Protein AF-A0A946WKE8-F1 (afdb_monomer_lite)

Sequence (466 aa):
MEIKLNSILTTLVLAVLIFFFIADKNGTYLIGSEVQVYLLLAVTLVALVINSRFNNEFLEILNVVFVIFYICRIPFIFSADLSSMVIMRDVDISHIQWYLVVLAFQYLSLIICILTVNPRIPRWHLENPISEYIFRRILVFSFIVILFNVILTAFWLDLNKQVLSNIPSILKTIFTIKSAIVVILLSSFMVEKKIFLKYKYFVVFCLLLGIGSITYEGGKSAVLLVILLTYLVMVVLRGPMVFRLRGLIILAVSTLGAFISYYIGSIFRSHQLRGGISDGSIFFQLYQNIVHKADIFDWLHAISFRMGYLDFYIEVVSNPAYKAYVSFTYYFKAILDKLTPGFDIFNVPFMSRMLYPSYFESSSTVMNSRLVTVFGESYLLFGFFSFCLFLPLLFLFKYALSSVRTSSRLSDALFYMYLVYLFYWWLTGMGLDMWVTFVVYEGIFTFSIIGLIWFWSRRESLNTSV

Secondary structure (DSSP, 8-state):
-EEEHHHHHHHHHHHHHHHHHHS--TTSTTTT-HHHHHHHHHHHHHHHHHHHHH--HHHHHHHHHHIIIIITTGGGGG-TTS--HHHHTT--GGGHHHHHHHHHHHHHHHHHHHHHH------TT--SPBPHHHHHHHHHHHHHHHHHHHHIIIII--TTS----HHHHHHHHHS-HHHHHHHHHHHHHHB-HHHHHHHHHHHHHHHHHHHHHHHHTT-TTHHHHHHHHHHHHHHHHH-S-EEEHHHHHHHHHHHHHHHHHHHHHHHHHHHHHTTT-SSS-HHHHHHHHHHHS--HHHHHHHHHHHTTHHHHHHHHHH-GGGGGTSSHHHHHHHHHHHHSTTT-SS----HHHHTTHHHH-S--SS-----B-HHHHHHHHHGGGTHHHHHHHHHHHHHHHHH---SSHHHHHHHHHHHHHHHHHHHT-B-HHHHHHHHHHHHHHHHHHHHHHHHHHHHHHHHH--

Structure (mmCIF, N/CA/C/O backbone):
data_AF-A0A946WKE8-F1
#
_entry.id   AF-A0A946WKE8-F1
#
loop_
_atom_site.group_PDB
_atom_site.id
_atom_site.type_symbol
_atom_site.label_atom_id
_atom_site.label_alt_id
_atom_site.label_comp_id
_atom_site.label_asym_id
_atom_site.label_entity_id
_atom_site.label_seq_id
_atom_site.pdbx_PDB_ins_code
_atom_site.Cartn_x
_atom_site.Cartn_y
_atom_site.Cartn_z
_atom_site.occupancy
_atom_site.B_iso_or_equiv
_atom_site.auth_seq_id
_atom_site.auth_comp_id
_atom_site.auth_asym_id
_atom_site.auth_atom_id
_atom_site.pdbx_PDB_model_num
ATOM 1 N N . MET A 1 1 ? -26.502 -8.727 -7.178 1.00 81.38 1 MET A N 1
ATOM 2 C CA . MET A 1 1 ? -25.278 -9.260 -7.806 1.00 81.38 1 MET A CA 1
ATOM 3 C C . MET A 1 1 ? -24.089 -8.930 -6.922 1.00 81.38 1 MET A C 1
ATOM 5 O O . MET A 1 1 ? -23.889 -7.759 -6.604 1.00 81.38 1 MET A O 1
ATOM 9 N N . GLU A 1 2 ? -23.375 -9.957 -6.474 1.00 89.00 2 GLU A N 1
ATOM 10 C CA . GLU A 1 2 ? -22.146 -9.834 -5.688 1.00 89.00 2 GLU A CA 1
ATOM 11 C C . GLU A 1 2 ? -20.958 -10.141 -6.599 1.00 89.00 2 GLU A C 1
ATOM 13 O O . GLU A 1 2 ? -20.968 -11.138 -7.316 1.00 89.00 2 GLU A O 1
ATOM 18 N N . ILE A 1 3 ? -19.968 -9.253 -6.618 1.00 91.38 3 ILE A N 1
ATOM 19 C CA . ILE A 1 3 ? -18.798 -9.331 -7.492 1.00 91.38 3 ILE A CA 1
ATOM 20 C C . ILE A 1 3 ? -17.568 -9.417 -6.592 1.00 91.38 3 ILE A C 1
ATOM 22 O O . ILE A 1 3 ? -17.300 -8.504 -5.811 1.00 91.38 3 ILE A O 1
ATOM 26 N N . LYS A 1 4 ? -16.817 -10.515 -6.680 1.00 93.50 4 LYS A N 1
ATOM 27 C CA . LYS A 1 4 ? -15.578 -10.691 -5.910 1.00 93.50 4 LYS A CA 1
ATOM 28 C C . LYS A 1 4 ? -14.474 -9.794 -6.470 1.00 93.50 4 LYS A C 1
ATOM 30 O O . LYS A 1 4 ? -14.361 -9.658 -7.688 1.00 93.50 4 LYS A O 1
ATOM 35 N N . LEU A 1 5 ? -13.618 -9.246 -5.605 1.00 93.38 5 LEU A N 1
ATOM 36 C CA . LEU A 1 5 ? -12.471 -8.437 -6.033 1.00 93.38 5 LEU A CA 1
ATOM 37 C C . LEU A 1 5 ? -11.559 -9.202 -7.001 1.00 93.38 5 LEU A C 1
ATOM 39 O O . LEU A 1 5 ? -11.205 -8.673 -8.049 1.00 93.38 5 LEU A O 1
ATOM 43 N N . ASN A 1 6 ? -11.276 -10.479 -6.721 1.00 93.38 6 ASN A N 1
ATOM 44 C CA . ASN A 1 6 ? -10.501 -11.338 -7.624 1.00 93.38 6 ASN A CA 1
ATOM 45 C C . ASN A 1 6 ? -11.098 -11.414 -9.040 1.00 93.38 6 ASN A C 1
ATOM 47 O O . ASN A 1 6 ? -10.344 -11.462 -10.008 1.00 93.38 6 ASN A O 1
ATOM 51 N N . SER A 1 7 ? -12.428 -11.386 -9.189 1.00 94.56 7 SER A N 1
ATOM 52 C CA . SER A 1 7 ? -13.069 -11.361 -10.510 1.00 94.56 7 SER A CA 1
ATOM 53 C C . SER A 1 7 ? -12.798 -10.044 -11.238 1.00 94.56 7 SER A C 1
ATOM 55 O O . SER A 1 7 ? -12.474 -10.072 -12.417 1.00 94.56 7 SER A O 1
ATOM 57 N N . ILE A 1 8 ? -12.852 -8.907 -10.534 1.00 95.31 8 ILE A N 1
ATOM 58 C CA . ILE A 1 8 ? -12.516 -7.586 -11.096 1.00 95.31 8 ILE A CA 1
ATOM 59 C C . ILE A 1 8 ? -11.054 -7.561 -11.550 1.00 95.31 8 ILE A C 1
ATOM 61 O O . ILE A 1 8 ? -10.767 -7.164 -12.676 1.00 95.31 8 ILE A O 1
ATOM 65 N N . LEU A 1 9 ? -10.136 -8.033 -10.700 1.00 96.88 9 LEU A N 1
ATOM 66 C CA . LEU A 1 9 ? -8.712 -8.113 -11.027 1.00 96.88 9 LEU A CA 1
ATOM 67 C C . LEU A 1 9 ? -8.455 -9.039 -12.224 1.00 96.88 9 LEU A C 1
ATOM 69 O O . LEU A 1 9 ? -7.669 -8.695 -13.098 1.00 96.88 9 LEU A O 1
ATOM 73 N N . THR A 1 10 ? -9.154 -10.175 -12.307 1.00 97.12 10 THR A N 1
ATOM 74 C CA . THR A 1 10 ? -9.041 -11.103 -13.445 1.00 97.12 10 THR A CA 1
ATOM 75 C C . THR A 1 10 ? -9.486 -10.431 -14.739 1.00 97.12 10 THR A C 1
ATOM 77 O O . THR A 1 10 ? -8.771 -10.496 -15.736 1.00 97.12 10 THR A O 1
ATOM 80 N N . THR A 1 11 ? -10.620 -9.724 -14.722 1.00 96.81 11 THR A N 1
ATOM 81 C CA . THR A 1 11 ? -11.094 -8.961 -15.883 1.00 96.81 11 THR A CA 1
ATOM 82 C C . THR A 1 11 ? -10.093 -7.887 -16.304 1.00 96.81 11 THR A C 1
ATOM 84 O O . THR A 1 11 ? -9.860 -7.725 -17.497 1.00 96.81 11 THR A O 1
ATOM 87 N N . LEU A 1 12 ? -9.462 -7.187 -15.354 1.00 96.75 12 LEU A N 1
ATOM 88 C CA . LEU A 1 12 ? -8.424 -6.196 -15.658 1.00 96.75 12 LEU A CA 1
ATOM 89 C C . LEU A 1 12 ? -7.204 -6.834 -16.332 1.00 96.75 12 LEU A C 1
ATOM 91 O O . LEU A 1 12 ? -6.753 -6.335 -17.358 1.00 96.75 12 LEU A O 1
ATOM 95 N N . VAL A 1 13 ? -6.698 -7.955 -15.810 1.00 97.88 13 VAL A N 1
ATOM 96 C CA . VAL A 1 13 ? -5.550 -8.660 -16.410 1.00 97.88 13 VAL A CA 1
ATOM 97 C C . VAL A 1 13 ? -5.888 -9.171 -17.814 1.00 97.88 13 VAL A C 1
ATOM 99 O O . VAL A 1 13 ? -5.075 -9.032 -18.723 1.00 97.88 13 VAL A O 1
ATOM 102 N N . LEU A 1 14 ? -7.099 -9.700 -18.024 1.00 97.81 14 LEU A N 1
ATOM 103 C CA . LEU A 1 14 ? -7.563 -10.119 -19.351 1.00 97.81 14 LEU A CA 1
ATOM 104 C C . LEU A 1 14 ? -7.709 -8.937 -20.318 1.00 97.81 14 LEU A C 1
ATOM 106 O O . LEU A 1 14 ? -7.337 -9.058 -21.482 1.00 97.81 14 LEU A O 1
ATOM 110 N N . ALA A 1 15 ? -8.199 -7.787 -19.850 1.00 97.44 15 ALA A N 1
ATOM 111 C CA . ALA A 1 15 ? -8.274 -6.577 -20.664 1.00 97.44 15 ALA A CA 1
ATOM 112 C C . ALA A 1 15 ? -6.876 -6.102 -21.094 1.00 97.44 15 ALA A C 1
ATOM 114 O O . ALA A 1 15 ? -6.677 -5.778 -22.262 1.00 97.44 15 ALA A O 1
ATOM 115 N N . VAL A 1 16 ? -5.895 -6.131 -20.182 1.00 97.00 16 VAL A N 1
ATOM 116 C CA . VAL A 1 16 ? -4.492 -5.814 -20.500 1.00 97.00 16 VAL A CA 1
ATOM 117 C C . VAL A 1 16 ? -3.898 -6.829 -21.477 1.00 97.00 16 VAL A C 1
ATOM 119 O O . VAL A 1 16 ? -3.205 -6.426 -22.404 1.00 97.00 16 VAL A O 1
ATOM 122 N N . LEU A 1 17 ? -4.196 -8.123 -21.323 1.00 97.38 17 LEU A N 1
ATOM 123 C CA . LEU A 1 17 ? -3.751 -9.168 -22.250 1.00 97.38 17 LEU A CA 1
ATOM 124 C C . LEU A 1 17 ? -4.274 -8.928 -23.672 1.00 97.38 17 LEU A C 1
ATOM 126 O O . LEU A 1 17 ? -3.494 -8.959 -24.621 1.00 97.38 17 LEU A O 1
ATOM 130 N N . ILE A 1 18 ? -5.576 -8.659 -23.815 1.00 97.06 18 ILE A N 1
ATOM 131 C CA . ILE A 1 18 ? -6.202 -8.371 -25.114 1.00 97.06 18 ILE A CA 1
ATOM 132 C C . ILE A 1 18 ? -5.603 -7.099 -25.720 1.00 97.06 18 ILE A C 1
ATOM 134 O O . ILE A 1 18 ? -5.237 -7.094 -26.894 1.00 97.06 18 ILE A O 1
ATOM 138 N N . PHE A 1 19 ? -5.458 -6.039 -24.920 1.00 96.44 19 PHE A N 1
ATOM 139 C CA . PHE A 1 19 ? -4.831 -4.796 -25.364 1.00 96.44 19 PHE A CA 1
ATOM 140 C C . PHE A 1 19 ? -3.402 -5.038 -25.868 1.00 96.44 19 PHE A C 1
ATOM 142 O O . PHE A 1 19 ? -3.074 -4.659 -26.989 1.00 96.44 19 PHE A O 1
ATOM 149 N N . PHE A 1 20 ? -2.567 -5.711 -25.072 1.00 95.81 20 PHE A N 1
ATOM 150 C CA . PHE A 1 20 ? -1.169 -5.974 -25.407 1.00 95.81 20 PHE A CA 1
ATOM 151 C C . PHE A 1 20 ? -1.031 -6.851 -26.656 1.00 95.81 20 PHE A C 1
ATOM 153 O O . PHE A 1 20 ? -0.123 -6.645 -27.459 1.00 95.81 20 PHE A O 1
ATOM 160 N N . PHE A 1 21 ? -1.949 -7.798 -26.869 1.00 95.50 21 PHE A N 1
ATOM 161 C CA . PHE A 1 21 ? -1.969 -8.622 -28.075 1.00 95.50 21 PHE A CA 1
ATOM 162 C C . PHE A 1 21 ? -2.153 -7.772 -29.343 1.00 95.50 21 PHE A C 1
ATOM 164 O O . PHE A 1 21 ? -1.417 -7.957 -30.311 1.00 95.50 21 PHE A O 1
ATOM 171 N N . ILE A 1 22 ? -3.067 -6.796 -29.308 1.00 95.31 22 ILE A N 1
ATOM 172 C CA . ILE A 1 22 ? -3.453 -5.975 -30.469 1.00 95.31 22 ILE A CA 1
ATOM 173 C C . ILE A 1 22 ? -2.513 -4.776 -30.688 1.00 95.31 22 ILE A C 1
ATOM 175 O O . ILE A 1 22 ? -2.298 -4.379 -31.829 1.00 95.31 22 ILE A O 1
ATOM 179 N N . ALA A 1 23 ? -1.961 -4.191 -29.622 1.00 93.12 23 ALA A N 1
ATOM 180 C CA . ALA A 1 23 ? -1.176 -2.956 -29.697 1.00 93.12 23 ALA A CA 1
ATOM 181 C C . ALA A 1 23 ? 0.086 -3.093 -30.573 1.00 93.12 23 ALA A C 1
ATOM 183 O O . ALA A 1 23 ? 0.712 -4.153 -30.587 1.00 93.12 23 ALA A O 1
ATOM 184 N N . ASP A 1 24 ? 0.495 -2.025 -31.264 1.00 90.88 24 ASP A N 1
ATOM 185 C CA . ASP A 1 24 ? 1.794 -1.973 -31.950 1.00 90.88 24 ASP A CA 1
ATOM 186 C C . ASP A 1 24 ? 2.915 -1.721 -30.929 1.00 90.88 24 ASP A C 1
ATOM 188 O O . ASP A 1 24 ? 2.836 -0.791 -30.134 1.00 90.88 24 ASP A O 1
ATOM 192 N N . LYS A 1 25 ? 3.947 -2.569 -30.926 1.00 90.50 25 LYS A N 1
ATOM 193 C CA . LYS A 1 25 ? 5.057 -2.535 -29.958 1.00 90.50 25 LYS A CA 1
ATOM 194 C C . LYS A 1 25 ? 6.201 -1.636 -30.424 1.00 90.50 25 LYS A C 1
ATOM 196 O O . LYS A 1 25 ? 7.099 -1.346 -29.627 1.00 90.50 25 LYS A O 1
ATOM 201 N N . ASN A 1 26 ? 6.184 -1.206 -31.684 1.00 87.19 26 ASN A N 1
ATOM 202 C CA . ASN A 1 26 ? 7.222 -0.361 -32.254 1.00 87.19 26 ASN A CA 1
ATOM 203 C C . ASN A 1 26 ? 7.372 0.941 -31.453 1.00 87.19 26 ASN A C 1
ATOM 205 O O . ASN A 1 26 ? 6.392 1.593 -31.106 1.00 87.19 26 ASN A O 1
ATOM 209 N N . GLY A 1 27 ? 8.615 1.308 -31.133 1.00 81.69 27 GLY A N 1
ATOM 210 C CA . GLY A 1 27 ? 8.918 2.512 -30.349 1.00 81.69 27 GLY A CA 1
ATOM 211 C C . GLY A 1 27 ? 8.720 2.376 -28.833 1.00 81.69 27 GLY A C 1
ATOM 212 O O . GLY A 1 27 ? 9.010 3.321 -28.104 1.00 81.69 27 GLY A O 1
ATOM 213 N N . THR A 1 28 ? 8.283 1.215 -28.334 1.00 88.31 28 THR A N 1
ATOM 214 C CA . THR A 1 28 ? 8.214 0.938 -26.890 1.00 88.31 28 THR A CA 1
ATOM 215 C C . THR A 1 28 ? 9.446 0.174 -26.405 1.00 88.31 28 THR A C 1
ATOM 217 O O . THR A 1 28 ? 10.066 -0.577 -27.157 1.00 88.31 28 THR A O 1
ATOM 220 N N . TYR A 1 29 ? 9.762 0.278 -25.110 1.00 88.69 29 TYR A N 1
ATOM 221 C CA . TYR A 1 29 ? 10.831 -0.525 -24.497 1.00 88.69 29 TYR A CA 1
ATOM 222 C C . TYR A 1 29 ? 10.475 -2.021 -24.373 1.00 88.69 29 TYR A C 1
ATOM 224 O O . TYR A 1 29 ? 11.314 -2.828 -23.985 1.00 88.69 29 TYR A O 1
ATOM 232 N N . LEU A 1 30 ? 9.229 -2.403 -24.677 1.00 91.69 30 LEU A N 1
ATOM 233 C CA . LEU A 1 30 ? 8.752 -3.788 -24.634 1.00 91.69 30 LEU A CA 1
ATOM 234 C C . LEU A 1 30 ? 8.932 -4.528 -25.966 1.00 91.69 30 LEU A C 1
ATOM 236 O O . LEU A 1 30 ? 8.520 -5.684 -26.074 1.00 91.69 30 LEU A O 1
ATOM 240 N N . ILE A 1 31 ? 9.538 -3.888 -26.969 1.00 90.75 31 ILE A N 1
ATOM 241 C CA . ILE A 1 31 ? 9.825 -4.513 -28.260 1.00 90.75 31 ILE A CA 1
ATOM 242 C C . ILE A 1 31 ? 10.657 -5.795 -28.077 1.00 90.75 31 ILE A C 1
ATOM 244 O O . ILE A 1 31 ? 11.660 -5.811 -27.361 1.00 90.75 31 ILE A O 1
ATOM 248 N N . GLY A 1 32 ? 10.200 -6.905 -28.665 1.00 90.44 32 GLY A N 1
ATOM 249 C CA . GLY A 1 32 ? 10.848 -8.214 -28.532 1.00 90.44 32 GLY A CA 1
ATOM 250 C C . GLY A 1 32 ? 10.685 -8.883 -27.160 1.00 90.44 32 GLY A C 1
ATOM 251 O O . GLY A 1 32 ? 11.297 -9.920 -26.920 1.00 90.44 32 GLY A O 1
ATOM 252 N N . SER A 1 33 ? 9.904 -8.304 -26.239 1.00 93.56 33 SER A N 1
ATOM 253 C CA . SER A 1 33 ? 9.639 -8.863 -24.902 1.00 93.56 33 SER A CA 1
ATOM 254 C C . SER A 1 33 ? 8.255 -9.514 -24.782 1.00 93.56 33 SER A C 1
ATOM 256 O O . SER A 1 33 ? 7.730 -9.680 -23.677 1.00 93.56 33 SER A O 1
ATOM 258 N N . GLU A 1 34 ? 7.619 -9.864 -25.904 1.00 94.38 34 GLU A N 1
ATOM 259 C CA . GLU A 1 34 ? 6.218 -10.292 -25.934 1.00 94.38 34 GLU A CA 1
ATOM 260 C C . GLU A 1 34 ? 6.002 -11.569 -25.119 1.00 94.38 34 GLU A C 1
ATOM 262 O O . GLU A 1 34 ? 5.090 -11.637 -24.295 1.00 94.38 34 GLU A O 1
ATOM 267 N N . VAL A 1 35 ? 6.876 -12.564 -25.297 1.00 96.38 35 VAL A N 1
ATOM 268 C CA . VAL A 1 35 ? 6.794 -13.856 -24.596 1.00 96.38 35 VAL A CA 1
ATOM 269 C C . VAL A 1 35 ? 6.886 -13.666 -23.081 1.00 96.38 35 VAL A C 1
ATOM 271 O O . VAL A 1 35 ? 6.154 -14.306 -22.326 1.00 96.38 35 VAL A O 1
ATOM 274 N N . GLN A 1 36 ? 7.749 -12.762 -22.623 1.00 97.38 36 GLN A N 1
ATOM 275 C CA . GLN A 1 36 ? 7.979 -12.491 -21.208 1.00 97.38 36 GLN A CA 1
ATOM 276 C C . GLN A 1 36 ? 6.816 -11.710 -20.587 1.00 97.38 36 GLN A C 1
ATOM 278 O O . GLN A 1 36 ? 6.420 -12.004 -19.458 1.00 97.38 36 GLN A O 1
ATOM 283 N N . VAL A 1 37 ? 6.206 -10.780 -21.330 1.00 97.00 37 VAL A N 1
ATOM 284 C CA . VAL A 1 37 ? 4.964 -10.119 -20.900 1.00 97.00 37 VAL A CA 1
ATOM 285 C C . VAL A 1 37 ? 3.812 -11.126 -20.819 1.00 97.00 37 VAL A C 1
ATOM 287 O O . VAL A 1 37 ? 3.082 -11.132 -19.826 1.00 97.00 37 VAL A O 1
ATOM 290 N N . TYR A 1 38 ? 3.667 -12.032 -21.793 1.00 97.75 38 TYR A N 1
ATOM 291 C CA . TYR A 1 38 ? 2.654 -13.092 -21.729 1.00 97.75 38 TYR A CA 1
ATOM 292 C C . TYR A 1 38 ? 2.871 -14.037 -20.547 1.00 97.75 38 TYR A C 1
ATOM 294 O O . TYR A 1 38 ? 1.907 -14.376 -19.861 1.00 97.75 38 TYR A O 1
ATOM 302 N N . LEU A 1 39 ? 4.120 -14.418 -20.261 1.00 97.94 39 LEU A N 1
ATOM 303 C CA . LEU A 1 39 ? 4.467 -15.199 -19.073 1.00 97.94 39 LEU A CA 1
ATOM 304 C C . LEU A 1 39 ? 4.043 -14.473 -17.791 1.00 97.94 39 LEU A C 1
ATOM 306 O O . LEU A 1 39 ? 3.405 -15.078 -16.929 1.00 97.94 39 LEU A O 1
ATOM 310 N N . LEU A 1 40 ? 4.358 -13.180 -17.675 1.00 98.00 40 LEU A N 1
ATOM 311 C CA . LEU A 1 40 ? 3.999 -12.370 -16.515 1.00 98.00 40 LEU A CA 1
ATOM 312 C C . LEU A 1 40 ? 2.478 -12.330 -16.304 1.00 98.00 40 LEU A C 1
ATOM 314 O O . LEU A 1 40 ? 1.999 -12.608 -15.202 1.00 98.00 40 LEU A O 1
ATOM 318 N N . LEU A 1 41 ? 1.718 -12.052 -17.368 1.00 98.12 41 LEU A N 1
ATOM 319 C CA . LEU A 1 41 ? 0.253 -12.028 -17.340 1.00 98.12 41 LEU A CA 1
ATOM 320 C C . LEU A 1 41 ? -0.331 -13.403 -16.986 1.00 98.12 41 LEU A C 1
ATOM 322 O O . LEU A 1 41 ? -1.250 -13.486 -16.169 1.00 98.12 41 LEU A O 1
ATOM 326 N N . ALA A 1 42 ? 0.221 -14.484 -17.542 1.00 98.06 42 ALA A N 1
ATOM 327 C CA . ALA A 1 42 ? -0.197 -15.848 -17.235 1.00 98.06 42 ALA A CA 1
ATOM 328 C C . ALA A 1 42 ? 0.039 -16.194 -15.756 1.00 98.06 42 ALA A C 1
ATOM 330 O O . ALA A 1 42 ? -0.868 -16.700 -15.094 1.00 98.06 42 ALA A O 1
ATOM 331 N N . VAL A 1 43 ? 1.212 -15.857 -15.206 1.00 98.06 43 VAL A N 1
ATOM 332 C CA . VAL A 1 43 ? 1.518 -16.041 -13.777 1.00 98.06 43 VAL A CA 1
ATOM 333 C C . VAL A 1 43 ? 0.540 -15.244 -12.909 1.00 98.06 43 VAL A C 1
ATOM 335 O O . VAL A 1 43 ? 0.031 -15.775 -11.922 1.00 98.06 43 VAL A O 1
ATOM 338 N N . THR A 1 44 ? 0.206 -14.003 -13.284 1.00 98.19 44 THR A N 1
ATOM 339 C CA . THR A 1 44 ? -0.802 -13.205 -12.565 1.00 98.19 44 THR A CA 1
ATOM 340 C C . THR A 1 44 ? -2.196 -13.826 -12.615 1.00 98.19 44 THR A C 1
ATOM 342 O O . THR A 1 44 ? -2.873 -13.883 -11.588 1.00 98.19 44 THR A O 1
ATOM 345 N N . LEU A 1 45 ? -2.633 -14.355 -13.761 1.00 98.19 45 LEU A N 1
ATOM 346 C CA . LEU A 1 45 ? -3.915 -15.061 -13.855 1.00 98.19 45 LEU A CA 1
ATOM 347 C C . LEU A 1 45 ? -3.938 -16.308 -12.964 1.00 98.19 45 LEU A C 1
ATOM 349 O O . LEU A 1 45 ? -4.901 -16.512 -12.224 1.00 98.19 45 LEU A O 1
ATOM 353 N N . VAL A 1 46 ? -2.866 -17.104 -12.970 1.00 97.75 46 VAL A N 1
ATOM 354 C CA . VAL A 1 46 ? -2.732 -18.269 -12.082 1.00 97.75 46 VAL A CA 1
ATOM 355 C C . VAL A 1 46 ? -2.803 -17.840 -10.613 1.00 97.75 46 VAL A C 1
ATOM 357 O O . VAL A 1 46 ? -3.550 -18.441 -9.842 1.00 97.75 46 VAL A O 1
ATOM 360 N N . ALA A 1 47 ? -2.113 -16.765 -10.225 1.00 97.69 47 ALA A N 1
ATOM 361 C CA . ALA A 1 47 ? -2.148 -16.222 -8.866 1.00 97.69 47 ALA A CA 1
ATOM 362 C C . ALA A 1 47 ? -3.558 -15.798 -8.423 1.00 97.69 47 ALA A C 1
ATOM 364 O O . ALA A 1 47 ? -3.969 -16.057 -7.288 1.00 97.69 47 ALA A O 1
ATOM 365 N N . LEU A 1 48 ? -4.324 -15.172 -9.321 1.00 97.62 48 LEU A N 1
ATOM 366 C CA . LEU A 1 48 ? -5.711 -14.776 -9.074 1.00 97.62 48 LEU A CA 1
ATOM 367 C C . LEU A 1 48 ? -6.639 -15.991 -8.947 1.00 97.62 48 LEU A C 1
ATOM 369 O O . LEU A 1 48 ? -7.490 -16.022 -8.053 1.00 97.62 48 LEU A O 1
ATOM 373 N N . VAL A 1 49 ? -6.449 -17.017 -9.783 1.00 96.88 49 VAL A N 1
ATOM 374 C CA . VAL A 1 49 ? -7.190 -18.285 -9.691 1.00 96.88 49 VAL A CA 1
ATOM 375 C C . VAL A 1 49 ? -6.888 -18.988 -8.370 1.00 96.88 49 VAL A C 1
ATOM 377 O O . VAL A 1 49 ? -7.823 -19.374 -7.666 1.00 96.88 49 VAL A O 1
ATOM 380 N N . ILE A 1 50 ? -5.615 -19.091 -7.985 1.00 96.75 50 ILE A N 1
ATOM 381 C CA . ILE A 1 50 ? -5.198 -19.614 -6.679 1.00 96.75 50 ILE A CA 1
ATOM 382 C C . ILE A 1 50 ? -5.898 -18.827 -5.568 1.00 96.75 50 ILE A C 1
ATOM 384 O O . ILE A 1 50 ? -6.574 -19.420 -4.727 1.00 96.75 50 ILE A O 1
ATOM 388 N N . ASN A 1 51 ? -5.834 -17.493 -5.588 1.00 96.19 51 ASN A N 1
ATOM 389 C CA . ASN A 1 51 ? -6.458 -16.689 -4.542 1.00 96.19 51 ASN A CA 1
ATOM 390 C C . ASN A 1 51 ? -7.981 -16.867 -4.477 1.00 96.19 51 ASN A C 1
ATOM 392 O O . ASN A 1 51 ? -8.554 -16.886 -3.393 1.00 96.19 51 ASN A O 1
ATOM 396 N N . SER A 1 52 ? -8.647 -17.067 -5.617 1.00 94.12 52 SER A N 1
ATOM 397 C CA . SER A 1 52 ? -10.091 -17.334 -5.657 1.00 94.12 52 SER A CA 1
ATOM 398 C C . SER A 1 52 ? -10.495 -18.641 -4.958 1.00 94.12 52 SER A C 1
ATOM 400 O O . SER A 1 52 ? -11.632 -18.766 -4.497 1.00 94.12 52 SER A O 1
ATOM 402 N N . ARG A 1 53 ? -9.570 -19.608 -4.875 1.00 94.06 53 ARG A N 1
ATOM 403 C CA . ARG A 1 53 ? -9.761 -20.900 -4.204 1.00 94.06 53 ARG A CA 1
ATOM 404 C C . ARG A 1 53 ? -9.348 -20.843 -2.737 1.00 94.06 53 ARG A C 1
ATOM 406 O O . ARG A 1 53 ? -10.090 -21.319 -1.884 1.00 94.06 53 ARG A O 1
ATOM 413 N N . PHE A 1 54 ? -8.190 -20.252 -2.449 1.00 93.50 54 PHE A N 1
ATOM 414 C CA . PHE A 1 54 ? -7.617 -20.218 -1.101 1.00 93.50 54 PHE A CA 1
ATOM 415 C C . PHE A 1 54 ? -8.178 -19.101 -0.218 1.00 93.50 54 PHE A C 1
ATOM 417 O O . PHE A 1 54 ? -8.144 -19.250 1.005 1.00 93.50 54 PHE A O 1
ATOM 424 N N . ASN A 1 55 ? -8.710 -18.024 -0.812 1.00 93.19 55 ASN A N 1
ATOM 425 C CA . ASN A 1 55 ? -9.295 -16.879 -0.110 1.00 93.19 55 ASN A CA 1
ATOM 426 C C . ASN A 1 55 ? -8.347 -16.306 0.965 1.00 93.19 55 ASN A C 1
ATOM 428 O O . ASN A 1 55 ? -8.774 -16.019 2.082 1.00 93.19 55 ASN A O 1
ATOM 432 N N . ASN A 1 56 ? -7.051 -16.194 0.646 1.00 95.31 56 ASN A N 1
ATOM 433 C CA . ASN A 1 56 ? -6.035 -15.704 1.577 1.00 95.31 56 ASN A CA 1
ATOM 434 C C . ASN A 1 56 ? -5.903 -14.175 1.463 1.00 95.31 56 ASN A C 1
ATOM 436 O O . ASN A 1 56 ? -5.757 -13.627 0.374 1.00 95.31 56 ASN A O 1
ATOM 440 N N . GLU A 1 57 ? -5.931 -13.476 2.595 1.00 95.19 57 GLU A N 1
ATOM 441 C CA . GLU A 1 57 ? -5.953 -12.012 2.638 1.00 95.19 57 GLU A CA 1
ATOM 442 C C . GLU A 1 57 ? -4.641 -11.371 2.193 1.00 95.19 57 GLU A C 1
ATOM 444 O O . GLU A 1 57 ? -4.642 -10.359 1.495 1.00 95.19 57 GLU A O 1
ATOM 449 N N . PHE A 1 58 ? -3.514 -11.968 2.578 1.00 97.12 58 PHE A N 1
ATOM 450 C CA . PHE A 1 58 ? -2.191 -11.489 2.187 1.00 97.12 58 PHE A CA 1
ATOM 451 C C . PHE A 1 58 ? -1.985 -11.677 0.684 1.00 97.12 58 PHE A C 1
ATOM 453 O O . PHE A 1 58 ? -1.451 -10.791 0.018 1.00 97.12 58 PHE A O 1
ATOM 460 N N . LEU A 1 59 ? -2.476 -12.791 0.135 1.00 97.25 59 LEU A N 1
ATOM 461 C CA . LEU A 1 59 ? -2.471 -13.031 -1.304 1.00 97.25 59 LEU A CA 1
ATOM 462 C C . LEU A 1 59 ? -3.407 -12.065 -2.052 1.00 97.25 59 LEU A C 1
ATOM 464 O O . LEU A 1 59 ? -3.047 -11.590 -3.126 1.00 97.25 59 LEU A O 1
ATOM 468 N N . GLU A 1 60 ? -4.568 -11.713 -1.488 1.00 97.31 60 GLU A N 1
ATOM 469 C CA . GLU A 1 60 ? -5.453 -10.686 -2.059 1.00 97.31 60 GLU A CA 1
ATOM 470 C C . GLU A 1 60 ? -4.771 -9.315 -2.115 1.00 97.31 60 GLU A C 1
ATOM 472 O O . GLU A 1 60 ? -4.754 -8.687 -3.173 1.00 97.31 60 GLU A O 1
ATOM 477 N N . ILE A 1 61 ? -4.143 -8.873 -1.020 1.00 97.56 61 ILE A N 1
ATOM 478 C CA . ILE A 1 61 ? -3.402 -7.602 -0.978 1.00 97.56 61 ILE A CA 1
ATOM 479 C C . ILE A 1 61 ? -2.247 -7.611 -1.982 1.00 97.56 61 ILE A C 1
ATOM 481 O O . ILE A 1 61 ? -2.090 -6.646 -2.731 1.00 97.56 61 ILE A O 1
ATOM 485 N N . LEU A 1 62 ? -1.478 -8.703 -2.040 1.00 97.69 62 LEU A N 1
ATOM 486 C CA . LEU A 1 62 ? -0.405 -8.866 -3.015 1.00 97.69 62 LEU A CA 1
ATOM 487 C C . LEU A 1 62 ? -0.932 -8.745 -4.451 1.00 97.69 62 LEU A C 1
ATOM 489 O O . LEU A 1 62 ? -0.370 -7.994 -5.243 1.00 97.69 62 LEU A O 1
ATOM 493 N N . ASN A 1 63 ? -2.028 -9.429 -4.779 1.00 97.81 63 ASN A N 1
ATOM 494 C CA . ASN A 1 63 ? -2.618 -9.393 -6.116 1.00 97.81 63 ASN A CA 1
ATOM 495 C C . ASN A 1 63 ? -3.169 -8.009 -6.475 1.00 97.81 63 ASN A C 1
ATOM 497 O O . ASN A 1 63 ? -2.997 -7.569 -7.608 1.00 97.81 63 ASN A O 1
ATOM 501 N N . VAL A 1 64 ? -3.783 -7.295 -5.527 1.00 96.75 64 VAL A N 1
ATOM 502 C CA . VAL A 1 64 ? -4.226 -5.907 -5.735 1.00 96.75 64 VAL A CA 1
ATOM 503 C C . VAL A 1 64 ? -3.038 -5.011 -6.070 1.00 96.75 64 VAL A C 1
ATOM 505 O O . VAL A 1 64 ? -3.089 -4.286 -7.063 1.00 96.75 64 VAL A O 1
ATOM 508 N N . VAL A 1 65 ? -1.959 -5.080 -5.284 1.00 95.69 65 VAL A N 1
ATOM 509 C CA . VAL A 1 65 ? -0.749 -4.284 -5.533 1.00 95.69 65 VAL A CA 1
ATOM 510 C C . VAL A 1 65 ? -0.137 -4.654 -6.885 1.00 95.69 65 VAL A C 1
ATOM 512 O O . VAL A 1 65 ? 0.160 -3.774 -7.690 1.00 95.69 65 VAL A O 1
ATOM 515 N N . PHE A 1 66 ? 0.009 -5.947 -7.172 1.00 97.44 66 PHE A N 1
ATOM 516 C CA . PHE A 1 66 ? 0.644 -6.405 -8.402 1.00 97.44 66 PHE A CA 1
ATOM 517 C C . PHE A 1 66 ? -0.144 -5.996 -9.650 1.00 97.44 66 PHE A C 1
ATOM 519 O O . PHE A 1 66 ? 0.405 -5.405 -10.578 1.00 97.44 66 PHE A O 1
ATOM 526 N N . VAL A 1 67 ? -1.455 -6.238 -9.660 1.00 97.50 67 VAL A N 1
ATOM 527 C CA . VAL A 1 67 ? -2.305 -5.913 -10.810 1.00 97.50 67 VAL A CA 1
ATOM 528 C C . VAL A 1 67 ? -2.363 -4.403 -11.036 1.00 97.50 67 VAL A C 1
ATOM 530 O O . VAL A 1 67 ? -2.150 -3.961 -12.160 1.00 97.50 67 VAL A O 1
ATOM 533 N N . ILE A 1 68 ? -2.594 -3.600 -9.991 1.00 94.25 68 ILE A N 1
ATOM 534 C CA . ILE A 1 68 ? -2.759 -2.145 -10.145 1.00 94.25 68 ILE A CA 1
ATOM 535 C C . ILE A 1 68 ? -1.442 -1.456 -10.514 1.00 94.25 68 ILE A C 1
ATOM 537 O O . ILE A 1 68 ? -1.444 -0.579 -11.373 1.00 94.25 68 ILE A O 1
ATOM 541 N N . PHE A 1 69 ? -0.326 -1.821 -9.878 1.00 93.44 69 PHE A N 1
ATOM 542 C CA . PHE A 1 69 ? 0.929 -1.082 -10.036 1.00 93.44 69 PHE A CA 1
ATOM 543 C C . PHE A 1 69 ? 1.899 -1.697 -11.060 1.00 93.44 69 PHE A C 1
ATOM 545 O O . PHE A 1 69 ? 2.787 -0.997 -11.532 1.00 93.44 69 PHE A O 1
ATOM 552 N N . TYR A 1 70 ? 1.758 -2.972 -11.435 1.00 95.12 70 TYR A N 1
ATOM 553 C CA . TYR A 1 70 ? 2.632 -3.598 -12.441 1.00 95.12 70 TYR A CA 1
ATOM 554 C C . TYR A 1 70 ? 1.877 -3.894 -13.733 1.00 95.12 70 TYR A C 1
ATOM 556 O O . TYR A 1 70 ? 2.314 -3.483 -14.803 1.00 95.12 70 TYR A O 1
ATOM 564 N N . ILE A 1 71 ? 0.722 -4.559 -13.652 1.00 96.81 71 ILE A N 1
ATOM 565 C CA . ILE A 1 71 ? 0.004 -5.004 -14.856 1.00 96.81 71 ILE A CA 1
ATOM 566 C C . ILE A 1 71 ? -0.737 -3.854 -15.538 1.00 96.81 71 ILE A C 1
ATOM 568 O O . ILE A 1 71 ? -0.585 -3.652 -16.741 1.00 96.81 71 ILE A O 1
ATOM 572 N N . CYS A 1 72 ? -1.483 -3.043 -14.785 1.00 94.62 72 CYS A N 1
ATOM 573 C CA . CYS A 1 72 ? -2.198 -1.892 -15.342 1.00 94.62 72 CYS A CA 1
ATOM 574 C C . CYS A 1 72 ? -1.263 -0.799 -15.881 1.00 94.62 72 CYS A C 1
ATOM 576 O O . CYS A 1 72 ? -1.740 0.082 -16.587 1.00 94.62 72 CYS A O 1
ATOM 578 N N . ARG A 1 73 ? 0.048 -0.850 -15.596 1.00 92.25 73 ARG A N 1
ATOM 579 C CA . ARG A 1 73 ? 1.052 0.029 -16.217 1.00 92.25 73 ARG A CA 1
ATOM 580 C C . ARG A 1 73 ? 1.275 -0.302 -17.691 1.00 92.25 73 ARG A C 1
ATOM 582 O O . ARG A 1 73 ? 1.548 0.614 -18.459 1.00 92.25 73 ARG A O 1
ATOM 589 N N . ILE A 1 74 ? 1.132 -1.570 -18.088 1.00 93.38 74 ILE A N 1
ATOM 590 C CA . ILE A 1 74 ? 1.500 -2.049 -19.428 1.00 93.38 74 ILE A CA 1
ATOM 591 C C . ILE A 1 74 ? 0.830 -1.232 -20.542 1.00 93.38 74 ILE A C 1
ATOM 593 O O . ILE A 1 74 ? 1.559 -0.745 -21.403 1.00 93.38 74 ILE A O 1
ATOM 597 N N . PRO A 1 75 ? -0.497 -0.987 -20.529 1.00 91.88 75 PRO A N 1
ATOM 598 C CA . PRO A 1 75 ? -1.138 -0.219 -21.593 1.00 91.88 75 PRO A CA 1
ATOM 599 C C . PRO A 1 75 ? -0.604 1.205 -21.745 1.00 91.88 75 PRO A C 1
ATOM 601 O O . PRO A 1 75 ? -0.549 1.731 -22.851 1.00 91.88 75 PRO A O 1
ATOM 604 N N . PHE A 1 76 ? -0.167 1.827 -20.650 1.00 89.12 76 PHE A N 1
ATOM 605 C CA . PHE A 1 76 ? 0.331 3.196 -20.686 1.00 89.12 76 PHE A CA 1
ATOM 606 C C . PHE A 1 76 ? 1.723 3.332 -21.308 1.00 89.12 76 PHE A C 1
ATOM 608 O O . PHE A 1 76 ? 2.094 4.434 -21.694 1.00 89.12 76 PHE A O 1
ATOM 615 N N . ILE A 1 77 ? 2.484 2.240 -21.427 1.00 88.69 77 ILE A N 1
ATOM 616 C CA . ILE A 1 77 ? 3.805 2.245 -22.077 1.00 88.69 77 ILE A CA 1
ATOM 617 C C . ILE A 1 77 ? 3.677 2.512 -23.586 1.00 88.69 77 ILE A C 1
ATOM 619 O O . ILE A 1 77 ? 4.612 3.004 -24.207 1.00 88.69 77 ILE A O 1
ATOM 623 N N . PHE A 1 78 ? 2.513 2.219 -24.169 1.00 86.06 78 PHE A N 1
ATOM 624 C CA . PHE A 1 78 ? 2.232 2.367 -25.599 1.00 86.06 78 PHE A CA 1
ATOM 625 C C . PHE A 1 78 ? 1.798 3.781 -26.000 1.00 86.06 78 PHE A C 1
ATOM 627 O O . PHE A 1 78 ? 1.616 4.062 -27.181 1.00 86.06 78 PHE A O 1
ATOM 634 N N . SER A 1 79 ? 1.596 4.675 -25.033 1.00 81.12 79 SER A N 1
ATOM 635 C CA . SER A 1 79 ? 1.198 6.052 -25.310 1.00 81.12 79 SER A CA 1
ATOM 636 C C . SER A 1 79 ? 2.441 6.899 -25.570 1.00 81.12 79 SER A C 1
ATOM 638 O O . SER A 1 79 ? 3.240 7.092 -24.658 1.00 81.12 79 SER A O 1
ATOM 640 N N . ALA A 1 80 ? 2.576 7.441 -26.782 1.00 61.66 80 ALA A N 1
ATOM 641 C CA . ALA A 1 80 ? 3.736 8.240 -27.195 1.00 61.66 80 ALA A CA 1
ATOM 642 C C . ALA A 1 80 ? 3.998 9.459 -26.286 1.00 61.66 80 ALA A C 1
ATOM 644 O O . ALA A 1 80 ? 5.149 9.806 -26.032 1.00 61.66 80 ALA A O 1
ATOM 645 N N . ASP A 1 81 ? 2.940 10.054 -25.729 1.00 65.50 81 ASP A N 1
ATOM 646 C CA . ASP A 1 81 ? 3.034 11.227 -24.847 1.00 65.50 81 ASP A CA 1
ATOM 647 C C . ASP A 1 81 ? 3.367 10.877 -23.383 1.00 65.50 81 ASP A C 1
ATOM 649 O O . ASP A 1 81 ? 3.597 11.757 -22.549 1.00 65.50 81 ASP A O 1
ATOM 653 N N . LEU A 1 82 ? 3.387 9.587 -23.027 1.00 66.94 82 LEU A N 1
ATOM 654 C CA . LEU A 1 82 ? 3.662 9.138 -21.665 1.00 66.94 82 LEU A CA 1
ATOM 655 C C . LEU A 1 82 ? 5.121 8.732 -21.525 1.00 66.94 82 LEU A C 1
ATOM 657 O O . LEU A 1 82 ? 5.535 7.628 -21.868 1.00 66.94 82 LEU A O 1
ATOM 661 N N . SER A 1 83 ? 5.902 9.624 -20.925 1.00 64.44 83 SER A N 1
ATOM 662 C CA . SER A 1 83 ? 7.298 9.351 -20.614 1.00 64.44 83 SER A CA 1
ATOM 663 C C . SER A 1 83 ? 7.469 8.104 -19.734 1.00 64.44 83 SER A C 1
ATOM 665 O O . SER A 1 83 ? 6.981 8.055 -18.598 1.00 64.44 83 SER A O 1
ATOM 667 N N . SER A 1 84 ? 8.204 7.113 -20.237 1.00 72.06 84 SER A N 1
ATOM 668 C CA . SER A 1 84 ? 8.676 5.968 -19.456 1.00 72.06 84 SER A CA 1
ATOM 669 C C . SER A 1 84 ? 9.973 6.319 -18.735 1.00 72.06 84 SER A C 1
ATOM 671 O O . SER A 1 84 ? 10.901 6.846 -19.349 1.00 72.06 84 SER A O 1
ATOM 673 N N . MET A 1 85 ? 10.068 5.973 -17.448 1.00 71.75 85 MET A N 1
ATOM 674 C CA . MET A 1 85 ? 11.317 6.145 -16.694 1.00 71.75 85 MET A CA 1
ATOM 675 C C . MET A 1 85 ? 12.442 5.257 -17.232 1.00 71.75 85 MET A C 1
ATOM 677 O O . MET A 1 85 ? 13.601 5.617 -17.086 1.00 71.75 85 MET A O 1
ATOM 681 N N . VAL A 1 86 ? 12.105 4.144 -17.888 1.00 79.19 86 VAL A N 1
ATOM 682 C CA . VAL A 1 86 ? 13.069 3.240 -18.532 1.00 79.19 86 VAL A CA 1
ATOM 683 C C . VAL A 1 86 ? 13.742 3.937 -19.718 1.00 79.19 86 VAL A C 1
ATOM 685 O O . VAL A 1 86 ? 14.962 3.919 -19.830 1.00 79.19 86 VAL A O 1
ATOM 688 N N . ILE A 1 87 ? 12.949 4.616 -20.556 1.00 78.38 87 ILE A N 1
ATOM 689 C CA . ILE A 1 87 ? 13.439 5.329 -21.747 1.00 78.38 87 ILE A CA 1
ATOM 690 C C . ILE A 1 87 ? 14.156 6.620 -21.343 1.00 78.38 87 ILE A C 1
ATOM 692 O O . ILE A 1 87 ? 15.248 6.890 -21.816 1.00 78.38 87 ILE A O 1
ATOM 696 N N . MET A 1 88 ? 13.583 7.397 -20.416 1.00 75.12 88 MET A N 1
ATOM 697 C CA . MET A 1 88 ? 14.199 8.639 -19.921 1.00 75.12 88 MET A CA 1
ATOM 698 C C . MET A 1 88 ? 15.549 8.434 -19.224 1.00 75.12 88 MET A C 1
ATOM 700 O O . MET A 1 88 ? 16.252 9.409 -18.967 1.00 75.12 88 MET A O 1
ATOM 704 N N . ARG A 1 89 ? 15.863 7.201 -18.818 1.00 73.62 89 ARG A N 1
ATOM 705 C CA . ARG A 1 89 ? 17.065 6.864 -18.048 1.00 73.62 89 ARG A CA 1
ATOM 706 C C . ARG A 1 89 ? 18.011 5.944 -18.812 1.00 73.62 89 ARG A C 1
ATOM 708 O O . ARG A 1 89 ? 18.853 5.318 -18.179 1.00 73.62 89 ARG A O 1
ATOM 715 N N . ASP A 1 90 ? 17.847 5.856 -20.132 1.00 76.25 90 ASP A N 1
ATOM 716 C CA . ASP A 1 90 ? 18.715 5.091 -21.033 1.00 76.25 90 ASP A CA 1
ATOM 717 C C . ASP A 1 90 ? 18.990 3.663 -20.536 1.00 76.25 90 ASP A C 1
ATOM 719 O O . ASP A 1 90 ? 20.101 3.138 -20.638 1.00 76.25 90 ASP A O 1
ATOM 723 N N . VAL A 1 91 ? 17.969 3.023 -19.952 1.00 83.25 91 VAL A N 1
ATOM 724 C CA . VAL A 1 91 ? 18.078 1.628 -19.531 1.00 83.25 91 VAL A CA 1
ATOM 725 C C . VAL A 1 91 ? 18.259 0.770 -20.776 1.00 83.25 91 VAL A C 1
ATOM 727 O O . VAL A 1 91 ? 17.458 0.850 -21.708 1.00 83.25 91 VAL A O 1
ATOM 730 N N . ASP A 1 92 ? 19.285 -0.081 -20.770 1.00 84.25 92 ASP A N 1
ATOM 731 C CA . ASP A 1 92 ? 19.546 -0.992 -21.879 1.00 84.25 92 ASP A CA 1
ATOM 732 C C . ASP A 1 92 ? 18.354 -1.937 -22.102 1.00 84.25 92 ASP A C 1
ATOM 734 O O . ASP A 1 92 ? 18.038 -2.812 -21.286 1.00 84.25 92 ASP A O 1
ATOM 738 N N . ILE A 1 93 ? 17.695 -1.739 -23.245 1.00 85.75 93 ILE A N 1
ATOM 739 C CA . ILE A 1 93 ? 16.489 -2.455 -23.656 1.00 85.75 93 ILE A CA 1
ATOM 740 C C . ILE A 1 93 ? 16.777 -3.952 -23.830 1.00 85.75 93 ILE A C 1
ATOM 742 O O . ILE A 1 93 ? 15.894 -4.778 -23.590 1.00 85.75 93 ILE A O 1
ATOM 746 N N . SER A 1 94 ? 18.018 -4.326 -24.164 1.00 87.12 94 SER A N 1
ATOM 747 C CA . SER A 1 94 ? 18.406 -5.722 -24.396 1.00 87.12 94 SER A CA 1
ATOM 748 C C . SER A 1 94 ? 18.194 -6.617 -23.166 1.00 87.12 94 SER A C 1
ATOM 750 O O . SER A 1 94 ? 17.908 -7.810 -23.295 1.00 87.12 94 SER A O 1
ATOM 752 N N . HIS A 1 95 ? 18.256 -6.043 -21.961 1.00 89.56 95 HIS A N 1
ATOM 753 C CA . HIS A 1 95 ? 18.106 -6.771 -20.703 1.00 89.56 95 HIS A CA 1
ATOM 754 C C . HIS A 1 95 ? 16.668 -6.810 -20.164 1.00 89.56 95 HIS A C 1
ATOM 756 O O . HIS A 1 95 ? 16.383 -7.565 -19.231 1.00 89.56 95 HIS A O 1
ATOM 762 N N . ILE A 1 96 ? 15.734 -6.059 -20.757 1.00 91.69 96 ILE A N 1
ATOM 763 C CA . ILE A 1 96 ? 14.354 -5.947 -20.258 1.00 91.69 96 ILE A CA 1
ATOM 764 C C . ILE A 1 96 ? 13.633 -7.295 -20.287 1.00 91.69 96 ILE A C 1
ATOM 766 O O . ILE A 1 96 ? 12.954 -7.647 -19.320 1.00 91.69 96 ILE A O 1
ATOM 770 N N . GLN A 1 97 ? 13.846 -8.086 -21.341 1.00 94.19 97 GLN A N 1
ATOM 771 C CA . GLN A 1 97 ? 13.315 -9.447 -21.447 1.00 94.19 97 GLN A CA 1
ATOM 772 C C . GLN A 1 97 ? 13.665 -10.272 -20.203 1.00 94.19 97 GLN A C 1
ATOM 774 O O . GLN A 1 97 ? 12.801 -10.877 -19.569 1.00 94.19 97 GLN A O 1
ATOM 779 N N . TRP A 1 98 ? 14.938 -10.251 -19.810 1.00 94.62 98 TRP A N 1
ATOM 780 C CA . TRP A 1 98 ? 15.413 -10.978 -18.643 1.00 94.62 98 TRP A CA 1
ATOM 781 C C . TRP A 1 98 ? 14.784 -10.460 -17.347 1.00 94.62 98 TRP A C 1
ATOM 783 O O . TRP A 1 98 ? 14.304 -11.254 -16.537 1.00 94.62 98 TRP A O 1
ATOM 793 N N . TYR A 1 99 ? 14.714 -9.141 -17.161 1.00 94.94 99 TYR A N 1
ATOM 794 C CA . TYR A 1 99 ? 14.125 -8.555 -15.956 1.00 94.94 99 TYR A CA 1
ATOM 795 C C . TYR A 1 99 ? 12.636 -8.882 -15.802 1.00 94.94 99 TYR A C 1
ATOM 797 O O . TYR A 1 99 ? 12.181 -9.122 -14.686 1.00 94.94 99 TYR A O 1
ATOM 805 N N . LEU A 1 100 ? 11.877 -8.983 -16.895 1.00 96.88 100 LEU A N 1
ATOM 806 C CA . LEU A 1 100 ? 10.477 -9.417 -16.839 1.00 96.88 100 LEU A CA 1
ATOM 807 C C . LEU A 1 100 ? 10.333 -10.881 -16.393 1.00 96.88 100 LEU A C 1
ATOM 809 O O . LEU A 1 100 ? 9.437 -11.194 -15.607 1.00 96.88 100 LEU A O 1
ATOM 813 N N . VAL A 1 101 ? 11.235 -11.769 -16.830 1.00 96.88 101 VAL A N 1
ATOM 814 C CA . VAL A 1 101 ? 11.278 -13.163 -16.349 1.00 96.88 101 VAL A CA 1
ATOM 815 C C . VAL A 1 101 ? 11.600 -13.204 -14.859 1.00 96.88 101 VAL A C 1
ATOM 817 O O . VAL A 1 101 ? 10.928 -13.908 -14.102 1.00 96.88 101 VAL A O 1
ATOM 820 N N . VAL A 1 102 ? 12.588 -12.418 -14.420 1.00 96.56 102 VAL A N 1
ATOM 821 C CA . VAL A 1 102 ? 12.932 -12.301 -12.999 1.00 96.56 102 VAL A CA 1
ATOM 822 C C . VAL A 1 102 ? 11.729 -11.794 -12.207 1.00 96.56 102 VAL A C 1
ATOM 824 O O . VAL A 1 102 ? 11.390 -12.405 -11.201 1.00 96.56 102 VAL A O 1
ATOM 827 N N . LEU A 1 103 ? 11.026 -10.754 -12.658 1.00 97.56 103 LEU A N 1
ATOM 828 C CA . LEU A 1 103 ? 9.830 -10.244 -11.982 1.00 97.56 103 LEU A CA 1
ATOM 829 C C . LEU A 1 103 ? 8.744 -11.316 -11.837 1.00 97.56 103 LEU A C 1
ATOM 831 O O . LEU A 1 103 ? 8.194 -11.487 -10.747 1.00 97.56 103 LEU A O 1
ATOM 835 N N . ALA A 1 104 ? 8.456 -12.057 -12.910 1.00 97.75 104 ALA A N 1
ATOM 836 C CA . ALA A 1 104 ? 7.481 -13.144 -12.884 1.00 97.75 104 ALA A CA 1
ATOM 837 C C . ALA A 1 104 ? 7.887 -14.235 -11.878 1.00 97.75 104 ALA A C 1
ATOM 839 O O . ALA A 1 104 ? 7.058 -14.688 -11.086 1.00 97.75 104 ALA A O 1
ATOM 840 N N . PHE A 1 105 ? 9.170 -14.606 -11.854 1.00 97.25 105 PHE A N 1
ATOM 841 C CA . PHE A 1 105 ? 9.717 -15.554 -10.886 1.00 97.25 105 PHE A CA 1
ATOM 842 C C . PHE A 1 105 ? 9.624 -15.036 -9.443 1.00 97.25 105 PHE A C 1
ATOM 844 O O . PHE A 1 105 ? 9.181 -15.760 -8.555 1.00 97.25 105 PHE A O 1
ATOM 851 N N . GLN A 1 106 ? 10.004 -13.781 -9.198 1.00 97.00 106 GLN A N 1
ATOM 852 C CA . GLN A 1 106 ? 9.966 -13.136 -7.882 1.00 97.00 106 GLN A CA 1
ATOM 853 C C . GLN A 1 106 ? 8.542 -13.089 -7.319 1.00 97.00 106 GLN A C 1
ATOM 855 O O . GLN A 1 106 ? 8.303 -13.429 -6.158 1.00 97.00 106 GLN A O 1
ATOM 860 N N . TYR A 1 107 ? 7.583 -12.727 -8.166 1.00 97.75 107 TYR A N 1
ATOM 861 C CA . TYR A 1 107 ? 6.171 -12.712 -7.819 1.00 97.75 107 TYR A CA 1
ATOM 862 C C . TYR A 1 107 ? 5.640 -14.122 -7.517 1.00 97.75 107 TYR A C 1
ATOM 864 O O . TYR A 1 107 ? 5.008 -14.327 -6.479 1.00 97.75 107 TYR A O 1
ATOM 872 N N . LEU A 1 108 ? 5.966 -15.116 -8.353 1.00 97.44 108 LEU A N 1
ATOM 873 C CA . LEU A 1 108 ? 5.607 -16.519 -8.120 1.00 97.44 108 LEU A CA 1
ATOM 874 C C . LEU A 1 108 ? 6.214 -17.066 -6.820 1.00 97.44 108 LEU A C 1
ATOM 876 O O . LEU A 1 108 ? 5.523 -17.726 -6.046 1.00 97.44 108 LEU A O 1
ATOM 880 N N . SER A 1 109 ? 7.481 -16.753 -6.554 1.00 97.38 109 SER A N 1
ATOM 881 C CA . SER A 1 109 ? 8.181 -17.113 -5.319 1.00 97.38 109 SER A CA 1
ATOM 882 C C . SER A 1 109 ? 7.447 -16.569 -4.093 1.00 97.38 109 SER A C 1
ATOM 884 O O . SER A 1 109 ? 7.149 -17.322 -3.163 1.00 97.38 109 SER A O 1
ATOM 886 N N . LEU A 1 110 ? 7.051 -15.291 -4.112 1.00 97.88 110 LEU A N 1
ATOM 887 C CA . LEU A 1 110 ? 6.290 -14.691 -3.017 1.00 97.88 110 LEU A CA 1
ATOM 888 C C . LEU A 1 110 ? 4.908 -15.343 -2.840 1.00 97.88 110 LEU A C 1
ATOM 890 O O . LEU A 1 110 ? 4.499 -15.592 -1.706 1.00 97.88 110 LEU A O 1
ATOM 894 N N . ILE A 1 111 ? 4.214 -15.687 -3.931 1.00 98.06 111 ILE A N 1
ATOM 895 C CA . ILE A 1 111 ? 2.943 -16.430 -3.875 1.00 98.06 111 ILE A CA 1
ATOM 896 C C . ILE A 1 111 ? 3.140 -17.785 -3.190 1.00 98.06 111 ILE A C 1
ATOM 898 O O . ILE A 1 111 ? 2.409 -18.106 -2.253 1.00 98.06 111 ILE A O 1
ATOM 902 N N . ILE A 1 112 ? 4.140 -18.564 -3.611 1.00 97.81 112 ILE A N 1
ATOM 903 C CA . ILE A 1 112 ? 4.450 -19.873 -3.018 1.00 97.81 112 ILE A CA 1
ATOM 904 C C . ILE A 1 112 ? 4.769 -19.720 -1.527 1.00 97.81 112 ILE A C 1
ATOM 906 O O . ILE A 1 112 ? 4.261 -20.491 -0.710 1.00 97.81 112 ILE A O 1
ATOM 910 N N . CYS A 1 113 ? 5.542 -18.700 -1.149 1.00 98.25 113 CYS A N 1
ATOM 911 C CA . CYS A 1 113 ? 5.857 -18.419 0.250 1.00 98.25 113 CYS A CA 1
ATOM 912 C C . CYS A 1 113 ? 4.590 -18.104 1.065 1.00 98.25 113 CYS A C 1
ATOM 914 O O . CYS A 1 113 ? 4.412 -18.652 2.155 1.00 98.25 113 CYS A O 1
ATOM 916 N N . ILE A 1 114 ? 3.673 -17.282 0.533 1.00 98.06 114 ILE A N 1
ATOM 917 C CA . ILE A 1 114 ? 2.392 -16.964 1.190 1.00 98.06 114 ILE A CA 1
ATOM 918 C C . ILE A 1 114 ? 1.532 -18.216 1.345 1.00 98.06 114 ILE A C 1
ATOM 920 O O . ILE A 1 114 ? 0.957 -18.413 2.412 1.00 98.06 114 ILE A O 1
ATOM 924 N N . LEU A 1 115 ? 1.456 -19.081 0.332 1.00 97.50 115 LEU A N 1
ATOM 925 C CA . LEU A 1 115 ? 0.699 -20.334 0.417 1.00 97.50 115 LEU A CA 1
ATOM 926 C C . LEU A 1 115 ? 1.302 -21.306 1.436 1.00 97.50 115 LEU A C 1
ATOM 928 O O . LEU A 1 115 ? 0.564 -21.936 2.190 1.00 97.50 115 LEU A O 1
ATOM 932 N N . THR A 1 116 ? 2.632 -21.396 1.482 1.00 97.44 116 THR A N 1
ATOM 933 C CA . THR A 1 116 ? 3.364 -22.291 2.391 1.00 97.44 116 THR A CA 1
ATOM 934 C C . THR A 1 116 ? 3.199 -21.860 3.844 1.00 97.44 116 THR A C 1
ATOM 936 O O . THR A 1 116 ? 2.875 -22.669 4.713 1.00 97.44 116 THR A O 1
ATOM 939 N N . VAL A 1 117 ? 3.388 -20.569 4.126 1.00 97.88 117 VAL A N 1
ATOM 940 C CA . VAL A 1 117 ? 3.245 -20.038 5.485 1.00 97.88 117 VAL A CA 1
ATOM 941 C C . VAL A 1 117 ? 1.765 -19.935 5.868 1.00 97.88 117 VAL A C 1
ATOM 943 O O . VAL A 1 117 ? 1.399 -20.268 6.998 1.00 97.88 117 VAL A O 1
ATOM 946 N N . ASN A 1 118 ? 0.912 -19.524 4.927 1.00 96.62 118 ASN A N 1
ATOM 947 C CA . ASN A 1 118 ? -0.521 -19.271 5.083 1.00 96.62 118 ASN A CA 1
ATOM 948 C C . ASN A 1 118 ? -0.829 -18.366 6.294 1.00 96.62 118 ASN A C 1
ATOM 950 O O . ASN A 1 118 ? -1.498 -18.805 7.238 1.00 96.62 118 ASN A O 1
ATOM 954 N N . PRO A 1 119 ? -0.326 -17.113 6.316 1.00 95.62 119 PRO A N 1
ATOM 955 C CA . PRO A 1 119 ? -0.719 -16.152 7.339 1.00 95.62 119 PRO A CA 1
ATOM 956 C C . PRO A 1 119 ? -2.221 -15.864 7.206 1.00 95.62 119 PRO A C 1
ATOM 958 O O . PRO A 1 119 ? -2.714 -15.613 6.104 1.00 95.62 119 PRO A O 1
ATOM 961 N N . ARG A 1 120 ? -2.954 -15.934 8.324 1.00 94.31 120 ARG A N 1
ATOM 962 C CA . ARG A 1 120 ? -4.405 -15.699 8.383 1.00 94.31 120 ARG A CA 1
ATOM 963 C C . ARG A 1 120 ? -4.768 -14.852 9.587 1.00 94.31 120 ARG A C 1
ATOM 965 O O . ARG A 1 120 ? -4.232 -15.054 10.675 1.00 94.31 120 ARG A O 1
ATOM 972 N N . ILE A 1 121 ? -5.715 -13.943 9.387 1.00 94.44 121 ILE A N 1
ATOM 973 C CA . ILE A 1 121 ? -6.227 -13.069 10.442 1.00 94.44 121 ILE A CA 1
ATOM 974 C C . ILE A 1 121 ? -7.277 -13.844 11.257 1.00 94.44 121 ILE A C 1
ATOM 976 O O . ILE A 1 121 ? -8.276 -14.290 10.684 1.00 94.44 121 ILE A O 1
ATOM 980 N N . PRO A 1 122 ? -7.100 -14.025 12.576 1.00 92.50 122 PRO A N 1
ATOM 981 C CA . PRO A 1 122 ? -8.096 -14.694 13.409 1.00 92.50 122 PRO A CA 1
ATOM 982 C C . PRO A 1 122 ? -9.281 -13.752 13.695 1.00 92.50 122 PRO A C 1
ATOM 984 O O . PRO A 1 122 ? -9.167 -12.794 14.450 1.00 92.50 122 PRO A O 1
ATOM 987 N N . ARG A 1 123 ? -10.445 -14.018 13.085 1.00 89.56 123 ARG A N 1
ATOM 988 C CA . ARG A 1 123 ? -11.630 -13.130 13.171 1.00 89.56 123 ARG A CA 1
ATOM 989 C C . ARG A 1 123 ? -12.706 -13.543 14.166 1.00 89.56 123 ARG A C 1
ATOM 991 O O . ARG A 1 123 ? -13.624 -12.770 14.409 1.00 89.56 123 ARG A O 1
ATOM 998 N N . TRP A 1 124 ? -12.612 -14.742 14.730 1.00 82.19 124 TRP A N 1
ATOM 999 C CA . TRP A 1 124 ? -13.688 -15.385 15.496 1.00 82.19 124 TRP A CA 1
ATOM 1000 C C . TRP A 1 124 ? -14.222 -14.554 16.680 1.00 82.19 124 TRP A C 1
ATOM 1002 O O . TRP A 1 124 ? -15.353 -14.761 17.099 1.00 82.19 124 TRP A O 1
ATOM 1012 N N . HIS A 1 125 ? -13.453 -13.595 17.206 1.00 81.69 125 HIS A N 1
ATOM 1013 C CA . HIS A 1 125 ? -13.884 -12.703 18.291 1.00 81.69 125 HIS A CA 1
ATOM 1014 C C . HIS A 1 125 ? -14.167 -11.251 17.860 1.00 81.69 125 HIS A C 1
ATOM 1016 O O . HIS A 1 125 ? -14.512 -10.434 18.717 1.00 81.69 125 HIS A O 1
ATOM 1022 N N . LEU A 1 126 ? -14.008 -10.895 16.579 1.00 87.56 126 LEU A N 1
ATOM 1023 C CA . LEU A 1 126 ? -14.112 -9.510 16.088 1.00 87.56 126 LEU A CA 1
ATOM 1024 C C . LEU A 1 126 ? -15.550 -9.059 15.780 1.00 87.56 126 LEU A C 1
ATOM 1026 O O . LEU A 1 126 ? -15.774 -7.870 15.577 1.00 87.56 126 LEU A O 1
ATOM 1030 N N . GLU A 1 127 ? -16.519 -9.975 15.746 1.00 78.00 127 GLU A N 1
ATOM 1031 C CA . GLU A 1 127 ? -17.890 -9.691 15.285 1.00 78.00 127 GLU A CA 1
ATOM 1032 C C . GLU A 1 127 ? -18.728 -8.857 16.262 1.00 78.00 127 GLU A C 1
ATOM 1034 O O . GLU A 1 127 ? -19.724 -8.246 15.876 1.00 78.00 127 GLU A O 1
ATOM 1039 N N . ASN A 1 128 ? -18.335 -8.812 17.533 1.00 81.75 128 ASN A N 1
ATOM 1040 C CA . ASN A 1 128 ? -19.112 -8.118 18.547 1.00 81.75 128 ASN A CA 1
ATOM 1041 C C . ASN A 1 128 ? -18.858 -6.604 18.524 1.00 81.75 128 ASN A C 1
ATOM 1043 O O . ASN A 1 128 ? -17.694 -6.186 18.490 1.00 81.75 128 ASN A O 1
ATOM 1047 N N . PRO A 1 129 ? -19.914 -5.782 18.647 1.00 89.00 129 PRO A N 1
ATOM 1048 C CA . PRO A 1 129 ? -19.776 -4.341 18.570 1.00 89.00 129 PRO A CA 1
ATOM 1049 C C . PRO A 1 129 ? -19.012 -3.751 19.762 1.00 89.00 129 PRO A C 1
ATOM 1051 O O . PRO A 1 129 ? -19.040 -4.282 20.876 1.00 89.00 129 PRO A O 1
ATOM 1054 N N . ILE A 1 130 ? -18.337 -2.625 19.525 1.00 92.94 130 ILE A N 1
ATOM 1055 C CA . ILE A 1 130 ? -17.681 -1.831 20.577 1.00 92.94 130 ILE A CA 1
ATOM 1056 C C . ILE A 1 130 ? -18.696 -0.969 21.345 1.00 92.94 130 ILE A C 1
ATOM 1058 O O . ILE A 1 130 ? -19.699 -0.528 20.779 1.00 92.94 130 ILE A O 1
ATOM 1062 N N . SER A 1 131 ? -18.412 -0.684 22.622 1.00 93.25 131 SER A N 1
ATOM 1063 C CA . SER A 1 131 ? -19.260 0.181 23.451 1.00 93.25 131 SER A CA 1
ATOM 1064 C C . SER A 1 131 ? -19.253 1.634 22.958 1.00 93.25 131 SER A C 1
ATOM 1066 O O . SER A 1 131 ? -18.258 2.137 22.422 1.00 93.25 131 SER A O 1
ATOM 1068 N N . GLU A 1 132 ? -20.363 2.347 23.180 1.00 95.00 132 GLU A N 1
ATOM 1069 C CA . GLU A 1 132 ? -20.466 3.778 22.859 1.00 95.00 132 GLU A CA 1
ATOM 1070 C C . GLU A 1 132 ? -19.410 4.604 23.613 1.00 95.00 132 GLU A C 1
ATOM 1072 O O . GLU A 1 132 ? -18.839 5.548 23.059 1.00 95.00 132 GLU A O 1
ATOM 1077 N N . TYR A 1 133 ? -19.116 4.232 24.865 1.00 94.44 133 TYR A N 1
ATOM 1078 C CA . TYR A 1 133 ? -18.130 4.910 25.702 1.00 94.44 133 TYR A CA 1
ATOM 1079 C C . TYR A 1 133 ? -16.734 4.893 25.068 1.00 94.44 133 TYR A C 1
ATOM 1081 O O . TYR A 1 133 ? -16.106 5.950 24.924 1.00 94.44 133 TYR A O 1
ATOM 1089 N N . ILE A 1 134 ? -16.272 3.707 24.654 1.00 94.19 134 ILE A N 1
ATOM 1090 C CA . ILE A 1 134 ? -14.969 3.517 24.009 1.00 94.19 134 ILE A CA 1
ATOM 1091 C C . ILE A 1 134 ? -14.944 4.242 22.660 1.00 94.19 134 ILE A C 1
ATOM 1093 O O . ILE A 1 134 ? -14.019 5.015 22.400 1.00 94.19 134 ILE A O 1
ATOM 1097 N N . PHE A 1 135 ? -15.985 4.076 21.838 1.00 95.94 135 PHE A N 1
ATOM 1098 C CA . PHE A 1 135 ? -16.077 4.719 20.525 1.00 95.94 135 PHE A CA 1
ATOM 1099 C C . PHE A 1 135 ? -15.955 6.247 20.613 1.00 95.94 135 PHE A C 1
ATOM 1101 O O . PHE A 1 135 ? -15.140 6.853 19.916 1.00 95.94 135 PHE A O 1
ATOM 1108 N N . ARG A 1 136 ? -16.690 6.882 21.534 1.00 96.81 136 ARG A N 1
ATOM 1109 C CA . ARG A 1 136 ? -16.623 8.335 21.746 1.00 96.81 136 ARG A CA 1
ATOM 1110 C C . ARG A 1 136 ? -15.220 8.798 22.145 1.00 96.81 136 ARG A C 1
ATOM 1112 O O . ARG A 1 136 ? -14.748 9.813 21.639 1.00 96.81 136 ARG A O 1
ATOM 1119 N N . ARG A 1 137 ? -14.551 8.082 23.055 1.00 96.19 137 ARG A N 1
ATOM 1120 C CA . ARG A 1 137 ? -13.190 8.425 23.514 1.00 96.19 137 ARG A CA 1
ATOM 1121 C C . ARG A 1 137 ? -12.174 8.343 22.380 1.00 96.19 137 ARG A C 1
ATOM 1123 O O . ARG A 1 137 ? -11.349 9.243 22.250 1.00 96.19 137 ARG A O 1
ATOM 1130 N N . ILE A 1 138 ? -12.285 7.320 21.540 1.00 95.81 138 ILE A N 1
ATOM 1131 C CA . ILE A 1 138 ? -11.431 7.140 20.364 1.00 95.81 138 ILE A CA 1
ATOM 1132 C C . ILE A 1 138 ? -11.624 8.267 19.358 1.00 95.81 138 ILE A C 1
ATOM 1134 O O . ILE A 1 138 ? -10.640 8.802 18.851 1.00 95.81 138 ILE A O 1
ATOM 1138 N N . LEU A 1 139 ? -12.873 8.645 19.081 1.00 96.31 139 LEU A N 1
ATOM 1139 C CA . LEU A 1 139 ? -13.167 9.744 18.167 1.00 96.31 139 LEU A CA 1
ATOM 1140 C C . LEU A 1 139 ? -12.583 11.065 18.675 1.00 96.31 139 LEU A C 1
ATOM 1142 O O . LEU A 1 139 ? -11.936 11.776 17.911 1.00 96.31 139 LEU A O 1
ATOM 1146 N N . VAL A 1 140 ? -12.741 11.367 19.968 1.00 96.88 140 VAL A N 1
ATOM 1147 C CA . VAL A 1 140 ? -12.153 12.568 20.584 1.00 96.88 140 VAL A CA 1
ATOM 1148 C C . VAL A 1 140 ? -10.626 12.526 20.529 1.00 96.88 140 VAL A C 1
ATOM 1150 O O . VAL A 1 140 ? -10.006 13.509 20.138 1.00 96.88 140 VAL A O 1
ATOM 1153 N N . PHE A 1 141 ? -10.010 11.393 20.870 1.00 96.38 141 PHE A N 1
ATOM 1154 C CA . PHE A 1 141 ? -8.559 11.235 20.795 1.00 96.38 141 PHE A CA 1
ATOM 1155 C C . PHE A 1 141 ? -8.039 11.426 19.362 1.00 96.38 141 PHE A C 1
ATOM 1157 O O . PHE A 1 141 ? -7.104 12.188 19.134 1.00 96.38 141 PHE A O 1
ATOM 1164 N N . SER A 1 142 ? -8.683 10.790 18.382 1.00 96.62 142 SER A N 1
ATOM 1165 C CA . SER A 1 142 ? -8.299 10.895 16.971 1.00 96.62 142 SER A CA 1
ATOM 1166 C C . SER A 1 142 ? -8.474 12.322 16.451 1.00 96.62 142 SER A C 1
ATOM 1168 O O . SER A 1 142 ? -7.631 12.814 15.706 1.00 96.62 142 SER A O 1
ATOM 1170 N N . PHE A 1 143 ? -9.525 13.022 16.889 1.00 96.88 143 PHE A N 1
ATOM 1171 C CA . PHE A 1 143 ? -9.715 14.439 16.598 1.00 96.88 143 PHE A CA 1
ATOM 1172 C C . PHE A 1 143 ? -8.584 15.301 17.175 1.00 96.88 143 PHE A C 1
ATOM 1174 O O . PHE A 1 143 ? -8.056 16.145 16.457 1.00 96.88 143 PHE A O 1
ATOM 1181 N N . ILE A 1 144 ? -8.166 15.059 18.424 1.00 96.00 144 ILE A N 1
ATOM 1182 C CA . ILE A 1 144 ? -7.031 15.763 19.043 1.00 96.00 144 ILE A CA 1
ATOM 1183 C C . ILE A 1 144 ? -5.748 15.531 18.239 1.00 96.00 144 ILE A C 1
ATOM 1185 O O . ILE A 1 144 ? -5.034 16.491 17.968 1.00 96.00 144 ILE A O 1
ATOM 1189 N N . VAL A 1 145 ? -5.476 14.295 17.805 1.00 94.75 145 VAL A N 1
ATOM 1190 C CA . VAL A 1 145 ? -4.308 13.985 16.961 1.00 94.75 145 VAL A CA 1
ATOM 1191 C C . VAL A 1 145 ? -4.357 14.759 15.642 1.00 94.75 145 VAL A C 1
ATOM 1193 O O . VAL A 1 145 ? -3.369 15.393 15.268 1.00 94.75 145 VAL A O 1
ATOM 1196 N N . ILE A 1 146 ? -5.498 14.756 14.947 1.00 94.81 146 ILE A N 1
ATOM 1197 C CA . ILE A 1 146 ? -5.657 15.491 13.683 1.00 94.81 146 ILE A CA 1
ATOM 1198 C C . ILE A 1 146 ? -5.470 16.995 13.915 1.00 94.81 146 ILE A C 1
ATOM 1200 O O . ILE A 1 146 ? -4.706 17.627 13.190 1.00 94.81 146 ILE A O 1
ATOM 1204 N N . LEU A 1 147 ? -6.111 17.559 14.941 1.00 93.50 147 LEU A N 1
ATOM 1205 C CA . LEU A 1 147 ? -6.020 18.980 15.268 1.00 93.50 147 LEU A CA 1
ATOM 1206 C C . LEU A 1 147 ? -4.586 19.388 15.628 1.00 93.50 147 LEU A C 1
ATOM 1208 O O . LEU A 1 147 ? -4.098 20.398 15.131 1.00 93.50 147 LEU A O 1
ATOM 1212 N N . PHE A 1 148 ? -3.893 18.582 16.434 1.00 91.44 148 PHE A N 1
ATOM 1213 C CA . PHE A 1 148 ? -2.492 18.800 16.784 1.00 91.44 148 PHE A CA 1
ATOM 1214 C C . PHE A 1 148 ? -1.603 18.849 15.535 1.00 91.44 148 PHE A C 1
ATOM 1216 O O . PHE A 1 148 ? -0.815 19.779 15.378 1.00 91.44 148 PHE A O 1
ATOM 1223 N N . ASN A 1 149 ? -1.779 17.908 14.601 1.00 89.94 149 ASN A N 1
ATOM 1224 C CA . ASN A 1 149 ? -1.036 17.900 13.338 1.00 89.94 149 ASN A CA 1
ATOM 1225 C C . ASN A 1 149 ? -1.366 19.108 12.454 1.00 89.94 149 ASN A C 1
ATOM 1227 O O . ASN A 1 149 ? -0.462 19.666 11.834 1.00 89.94 149 ASN A O 1
ATOM 1231 N N . VAL A 1 150 ? -2.634 19.525 12.397 1.00 89.12 150 VAL A N 1
ATOM 1232 C CA . VAL A 1 150 ? -3.054 20.731 11.665 1.00 89.12 150 VAL A CA 1
ATOM 1233 C C . VAL A 1 150 ? -2.374 21.969 12.249 1.00 89.12 150 VAL A C 1
ATOM 1235 O O . VAL A 1 150 ? -1.785 22.739 11.499 1.00 89.12 150 VAL A O 1
ATOM 1238 N N . ILE A 1 151 ? -2.392 22.134 13.576 1.00 86.88 151 ILE A N 1
ATOM 1239 C CA . ILE A 1 151 ? -1.762 23.274 14.258 1.00 86.88 151 ILE A CA 1
ATOM 1240 C C . ILE A 1 151 ? -0.252 23.279 14.013 1.00 86.88 151 ILE A C 1
ATOM 1242 O O . ILE A 1 151 ? 0.296 24.308 13.622 1.00 86.88 151 ILE A O 1
ATOM 1246 N N . LEU A 1 152 ? 0.418 22.135 14.191 1.00 82.50 152 LEU A N 1
ATOM 1247 C CA . LEU A 1 152 ? 1.859 22.043 13.958 1.00 82.50 152 LEU A CA 1
ATOM 1248 C C . LEU A 1 152 ? 2.224 22.438 12.530 1.00 82.50 152 LEU A C 1
ATOM 1250 O O . LEU A 1 152 ? 3.174 23.181 12.323 1.00 82.50 152 LEU A O 1
ATOM 1254 N N . THR A 1 153 ? 1.460 21.966 11.553 1.00 77.25 153 THR A N 1
ATOM 1255 C CA . THR A 1 153 ? 1.720 22.223 10.133 1.00 77.25 153 THR A CA 1
ATOM 1256 C C . THR A 1 153 ? 1.396 23.657 9.730 1.00 77.25 153 THR A C 1
ATOM 1258 O O . THR A 1 153 ? 2.106 24.237 8.919 1.00 77.25 153 THR A O 1
ATOM 1261 N N . ALA A 1 154 ? 0.332 24.240 10.280 1.00 76.94 154 ALA A N 1
ATOM 1262 C CA . ALA A 1 154 ? -0.080 25.595 9.940 1.00 76.94 154 ALA A CA 1
ATOM 1263 C C . ALA A 1 154 ? 0.793 26.668 10.608 1.00 76.94 154 ALA A C 1
ATOM 1265 O O . ALA A 1 154 ? 1.003 27.720 10.013 1.00 76.94 154 ALA A O 1
ATOM 1266 N N . PHE A 1 155 ? 1.284 26.419 11.828 1.00 71.06 155 PHE A N 1
ATOM 1267 C CA . PHE A 1 155 ? 1.898 27.468 12.647 1.00 71.06 155 PHE A CA 1
ATOM 1268 C C . PHE A 1 155 ? 3.361 27.222 13.033 1.00 71.06 155 PHE A C 1
ATOM 1270 O O . PHE A 1 155 ? 4.067 28.195 13.281 1.00 71.06 155 PHE A O 1
ATOM 1277 N N . TRP A 1 156 ? 3.816 25.972 13.178 1.00 63.66 156 TRP A N 1
ATOM 1278 C CA . TRP A 1 156 ? 5.093 25.674 13.859 1.00 63.66 156 TRP A CA 1
ATOM 1279 C C . TRP A 1 156 ? 6.151 25.027 12.963 1.00 63.66 156 TRP A C 1
ATOM 1281 O O . TRP A 1 156 ? 7.343 25.251 13.158 1.00 63.66 156 TRP A O 1
ATOM 1291 N N . LEU A 1 157 ? 5.735 24.225 11.987 1.00 61.22 157 LEU A N 1
ATOM 1292 C CA . LEU A 1 157 ? 6.618 23.521 11.067 1.00 61.22 157 LEU A CA 1
ATOM 1293 C C . LEU A 1 157 ? 6.558 24.199 9.704 1.00 61.22 157 LEU A C 1
ATOM 1295 O O . LEU A 1 157 ? 5.750 23.845 8.849 1.00 61.22 157 LEU A O 1
ATOM 1299 N N . ASP A 1 158 ? 7.433 25.180 9.516 1.00 55.56 158 ASP A N 1
ATOM 1300 C CA . ASP A 1 158 ? 7.707 25.728 8.194 1.00 55.56 158 ASP A CA 1
ATOM 1301 C C . ASP A 1 158 ? 8.501 24.681 7.396 1.00 55.56 158 ASP A C 1
ATOM 1303 O O . ASP A 1 158 ? 9.609 24.310 7.786 1.00 55.56 158 ASP A O 1
ATOM 1307 N N . LEU A 1 159 ? 7.939 24.194 6.283 1.00 51.41 159 LEU A N 1
ATOM 1308 C CA . LEU A 1 159 ? 8.605 23.243 5.378 1.00 51.41 159 LEU A CA 1
ATOM 1309 C C . LEU A 1 159 ? 9.967 23.764 4.885 1.00 51.41 159 LEU A C 1
ATOM 1311 O O . LEU A 1 159 ? 10.816 22.968 4.488 1.00 51.41 159 LEU A O 1
ATOM 1315 N N . ASN A 1 160 ? 10.173 25.085 4.926 1.00 43.81 160 ASN A N 1
ATOM 1316 C CA . ASN A 1 160 ? 11.378 25.757 4.451 1.00 43.81 160 ASN A CA 1
ATOM 1317 C C . ASN A 1 160 ? 12.427 26.005 5.547 1.00 43.81 160 ASN A C 1
ATOM 1319 O O . ASN A 1 160 ? 13.518 26.489 5.241 1.00 43.81 160 ASN A O 1
ATOM 1323 N N . LYS A 1 161 ? 12.137 25.686 6.816 1.00 51.09 161 LYS A N 1
ATOM 1324 C CA . LYS A 1 161 ? 13.086 25.849 7.926 1.00 51.09 161 LYS A CA 1
ATOM 1325 C C . LYS A 1 161 ? 13.366 24.503 8.579 1.00 51.09 161 LYS A C 1
ATOM 1327 O O . LYS A 1 161 ? 12.453 23.776 8.956 1.00 51.09 161 LYS A O 1
ATOM 1332 N N . GLN A 1 162 ? 14.647 24.192 8.776 1.00 46.28 162 GLN A N 1
ATOM 1333 C CA . GLN A 1 162 ? 15.077 23.097 9.646 1.00 46.28 162 GLN A CA 1
ATOM 1334 C C . GLN A 1 162 ? 14.738 23.463 11.098 1.00 46.28 162 GLN A C 1
ATOM 1336 O O . GLN A 1 162 ? 15.576 23.963 11.845 1.00 46.28 162 GLN A O 1
ATOM 1341 N N . VAL A 1 163 ? 13.476 23.297 11.497 1.00 47.62 163 VAL A N 1
ATOM 1342 C CA . VAL A 1 163 ? 13.066 23.569 12.874 1.00 47.62 163 VAL A CA 1
ATOM 1343 C C . VAL A 1 163 ? 13.482 22.384 13.740 1.00 47.62 163 VAL A C 1
ATOM 1345 O O . VAL A 1 163 ? 12.839 21.337 13.775 1.00 47.62 163 VAL A O 1
ATOM 1348 N N . LEU A 1 164 ? 14.582 22.603 14.456 1.00 45.62 164 LEU A N 1
ATOM 1349 C CA . LEU A 1 164 ? 15.235 21.733 15.434 1.00 45.62 164 LEU A CA 1
ATOM 1350 C C . LEU A 1 164 ? 14.409 21.494 16.720 1.00 45.62 164 LEU A C 1
ATOM 1352 O O . LEU A 1 164 ? 14.977 21.213 17.774 1.00 45.62 164 LEU A O 1
ATOM 1356 N N . SER A 1 165 ? 13.075 21.632 16.709 1.00 53.16 165 SER A N 1
ATOM 1357 C CA . SER A 1 165 ? 12.292 21.241 17.888 1.00 53.16 165 SER A CA 1
ATOM 1358 C C . SER A 1 165 ? 12.088 19.726 17.851 1.00 53.16 165 SER A C 1
ATOM 1360 O O . SER A 1 165 ? 11.165 19.222 17.208 1.00 53.16 165 SER A O 1
ATOM 1362 N N . ASN A 1 166 ? 12.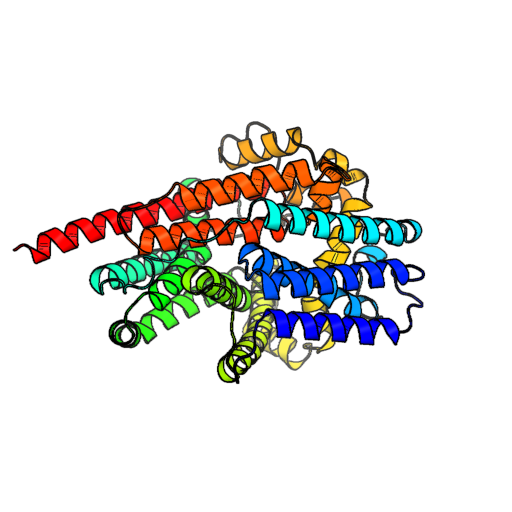975 18.991 18.522 1.00 68.50 166 ASN A N 1
ATOM 1363 C CA . ASN A 1 166 ? 12.989 17.528 18.462 1.00 68.50 166 ASN A CA 1
ATOM 1364 C C . ASN A 1 166 ? 11.660 16.915 18.943 1.00 68.50 166 ASN A C 1
ATOM 1366 O O . ASN A 1 166 ? 11.150 15.997 18.311 1.00 68.50 166 ASN A O 1
ATOM 1370 N N . ILE A 1 167 ? 11.030 17.454 19.995 1.00 76.31 167 ILE A N 1
ATOM 1371 C CA . ILE A 1 167 ? 9.836 16.828 20.594 1.00 76.31 167 ILE A CA 1
ATOM 1372 C C . ILE A 1 167 ? 8.579 16.945 19.704 1.00 76.31 167 ILE A C 1
ATOM 1374 O O . ILE A 1 167 ? 7.997 15.903 19.395 1.00 76.31 167 ILE A O 1
ATOM 1378 N N . PRO A 1 168 ? 8.144 18.136 19.236 1.00 77.75 168 PRO A N 1
ATOM 1379 C CA . PRO A 1 168 ? 6.978 18.245 18.353 1.00 77.75 168 PRO A CA 1
ATOM 1380 C C . PRO A 1 168 ? 7.116 17.449 17.051 1.00 77.75 168 PRO A C 1
ATOM 1382 O O . PRO A 1 168 ? 6.147 16.838 16.604 1.00 77.75 168 PRO A O 1
ATOM 1385 N N . SER A 1 169 ? 8.318 17.399 16.470 1.00 76.00 169 SER A N 1
ATOM 1386 C CA . SER A 1 169 ? 8.594 16.643 15.243 1.00 76.00 169 SER A CA 1
ATOM 1387 C C . SER A 1 169 ? 8.536 15.128 15.469 1.00 76.00 169 SER A C 1
ATOM 1389 O O . SER A 1 169 ? 7.953 14.407 14.655 1.00 76.00 169 SER A O 1
ATOM 1391 N N . ILE A 1 170 ? 9.062 14.637 16.598 1.00 80.94 170 ILE A N 1
ATOM 1392 C CA . ILE A 1 170 ? 8.930 13.226 16.996 1.00 80.94 170 ILE A CA 1
ATOM 1393 C C . ILE A 1 170 ? 7.455 12.882 17.233 1.00 80.94 170 ILE A C 1
ATOM 1395 O O . ILE A 1 170 ? 6.964 11.885 16.708 1.00 80.94 170 ILE A O 1
ATOM 1399 N N . LEU A 1 171 ? 6.713 13.733 17.951 1.00 84.69 171 LEU A N 1
ATOM 1400 C CA . LEU A 1 171 ? 5.283 13.527 18.193 1.00 84.69 171 LEU A CA 1
ATOM 1401 C C . LEU A 1 171 ? 4.470 13.535 16.894 1.00 84.69 171 LEU A C 1
ATOM 1403 O O . LEU A 1 171 ? 3.611 12.674 16.733 1.00 84.69 171 LEU A O 1
ATOM 1407 N N . LYS A 1 172 ? 4.759 14.440 15.950 1.00 84.19 172 LYS A N 1
ATOM 1408 C CA . LYS A 1 172 ? 4.137 14.450 14.613 1.00 84.19 172 LYS A CA 1
ATOM 1409 C C . LYS A 1 172 ? 4.427 13.162 13.834 1.00 84.19 172 LYS A C 1
ATOM 1411 O O . LYS A 1 172 ? 3.563 12.675 13.111 1.00 84.19 172 LYS A O 1
ATOM 1416 N N . THR A 1 173 ? 5.627 12.606 13.996 1.00 84.06 173 THR A N 1
ATOM 1417 C CA . THR A 1 173 ? 6.046 11.360 13.333 1.00 84.06 173 THR A CA 1
ATOM 1418 C C . THR A 1 173 ? 5.342 10.132 13.914 1.00 84.06 173 THR A C 1
ATOM 1420 O O . THR A 1 173 ? 4.979 9.234 13.163 1.00 84.06 173 THR A O 1
ATOM 1423 N N . ILE A 1 174 ? 5.111 10.098 15.231 1.00 89.81 174 ILE A N 1
ATOM 1424 C CA . ILE A 1 174 ? 4.402 8.997 15.905 1.00 89.81 174 ILE A CA 1
ATOM 1425 C C . ILE A 1 174 ? 2.885 9.119 15.705 1.00 89.81 174 ILE A C 1
ATOM 1427 O O . ILE A 1 174 ? 2.220 8.175 15.295 1.00 89.81 174 ILE A O 1
ATOM 1431 N N . PHE A 1 175 ? 2.310 10.285 15.997 1.00 92.31 175 PHE A N 1
ATOM 1432 C CA . PHE A 1 175 ? 0.868 10.519 15.966 1.00 92.31 175 PHE A CA 1
ATOM 1433 C C . PHE A 1 175 ? 0.455 11.117 14.628 1.00 92.31 175 PHE A C 1
ATOM 1435 O O . PHE A 1 175 ? 0.072 12.282 14.556 1.00 92.31 175 PHE A O 1
ATOM 1442 N N . THR A 1 176 ? 0.533 10.332 13.556 1.00 91.69 176 THR A N 1
ATOM 1443 C CA . THR A 1 176 ? 0.219 10.842 12.217 1.00 91.69 176 THR A CA 1
ATOM 1444 C C . THR A 1 176 ? -1.290 10.968 11.978 1.00 91.69 176 THR A C 1
ATOM 1446 O O . THR A 1 176 ? -2.111 10.224 12.527 1.00 91.69 176 THR A O 1
ATOM 1449 N N . ILE A 1 177 ? -1.673 11.872 11.068 1.00 92.56 177 ILE A N 1
ATOM 1450 C CA . ILE A 1 177 ? -3.059 11.988 10.579 1.00 92.56 177 ILE A CA 1
ATOM 1451 C C . ILE A 1 177 ? -3.536 10.657 9.981 1.00 92.56 177 ILE A C 1
ATOM 1453 O O . ILE A 1 177 ? -4.696 10.280 10.146 1.00 92.56 177 ILE A O 1
ATOM 1457 N N . LYS A 1 178 ? -2.644 9.922 9.305 1.00 92.88 178 LYS A N 1
ATOM 1458 C CA . LYS A 1 178 ? -2.980 8.644 8.665 1.00 92.88 178 LYS A CA 1
ATOM 1459 C C . LYS A 1 178 ? -3.379 7.606 9.710 1.00 92.88 178 LYS A C 1
ATOM 1461 O O . LYS A 1 178 ? -4.431 6.989 9.567 1.00 92.88 178 LYS A O 1
ATOM 1466 N N . SER A 1 179 ? -2.595 7.471 10.776 1.00 93.44 179 SER A N 1
ATOM 1467 C CA . SER A 1 179 ? -2.858 6.519 11.857 1.00 93.44 179 SER A CA 1
ATOM 1468 C C . SER A 1 179 ? -4.161 6.872 12.595 1.00 93.44 179 SER A C 1
ATOM 1470 O O . SER A 1 179 ? -4.967 5.989 12.886 1.00 93.44 179 SER A O 1
ATOM 1472 N N . ALA A 1 180 ? -4.462 8.165 12.785 1.00 95.38 180 ALA A N 1
ATOM 1473 C CA . ALA A 1 180 ? -5.756 8.610 13.315 1.00 95.38 180 ALA A CA 1
ATOM 1474 C C . ALA A 1 180 ? -6.940 8.250 12.393 1.00 95.38 180 ALA A C 1
ATOM 1476 O O . ALA A 1 180 ? -7.964 7.759 12.869 1.00 95.38 180 ALA A O 1
ATOM 1477 N N . ILE A 1 181 ? -6.805 8.434 11.073 1.00 96.19 181 ILE A N 1
ATOM 1478 C CA . ILE A 1 181 ? -7.830 8.030 10.094 1.00 96.19 181 ILE A CA 1
ATOM 1479 C C . ILE A 1 181 ? -8.068 6.515 10.148 1.00 96.19 181 ILE A C 1
ATOM 1481 O O . ILE A 1 181 ? -9.224 6.093 10.136 1.00 96.19 181 ILE A O 1
ATOM 1485 N N . VAL A 1 182 ? -7.013 5.698 10.253 1.00 96.25 182 VAL A N 1
ATOM 1486 C CA . VAL A 1 182 ? -7.142 4.236 10.407 1.00 96.25 182 VAL A CA 1
ATOM 1487 C C . VAL A 1 182 ? -7.994 3.889 11.623 1.00 96.25 182 VAL A C 1
ATOM 1489 O O . VAL A 1 182 ? -8.945 3.117 11.506 1.00 96.25 182 VAL A O 1
ATOM 1492 N N . VAL A 1 183 ? -7.696 4.493 12.775 1.00 96.50 183 VAL A N 1
ATOM 1493 C CA . VAL A 1 183 ? -8.428 4.257 14.025 1.00 96.50 183 VAL A CA 1
ATOM 1494 C C . VAL A 1 183 ? -9.899 4.682 13.899 1.00 96.50 183 VAL A C 1
ATOM 1496 O O . VAL A 1 183 ? -10.793 3.946 14.331 1.00 96.50 183 VAL A O 1
ATOM 1499 N N . ILE A 1 184 ? -10.178 5.830 13.270 1.00 96.88 184 ILE A N 1
ATOM 1500 C CA . ILE A 1 184 ? -11.548 6.307 13.012 1.00 96.88 184 ILE A CA 1
ATOM 1501 C C . ILE A 1 184 ? -12.306 5.327 12.114 1.00 96.88 184 ILE A C 1
ATOM 1503 O O . ILE A 1 184 ? -13.432 4.951 12.440 1.00 96.88 184 ILE A O 1
ATOM 1507 N N . LEU A 1 185 ? -11.710 4.905 10.995 1.00 96.88 185 LEU A N 1
ATOM 1508 C CA . LEU A 1 185 ? -12.346 3.981 10.056 1.00 96.88 185 LEU A CA 1
ATOM 1509 C C . LEU A 1 185 ? -12.621 2.636 10.728 1.00 96.88 185 LEU A C 1
ATOM 1511 O O . LEU A 1 185 ? -13.763 2.183 10.733 1.00 96.88 185 LEU A O 1
ATOM 1515 N N . LEU A 1 186 ? -11.609 2.034 11.355 1.00 96.62 186 LEU A N 1
ATOM 1516 C CA . LEU A 1 186 ? -11.730 0.738 12.018 1.00 96.62 186 LEU A CA 1
ATOM 1517 C C . LEU A 1 186 ? -12.827 0.753 13.089 1.00 96.62 186 LEU A C 1
ATOM 1519 O O . LEU A 1 186 ? -13.740 -0.071 13.052 1.00 96.62 186 LEU A O 1
ATOM 1523 N N . SER A 1 187 ? -12.787 1.730 13.998 1.00 95.69 187 SER A N 1
ATOM 1524 C CA . SER A 1 187 ? -13.789 1.852 15.061 1.00 95.69 187 SER A CA 1
ATOM 1525 C C . SER A 1 187 ? -15.197 2.120 14.514 1.00 95.69 187 SER A C 1
ATOM 1527 O O . SER A 1 187 ? -16.166 1.572 15.035 1.00 95.69 187 SER A O 1
ATOM 1529 N N . SER A 1 188 ? -15.321 2.873 13.416 1.00 96.12 188 SER A N 1
ATOM 1530 C CA . SER A 1 188 ? -16.606 3.129 12.749 1.00 96.12 188 SER A CA 1
ATOM 1531 C C . SER A 1 188 ? -17.230 1.872 12.140 1.00 96.12 188 SER A C 1
ATOM 1533 O O . SER A 1 188 ? -18.452 1.745 12.134 1.00 96.12 188 SER A O 1
ATOM 1535 N N . PHE A 1 189 ? -16.421 0.933 11.639 1.00 94.94 189 PHE A N 1
ATOM 1536 C CA . PHE A 1 189 ? -16.921 -0.344 11.118 1.00 94.94 189 PHE A CA 1
ATOM 1537 C C . PHE A 1 189 ? -17.260 -1.362 12.214 1.00 94.94 189 PHE A C 1
ATOM 1539 O O . PHE A 1 189 ? -18.036 -2.279 11.950 1.00 94.94 189 PHE A O 1
ATOM 1546 N N . MET A 1 190 ? -16.702 -1.204 13.418 1.00 95.25 190 MET A N 1
ATOM 1547 C CA . MET A 1 190 ? -16.915 -2.107 14.556 1.00 95.25 190 MET A CA 1
ATOM 1548 C C . MET A 1 190 ? -18.017 -1.650 15.524 1.00 95.25 190 MET A C 1
ATOM 1550 O O . MET A 1 190 ? -18.310 -2.357 16.483 1.00 95.25 190 MET A O 1
ATOM 1554 N N . VAL A 1 191 ? -18.617 -0.474 15.335 1.00 95.31 191 VAL A N 1
ATOM 1555 C CA . VAL A 1 191 ? -19.666 0.038 16.231 1.00 95.31 191 VAL A CA 1
ATOM 1556 C C . VAL A 1 191 ? -21.068 -0.305 15.719 1.00 95.31 191 VAL A C 1
ATOM 1558 O O . VAL A 1 191 ? -21.295 -0.442 14.515 1.00 95.31 191 VAL A O 1
ATOM 1561 N N . GLU A 1 192 ? -22.046 -0.413 16.622 1.00 94.44 192 GLU A N 1
ATOM 1562 C CA . GLU A 1 192 ? -23.438 -0.626 16.222 1.00 94.44 192 GLU A CA 1
ATOM 1563 C C . GLU A 1 192 ? -23.958 0.497 15.318 1.00 94.44 192 GLU A C 1
ATOM 1565 O O . GLU A 1 192 ? -23.690 1.684 15.527 1.00 94.44 192 GLU A O 1
ATOM 1570 N N . LYS A 1 193 ? -24.820 0.137 14.360 1.00 93.62 193 LYS A N 1
ATOM 1571 C CA . LYS A 1 193 ? -25.406 1.082 13.396 1.00 93.62 193 LYS A CA 1
ATOM 1572 C C . LYS A 1 193 ? -26.076 2.288 14.067 1.00 93.62 193 LYS A C 1
ATOM 1574 O O . LYS A 1 193 ? -25.970 3.397 13.550 1.00 93.62 193 LYS A O 1
ATOM 1579 N N . LYS A 1 194 ? -26.764 2.091 15.199 1.00 95.69 194 LYS A N 1
ATOM 1580 C CA . LYS A 1 194 ? -27.431 3.176 15.944 1.00 95.69 194 LYS A CA 1
ATOM 1581 C C . LYS A 1 194 ? -26.417 4.195 16.474 1.00 95.69 194 LYS A C 1
ATOM 1583 O O . LYS A 1 194 ? -26.598 5.395 16.274 1.00 95.69 194 LYS A O 1
ATOM 1588 N N . ILE A 1 195 ? -25.329 3.713 17.072 1.00 95.38 195 ILE A N 1
ATOM 1589 C CA . ILE A 1 195 ? -24.247 4.550 17.602 1.00 95.38 195 ILE A CA 1
ATOM 1590 C C . ILE A 1 195 ? -23.515 5.252 16.450 1.00 95.38 195 ILE A C 1
ATOM 1592 O O . ILE A 1 195 ? -23.296 6.460 16.508 1.00 95.38 195 ILE A O 1
ATOM 1596 N N . PHE A 1 196 ? -23.212 4.546 15.355 1.00 95.38 196 PHE A N 1
ATOM 1597 C CA . PHE A 1 196 ? -22.595 5.165 14.179 1.00 95.38 196 PHE A CA 1
ATOM 1598 C C . PHE A 1 196 ? -23.448 6.315 13.627 1.00 95.38 196 PHE A C 1
ATOM 1600 O O . PHE A 1 196 ? -22.936 7.402 13.374 1.00 95.38 196 PHE A O 1
ATOM 1607 N N . LEU A 1 197 ? -24.765 6.118 13.488 1.00 95.88 197 LEU A N 1
ATOM 1608 C CA . LEU A 1 197 ? -25.675 7.154 12.990 1.00 95.88 197 LEU A CA 1
ATOM 1609 C C . LEU A 1 197 ? -25.727 8.392 13.895 1.00 95.88 197 LEU A C 1
ATOM 1611 O O . LEU A 1 197 ? -25.865 9.498 13.370 1.00 95.88 197 LEU A O 1
ATOM 1615 N N . LYS A 1 198 ? -25.570 8.220 15.215 1.00 96.94 198 LYS A N 1
ATOM 1616 C CA . LYS A 1 198 ? -25.472 9.320 16.187 1.00 96.94 198 LYS A CA 1
ATOM 1617 C C . LYS A 1 198 ? -24.220 10.177 15.964 1.00 96.94 198 LYS A C 1
ATOM 1619 O O . LYS A 1 198 ? -24.301 11.398 16.039 1.00 96.94 198 LYS A O 1
ATOM 1624 N N . TYR A 1 199 ? -23.083 9.557 15.639 1.00 96.75 199 TYR A N 1
ATOM 1625 C CA . TYR A 1 199 ? -21.786 10.237 15.482 1.00 96.75 199 TYR A CA 1
ATOM 1626 C C . TYR A 1 199 ? -21.351 10.465 14.023 1.00 96.75 199 TYR A C 1
ATOM 1628 O O . TYR A 1 199 ? -20.271 11.007 13.788 1.00 96.75 199 TYR A O 1
ATOM 1636 N N . LYS A 1 200 ? -22.174 10.104 13.029 1.00 96.38 200 LYS A N 1
ATOM 1637 C CA . LYS A 1 200 ? -21.791 10.108 11.603 1.00 96.38 200 LYS A CA 1
ATOM 1638 C C . LYS A 1 200 ? -21.237 11.449 11.114 1.00 96.38 200 LYS A C 1
ATOM 1640 O O . LYS A 1 200 ? -20.267 11.468 10.367 1.00 96.38 200 LYS A O 1
ATOM 1645 N N . TYR A 1 201 ? -21.822 12.568 11.545 1.00 96.88 201 TYR A N 1
ATOM 1646 C CA . TYR A 1 201 ? -21.376 13.898 11.123 1.00 96.88 201 TYR A CA 1
ATOM 1647 C C . TYR A 1 201 ? -20.016 14.251 11.724 1.00 96.88 201 TYR A C 1
ATOM 1649 O O . TYR A 1 201 ? -19.192 14.849 11.042 1.00 96.88 201 TYR A O 1
ATOM 1657 N N . PHE A 1 202 ? -19.753 13.817 12.959 1.00 96.31 202 PHE A N 1
ATOM 1658 C CA . PHE A 1 202 ? -18.451 13.990 13.595 1.00 96.31 202 PHE A CA 1
ATOM 1659 C C . PHE A 1 202 ? -17.375 13.152 12.894 1.00 96.31 202 PHE A C 1
ATOM 1661 O O . PHE A 1 202 ? -16.305 13.665 12.586 1.00 96.31 202 PHE A O 1
ATOM 1668 N N . VAL A 1 203 ? -17.685 11.897 12.546 1.00 96.38 203 VAL A N 1
ATOM 1669 C CA . VAL A 1 203 ? -16.785 11.032 11.762 1.00 96.38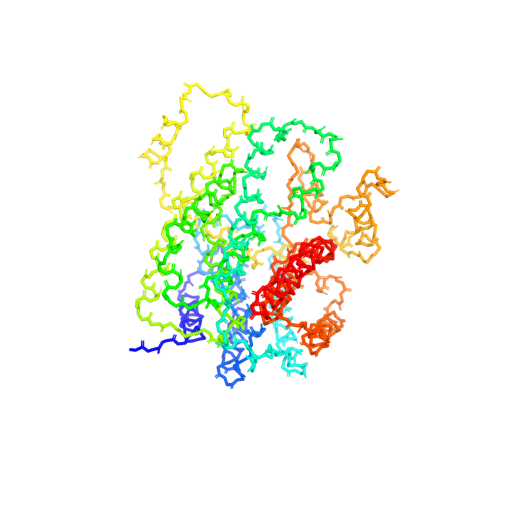 203 VAL A CA 1
ATOM 1670 C C . VAL A 1 203 ? -16.458 11.664 10.407 1.00 96.38 203 VAL A C 1
ATOM 1672 O O . VAL A 1 203 ? -15.287 11.781 10.051 1.00 96.38 203 VAL A O 1
ATOM 1675 N N . VAL A 1 204 ? -17.477 12.116 9.666 1.00 95.81 204 VAL A N 1
ATOM 1676 C CA . VAL A 1 204 ? -17.291 12.786 8.367 1.00 95.81 204 VAL A CA 1
ATOM 1677 C C . VAL A 1 204 ? -16.459 14.058 8.522 1.00 95.81 204 VAL A C 1
ATOM 1679 O O . VAL A 1 204 ? -15.541 14.273 7.737 1.00 95.81 204 VAL A O 1
ATOM 1682 N N . PHE A 1 205 ? -16.720 14.866 9.550 1.00 96.00 205 PHE A N 1
ATOM 1683 C CA . PHE A 1 205 ? -15.940 16.066 9.835 1.00 96.00 205 PHE A CA 1
ATOM 1684 C C . PHE A 1 205 ? -14.461 15.749 10.096 1.00 96.00 205 PHE A C 1
ATOM 1686 O O . PHE A 1 205 ? -13.596 16.366 9.479 1.00 96.00 205 PHE A O 1
ATOM 1693 N N . CYS A 1 206 ? -14.149 14.752 10.932 1.00 95.56 206 CYS A N 1
ATOM 1694 C CA . CYS A 1 206 ? -12.765 14.338 11.178 1.00 95.56 206 CYS A CA 1
ATOM 1695 C C . CYS A 1 206 ? -12.072 13.834 9.904 1.00 95.56 206 CYS A C 1
ATOM 1697 O O . CYS A 1 206 ? -10.912 14.171 9.670 1.00 95.56 206 CYS A O 1
ATOM 1699 N N . LEU A 1 207 ? -12.771 13.060 9.065 1.00 94.88 207 LEU A N 1
ATOM 1700 C CA . LEU A 1 207 ? -12.228 12.588 7.789 1.00 94.88 207 LEU A CA 1
ATOM 1701 C C . LEU A 1 207 ? -11.956 13.748 6.825 1.00 94.88 207 LEU A C 1
ATOM 1703 O O . LEU A 1 207 ? -10.880 13.798 6.237 1.00 94.88 207 LEU A O 1
ATOM 1707 N N . LEU A 1 208 ? -12.886 14.698 6.691 1.00 93.56 208 LEU A N 1
ATOM 1708 C CA . LEU A 1 208 ? -12.703 15.886 5.851 1.00 93.56 208 LEU A CA 1
ATOM 1709 C C . LEU A 1 208 ? -11.553 16.761 6.352 1.00 93.56 208 LEU A C 1
ATOM 1711 O O . LEU A 1 208 ? -10.740 17.206 5.546 1.00 93.56 208 LEU A O 1
ATOM 1715 N N . LEU A 1 209 ? -11.439 16.956 7.668 1.00 93.38 209 LEU A N 1
ATOM 1716 C CA . LEU A 1 209 ? -10.333 17.696 8.271 1.00 93.38 209 LEU A CA 1
ATOM 1717 C C . LEU A 1 209 ? -8.988 17.001 8.011 1.00 93.38 209 LEU A C 1
ATOM 1719 O O . LEU A 1 209 ? -8.019 17.655 7.630 1.00 93.38 209 LEU A O 1
ATOM 1723 N N . GLY A 1 210 ? -8.933 15.673 8.152 1.00 92.25 210 GLY A N 1
ATOM 1724 C CA . GLY A 1 210 ? -7.744 14.879 7.841 1.00 92.25 210 GLY A CA 1
ATOM 1725 C C . GLY A 1 210 ? -7.354 14.948 6.360 1.00 92.25 210 GLY A C 1
ATOM 1726 O O . GLY A 1 210 ? -6.192 15.198 6.046 1.00 92.25 210 GLY A O 1
ATOM 1727 N N . ILE A 1 211 ? -8.320 14.790 5.446 1.00 90.88 211 ILE A N 1
ATOM 1728 C CA . ILE A 1 211 ? -8.107 14.923 3.994 1.00 90.88 211 ILE A CA 1
ATOM 1729 C C . ILE A 1 211 ? -7.617 16.331 3.648 1.00 90.88 211 ILE A C 1
ATOM 1731 O O . ILE A 1 211 ? -6.645 16.470 2.905 1.00 90.88 211 ILE A O 1
ATOM 1735 N N . GLY A 1 212 ? -8.264 17.363 4.194 1.00 88.19 212 GLY A N 1
ATOM 1736 C CA . GLY A 1 212 ? -7.899 18.760 3.979 1.00 88.19 212 GLY A CA 1
ATOM 1737 C C . GLY A 1 212 ? -6.477 19.050 4.444 1.00 88.19 212 GLY A C 1
ATOM 1738 O O . GLY A 1 212 ? -5.703 19.630 3.693 1.00 88.19 212 GLY A O 1
ATOM 1739 N N . SER A 1 213 ? -6.100 18.554 5.623 1.00 87.38 213 SER A N 1
ATOM 1740 C CA . SER A 1 213 ? -4.750 18.708 6.168 1.00 87.38 213 SER A CA 1
ATOM 1741 C C . SER A 1 213 ? -3.681 18.005 5.321 1.00 87.38 213 SER A C 1
ATOM 1743 O O . SER A 1 213 ? -2.695 18.627 4.937 1.00 87.38 213 SER A O 1
ATOM 1745 N N . ILE A 1 214 ? -3.908 16.746 4.919 1.00 87.50 214 ILE A N 1
ATOM 1746 C CA . ILE A 1 214 ? -2.978 16.022 4.031 1.00 87.50 214 ILE A CA 1
ATOM 1747 C C . ILE A 1 214 ? -2.839 16.747 2.685 1.00 87.50 214 ILE A C 1
ATOM 1749 O O . ILE A 1 214 ? -1.741 16.849 2.144 1.00 87.50 214 ILE A O 1
ATOM 1753 N N . THR A 1 215 ? -3.944 17.252 2.135 1.00 84.69 215 THR A N 1
ATOM 1754 C CA . THR A 1 215 ? -3.935 17.993 0.864 1.00 84.69 215 THR A CA 1
ATOM 1755 C C . THR A 1 215 ? -3.196 19.325 1.009 1.00 84.69 215 THR A C 1
ATOM 1757 O O . THR A 1 215 ? -2.437 19.702 0.118 1.00 84.69 215 THR A O 1
ATOM 1760 N N . TYR A 1 216 ? -3.365 20.002 2.149 1.00 80.69 216 TYR A N 1
ATOM 1761 C CA . TYR A 1 216 ? -2.668 21.240 2.489 1.00 80.69 216 TYR A CA 1
ATOM 1762 C C . TYR A 1 216 ? -1.155 21.038 2.620 1.00 80.69 216 TYR A C 1
ATOM 1764 O O . TYR A 1 216 ? -0.399 21.868 2.137 1.00 80.69 216 TYR A O 1
ATOM 1772 N N . GLU A 1 217 ? -0.692 19.907 3.159 1.00 74.00 217 GLU A N 1
ATOM 1773 C CA . GLU A 1 217 ? 0.731 19.512 3.156 1.00 74.00 217 GLU A CA 1
ATOM 1774 C C . GLU A 1 217 ? 1.284 19.181 1.751 1.00 74.00 217 GLU A C 1
ATOM 1776 O O . GLU A 1 217 ? 2.416 18.717 1.602 1.00 74.00 217 GLU A O 1
ATOM 1781 N N . GLY A 1 218 ? 0.487 19.357 0.694 1.00 65.88 218 GLY A N 1
ATOM 1782 C CA . GLY A 1 218 ? 0.866 18.996 -0.668 1.00 65.88 218 GLY A CA 1
ATOM 1783 C C . GLY A 1 218 ? 0.721 17.501 -0.970 1.00 65.88 218 GLY A C 1
ATOM 1784 O O . GLY A 1 218 ? 1.255 17.001 -1.970 1.00 65.88 218 GLY A O 1
ATOM 1785 N N . GLY A 1 219 ? 0.010 16.766 -0.110 1.00 72.25 219 GLY A N 1
ATOM 1786 C CA . GLY A 1 219 ? -0.328 15.364 -0.294 1.00 72.25 219 GLY A CA 1
ATOM 1787 C C . GLY A 1 219 ? -1.307 15.188 -1.449 1.00 72.25 219 GLY A C 1
ATOM 1788 O O . GLY A 1 219 ? -2.500 15.443 -1.328 1.00 72.25 219 GLY A O 1
ATOM 1789 N N . LYS A 1 220 ? -0.807 14.687 -2.579 1.00 70.12 220 LYS A N 1
ATOM 1790 C CA . LYS A 1 220 ? -1.587 14.575 -3.820 1.00 70.12 220 LYS A CA 1
ATOM 1791 C C . LYS A 1 220 ? -2.561 13.381 -3.857 1.00 70.12 220 LYS A C 1
ATOM 1793 O O . LYS A 1 220 ? -3.143 13.100 -4.888 1.00 70.12 220 LYS A O 1
ATOM 1798 N N . SER A 1 221 ? -2.723 12.610 -2.785 1.00 78.50 221 SER A N 1
ATOM 1799 C CA . SER A 1 221 ? -3.493 11.352 -2.834 1.00 78.50 221 SER A CA 1
ATOM 1800 C C . SER A 1 221 ? -4.277 11.070 -1.553 1.00 78.50 221 SER A C 1
ATOM 1802 O O . SER A 1 221 ? -4.441 9.913 -1.170 1.00 78.50 221 SER A O 1
ATOM 1804 N N . ALA A 1 222 ? -4.749 12.118 -0.873 1.00 84.62 222 ALA A N 1
ATOM 1805 C CA . ALA A 1 222 ? -5.456 11.997 0.403 1.00 84.62 222 ALA A CA 1
ATOM 1806 C C . ALA A 1 222 ? -6.725 11.130 0.298 1.00 84.62 222 ALA A C 1
ATOM 1808 O O . ALA A 1 222 ? -6.951 10.256 1.130 1.00 84.62 222 ALA A O 1
ATOM 1809 N N . VAL A 1 223 ? -7.526 11.310 -0.756 1.00 87.88 223 VAL A N 1
ATOM 1810 C CA . VAL A 1 223 ? -8.748 10.514 -0.961 1.00 87.88 223 VAL A CA 1
ATOM 1811 C C . VAL A 1 223 ? -8.416 9.061 -1.319 1.00 87.88 223 VAL A C 1
ATOM 1813 O O . VAL A 1 223 ? -9.000 8.148 -0.740 1.00 87.88 223 VAL A O 1
ATOM 1816 N N . LEU A 1 224 ? -7.432 8.824 -2.200 1.00 88.62 224 LEU A N 1
ATOM 1817 C CA . LEU A 1 224 ? -6.950 7.467 -2.511 1.00 88.62 224 LEU A CA 1
ATOM 1818 C C . LEU A 1 224 ? -6.434 6.749 -1.261 1.00 88.62 224 LEU A C 1
ATOM 1820 O O . LEU A 1 224 ? -6.679 5.557 -1.099 1.00 88.62 224 LEU A O 1
ATOM 1824 N N . LEU A 1 225 ? -5.769 7.473 -0.356 1.00 91.06 225 LEU A N 1
ATOM 1825 C CA . LEU A 1 225 ? -5.347 6.930 0.930 1.00 91.06 225 LEU A CA 1
ATOM 1826 C C . LEU A 1 225 ? -6.558 6.470 1.749 1.00 91.06 225 LEU A C 1
ATOM 1828 O O . LEU A 1 225 ? -6.547 5.355 2.249 1.00 91.06 225 LEU A O 1
ATOM 1832 N N . VAL A 1 226 ? -7.615 7.276 1.866 1.00 93.44 226 VAL A N 1
ATOM 1833 C CA . VAL A 1 226 ? -8.826 6.872 2.606 1.00 93.44 226 VAL A CA 1
ATOM 1834 C C . VAL A 1 226 ? -9.496 5.652 1.965 1.00 93.44 226 VAL A C 1
ATOM 1836 O O . VAL A 1 226 ? -9.918 4.748 2.688 1.00 93.44 226 VAL A O 1
ATOM 1839 N N . ILE A 1 227 ? -9.552 5.580 0.629 1.00 93.38 227 ILE A N 1
ATOM 1840 C CA . ILE A 1 227 ? -10.065 4.408 -0.105 1.00 93.38 227 ILE A CA 1
ATOM 1841 C C . ILE A 1 227 ? -9.239 3.162 0.236 1.00 93.38 227 ILE A C 1
ATOM 1843 O O . ILE A 1 227 ? -9.802 2.131 0.605 1.00 93.38 227 ILE A O 1
ATOM 1847 N N . LEU A 1 228 ? -7.911 3.268 0.171 1.00 94.31 228 LEU A N 1
ATOM 1848 C CA . LEU A 1 228 ? -6.987 2.190 0.512 1.00 94.31 228 LEU A CA 1
ATOM 1849 C C . LEU A 1 228 ? -7.144 1.744 1.971 1.00 94.31 228 LEU A C 1
ATOM 1851 O O . LEU A 1 228 ? -7.262 0.552 2.237 1.00 94.31 228 LEU A O 1
ATOM 1855 N N . LEU A 1 229 ? -7.166 2.680 2.921 1.00 95.56 229 LEU A N 1
ATOM 1856 C CA . LEU A 1 229 ? -7.314 2.359 4.341 1.00 95.56 229 LEU A CA 1
ATOM 1857 C C . LEU A 1 229 ? -8.669 1.699 4.618 1.00 95.56 229 LEU A C 1
ATOM 1859 O O . LEU A 1 229 ? -8.738 0.745 5.385 1.00 95.56 229 LEU A O 1
ATOM 1863 N N . THR A 1 230 ? -9.731 2.149 3.946 1.00 95.50 230 THR A N 1
ATOM 1864 C CA . THR A 1 230 ? -11.053 1.510 4.018 1.00 95.50 230 THR A CA 1
ATOM 1865 C C . THR A 1 230 ? -11.007 0.082 3.476 1.00 95.50 230 THR A C 1
ATOM 1867 O O . THR A 1 230 ? -11.566 -0.822 4.093 1.00 95.50 230 THR A O 1
ATOM 1870 N N . TYR A 1 231 ? -10.319 -0.140 2.352 1.00 95.62 231 TYR A N 1
ATOM 1871 C CA . TYR A 1 231 ? -10.099 -1.475 1.797 1.00 95.62 231 TYR A CA 1
ATOM 1872 C C . TYR A 1 231 ? -9.372 -2.388 2.797 1.00 95.62 231 TYR A C 1
ATOM 1874 O O . TYR A 1 231 ? -9.876 -3.465 3.107 1.00 95.62 231 TYR A O 1
ATOM 1882 N N . LEU A 1 232 ? -8.254 -1.939 3.374 1.00 96.94 232 LEU A N 1
ATOM 1883 C CA . LEU A 1 232 ? -7.485 -2.729 4.342 1.00 96.94 232 LEU A CA 1
ATOM 1884 C C . LEU A 1 232 ? -8.288 -3.034 5.618 1.00 96.94 232 LEU A C 1
ATOM 1886 O O . LEU A 1 232 ? -8.290 -4.174 6.078 1.00 96.94 232 LEU A O 1
ATOM 1890 N N . VAL A 1 233 ? -9.037 -2.060 6.149 1.00 96.38 233 VAL A N 1
ATOM 1891 C CA . VAL A 1 233 ? -9.941 -2.269 7.295 1.00 96.38 233 VAL A CA 1
ATOM 1892 C C . VAL A 1 233 ? -10.984 -3.344 6.983 1.00 96.38 233 VAL A C 1
ATOM 1894 O O . VAL A 1 233 ? -11.255 -4.211 7.815 1.00 96.38 233 VAL A O 1
ATOM 1897 N N . MET A 1 234 ? -11.555 -3.326 5.779 1.00 95.06 234 MET A N 1
ATOM 1898 C CA . MET A 1 234 ? -12.528 -4.334 5.365 1.00 95.06 234 MET A CA 1
ATOM 1899 C C . MET A 1 234 ? -11.899 -5.725 5.238 1.00 95.06 234 MET A C 1
ATOM 1901 O O . MET A 1 234 ? -12.508 -6.692 5.695 1.00 95.06 234 MET A O 1
ATOM 1905 N N . VAL A 1 235 ? -10.674 -5.831 4.714 1.00 95.38 235 VAL A N 1
ATOM 1906 C CA . VAL A 1 235 ? -9.922 -7.098 4.662 1.00 95.38 235 VAL A CA 1
ATOM 1907 C C . VAL A 1 235 ? -9.656 -7.649 6.068 1.00 95.38 235 VAL A C 1
ATOM 1909 O O . VAL A 1 235 ? -9.819 -8.847 6.316 1.00 95.38 235 VAL A O 1
ATOM 1912 N N . VAL A 1 236 ? -9.312 -6.784 7.026 1.00 95.81 236 VAL A N 1
ATOM 1913 C CA . VAL A 1 236 ? -9.097 -7.183 8.426 1.00 95.81 236 VAL A CA 1
ATOM 1914 C C . VAL A 1 236 ? -10.393 -7.702 9.047 1.00 95.81 236 VAL A C 1
ATOM 1916 O O . VAL A 1 236 ? -10.432 -8.830 9.537 1.00 95.81 236 VAL A O 1
ATOM 1919 N N . LEU A 1 237 ? -11.469 -6.914 8.982 1.00 94.56 237 LEU A N 1
ATOM 1920 C CA . LEU A 1 237 ? -12.714 -7.212 9.691 1.00 94.56 237 LEU A CA 1
ATOM 1921 C C . LEU A 1 237 ? -13.559 -8.303 9.026 1.00 94.56 237 LEU A C 1
ATOM 1923 O O . LEU A 1 237 ? -14.213 -9.072 9.723 1.00 94.56 237 LEU A O 1
ATOM 1927 N N . ARG A 1 238 ? -13.585 -8.359 7.691 1.00 92.00 238 ARG A N 1
ATOM 1928 C CA . ARG A 1 238 ? -14.514 -9.209 6.922 1.00 92.00 238 ARG A CA 1
ATOM 1929 C C . ARG A 1 238 ? -13.825 -10.220 6.011 1.00 92.00 238 ARG A C 1
ATOM 1931 O O . ARG A 1 238 ? -14.484 -11.146 5.550 1.00 92.00 238 ARG A O 1
ATOM 1938 N N . GLY A 1 239 ? -12.523 -10.076 5.776 1.00 91.81 239 GLY A N 1
ATOM 1939 C CA . GLY A 1 239 ? -11.778 -10.938 4.862 1.00 91.81 239 GLY A CA 1
ATOM 1940 C C . GLY A 1 239 ? -11.904 -10.531 3.399 1.00 91.81 239 GLY A C 1
ATOM 1941 O O . GLY A 1 239 ? -12.101 -9.346 3.124 1.00 91.81 239 GLY A O 1
ATOM 1942 N N . PRO A 1 240 ? -11.732 -11.490 2.471 1.00 89.69 240 PRO A N 1
ATOM 1943 C CA . PRO A 1 240 ? -11.705 -11.233 1.035 1.00 89.69 240 PRO A CA 1
ATOM 1944 C C . PRO A 1 240 ? -12.869 -10.372 0.555 1.00 89.69 240 PRO A C 1
ATOM 1946 O O . PRO A 1 240 ? -14.034 -10.610 0.896 1.00 89.69 240 PRO A O 1
ATOM 1949 N N . MET A 1 241 ? -12.556 -9.360 -0.248 1.00 91.25 241 MET A N 1
ATOM 1950 C CA . MET A 1 241 ? -13.519 -8.321 -0.588 1.00 91.25 241 MET A CA 1
ATOM 1951 C C . MET A 1 241 ? -14.564 -8.778 -1.608 1.00 91.25 241 MET A C 1
ATOM 1953 O O . MET A 1 241 ? -14.266 -9.239 -2.717 1.00 91.25 241 MET A O 1
ATOM 1957 N N . VAL A 1 242 ? -15.827 -8.546 -1.251 1.00 90.69 242 VAL A N 1
ATOM 1958 C CA . VAL A 1 242 ? -16.990 -8.746 -2.118 1.00 90.69 242 VAL A CA 1
ATOM 1959 C C . VAL A 1 242 ? -17.718 -7.420 -2.287 1.00 90.69 242 VAL A C 1
ATOM 1961 O O . VAL A 1 242 ? -18.185 -6.807 -1.326 1.00 90.69 242 VAL A O 1
ATOM 1964 N N . PHE A 1 243 ? -17.829 -6.972 -3.533 1.00 88.25 243 PHE A N 1
ATOM 1965 C CA . PHE A 1 243 ? -18.497 -5.733 -3.889 1.00 88.25 243 PHE A CA 1
ATOM 1966 C C . PHE A 1 243 ? -19.938 -5.990 -4.318 1.00 88.25 243 PHE A C 1
ATOM 1968 O O . PHE A 1 243 ? -20.248 -6.900 -5.085 1.00 88.25 243 PHE A O 1
ATOM 1975 N N . ARG A 1 244 ? -20.834 -5.111 -3.872 1.00 90.94 244 ARG A N 1
ATOM 1976 C CA . ARG A 1 244 ? -22.147 -4.917 -4.501 1.00 90.94 244 ARG A CA 1
ATOM 1977 C C . ARG A 1 244 ? -22.032 -3.797 -5.529 1.00 90.94 244 ARG A C 1
ATOM 1979 O O . ARG A 1 244 ? -21.185 -2.920 -5.371 1.00 90.94 244 ARG A O 1
ATOM 1986 N N . LEU A 1 245 ? -22.939 -3.754 -6.508 1.00 86.88 245 LEU A N 1
ATOM 1987 C CA . LEU A 1 245 ? -22.966 -2.700 -7.536 1.00 86.88 245 LEU A CA 1
ATOM 1988 C C . LEU A 1 245 ? -22.896 -1.285 -6.933 1.00 86.88 245 LEU A C 1
ATOM 1990 O O . LEU A 1 245 ? -22.105 -0.458 -7.370 1.00 86.88 245 LEU A O 1
ATOM 1994 N N . ARG A 1 246 ? -23.646 -1.037 -5.851 1.00 89.50 246 ARG A N 1
ATOM 1995 C CA . ARG A 1 246 ? -23.593 0.233 -5.109 1.00 89.50 246 ARG A CA 1
ATOM 1996 C C . ARG A 1 246 ? -22.183 0.571 -4.608 1.00 89.50 246 ARG A C 1
ATOM 1998 O O . ARG A 1 246 ? -21.786 1.726 -4.666 1.00 89.50 246 ARG A O 1
ATOM 2005 N N . GLY A 1 247 ? -21.443 -0.419 -4.111 1.00 88.00 247 GLY A N 1
ATOM 2006 C CA . GLY A 1 247 ? -20.066 -0.236 -3.653 1.00 88.00 247 GLY A CA 1
ATOM 2007 C C . GLY A 1 247 ? -19.119 0.125 -4.796 1.00 88.00 247 GLY A C 1
ATOM 2008 O O . GLY A 1 247 ? -18.280 0.999 -4.619 1.00 88.00 247 GLY A O 1
ATOM 2009 N N . LEU A 1 248 ? -19.304 -0.474 -5.978 1.00 88.12 248 LEU A N 1
ATOM 2010 C CA . LEU A 1 248 ? -18.525 -0.128 -7.174 1.00 88.12 248 LEU A CA 1
ATOM 2011 C C . LEU A 1 248 ? -18.799 1.297 -7.652 1.00 88.12 248 LEU A C 1
ATOM 2013 O O . LEU A 1 248 ? -17.859 2.014 -7.972 1.00 88.12 248 LEU A O 1
ATOM 2017 N N . ILE A 1 249 ? -20.061 1.733 -7.636 1.00 88.19 249 ILE A N 1
ATOM 2018 C CA . ILE A 1 249 ? -20.423 3.114 -7.982 1.00 88.19 249 ILE A CA 1
ATOM 2019 C C . ILE A 1 249 ? -19.778 4.096 -6.995 1.00 88.19 249 ILE A C 1
ATOM 2021 O O . ILE A 1 249 ? -19.175 5.080 -7.413 1.00 88.19 249 ILE A O 1
ATOM 2025 N N . ILE A 1 250 ? -19.845 3.812 -5.687 1.00 89.44 250 ILE A N 1
ATOM 2026 C CA . ILE A 1 250 ? -19.200 4.646 -4.660 1.00 89.44 250 ILE A CA 1
ATOM 2027 C C . ILE A 1 250 ? -17.687 4.698 -4.880 1.00 89.44 250 ILE A C 1
ATOM 2029 O O . ILE A 1 250 ? -17.109 5.778 -4.800 1.00 89.44 250 ILE A O 1
ATOM 2033 N N . LEU A 1 251 ? -17.051 3.562 -5.174 1.00 89.00 251 LEU A N 1
ATOM 2034 C CA . LEU A 1 251 ? -15.621 3.499 -5.461 1.00 89.00 251 LEU A CA 1
ATOM 2035 C C . LEU A 1 251 ? -15.273 4.338 -6.696 1.00 89.00 251 LEU A C 1
ATOM 2037 O O . LEU A 1 251 ? -14.371 5.160 -6.616 1.00 89.00 251 LEU A O 1
ATOM 2041 N N . ALA A 1 252 ? -16.020 4.202 -7.794 1.00 87.88 252 ALA A N 1
ATOM 2042 C CA . ALA A 1 252 ? -15.804 4.971 -9.019 1.00 87.88 252 ALA A CA 1
ATOM 2043 C C . ALA A 1 252 ? -15.923 6.487 -8.783 1.00 87.88 252 ALA A C 1
ATOM 2045 O O . ALA A 1 252 ? -15.022 7.240 -9.146 1.00 87.88 252 ALA A O 1
ATOM 2046 N N . VAL A 1 253 ? -16.985 6.932 -8.103 1.00 88.62 253 VAL A N 1
ATOM 2047 C CA . VAL A 1 253 ? -17.188 8.352 -7.759 1.00 88.62 253 VAL A CA 1
ATOM 2048 C C . VAL A 1 253 ? -16.090 8.859 -6.820 1.00 88.62 253 VAL A C 1
ATOM 2050 O O . VAL A 1 253 ? -15.603 9.977 -6.976 1.00 88.62 253 VAL A O 1
ATOM 2053 N N . SER A 1 254 ? -15.660 8.035 -5.864 1.00 87.12 254 SER A N 1
ATOM 2054 C CA . SER A 1 254 ? -14.605 8.399 -4.911 1.00 87.12 254 SER A CA 1
ATOM 2055 C C . SER A 1 254 ? -13.238 8.501 -5.595 1.00 87.12 254 SER A C 1
ATOM 2057 O O . SER A 1 254 ? -12.475 9.414 -5.290 1.00 87.12 254 SER A O 1
ATOM 2059 N N . THR A 1 255 ? -12.942 7.622 -6.558 1.00 84.69 255 THR A N 1
ATOM 2060 C CA . THR A 1 255 ? -11.742 7.707 -7.404 1.00 84.69 255 THR A CA 1
ATOM 2061 C C . THR A 1 255 ? -11.761 8.973 -8.262 1.00 84.69 255 THR A C 1
ATOM 2063 O O . THR A 1 255 ? -10.745 9.658 -8.337 1.00 84.69 255 THR A O 1
ATOM 2066 N N . LEU A 1 256 ? -12.919 9.356 -8.817 1.00 83.25 256 LEU A N 1
ATOM 2067 C CA . LEU A 1 256 ? -13.069 10.638 -9.518 1.00 83.25 256 LEU A CA 1
ATOM 2068 C C . LEU A 1 256 ? -12.795 11.838 -8.599 1.00 83.25 256 LEU A C 1
ATOM 2070 O O . LEU A 1 256 ? -12.020 12.727 -8.949 1.00 83.25 256 LEU A O 1
ATOM 2074 N N . GLY A 1 257 ? -13.359 11.837 -7.387 1.00 82.88 257 GLY A N 1
ATOM 2075 C CA . GLY A 1 257 ? -13.073 12.862 -6.378 1.00 82.88 257 GLY A CA 1
ATOM 2076 C C . GLY A 1 257 ? -11.597 12.900 -5.966 1.00 82.88 257 GLY A C 1
ATOM 2077 O O . GLY A 1 257 ? -11.054 13.966 -5.663 1.00 82.88 257 GLY A O 1
ATOM 2078 N N . ALA A 1 258 ? -10.912 11.757 -6.013 1.00 83.94 258 ALA A N 1
ATOM 2079 C CA . ALA A 1 258 ? -9.491 11.702 -5.730 1.00 83.94 258 ALA A CA 1
ATOM 2080 C C . ALA A 1 258 ? -8.643 12.438 -6.775 1.00 83.94 258 ALA A C 1
ATOM 2082 O O . ALA A 1 258 ? -7.660 13.072 -6.386 1.00 83.94 258 ALA A O 1
ATOM 2083 N N . PHE A 1 259 ? -9.041 12.442 -8.051 1.00 76.50 259 PHE A N 1
ATOM 2084 C CA . PHE A 1 259 ? -8.360 13.228 -9.088 1.00 76.50 259 PHE A CA 1
ATOM 2085 C C . PHE A 1 259 ? -8.436 14.727 -8.810 1.00 76.50 259 PHE A C 1
ATOM 2087 O O . PHE A 1 259 ? -7.420 15.419 -8.854 1.00 76.50 259 PHE A O 1
ATOM 2094 N N . ILE A 1 260 ? -9.610 15.212 -8.406 1.00 77.25 260 ILE A N 1
ATOM 2095 C CA . ILE A 1 260 ? -9.787 16.613 -8.011 1.00 77.25 260 ILE A CA 1
ATOM 2096 C C . ILE A 1 260 ? -8.886 16.937 -6.807 1.00 77.25 260 ILE A C 1
ATOM 2098 O O . ILE A 1 260 ? -8.183 17.948 -6.802 1.00 77.25 260 ILE A O 1
ATOM 2102 N N . SER A 1 261 ? -8.829 16.047 -5.808 1.00 79.56 261 SER A N 1
ATOM 2103 C CA . SER A 1 261 ? -7.966 16.242 -4.633 1.00 79.56 261 SER A CA 1
ATOM 2104 C C . SER A 1 261 ? -6.469 16.264 -4.973 1.00 79.56 261 SER A C 1
ATOM 2106 O O . SER A 1 261 ? -5.725 17.066 -4.408 1.00 79.56 261 SER A O 1
ATOM 2108 N N . TYR A 1 262 ? -6.027 15.431 -5.926 1.00 77.88 262 TYR A N 1
ATOM 2109 C CA . TYR A 1 262 ? -4.637 15.378 -6.391 1.00 77.88 262 TYR A CA 1
ATOM 2110 C C . TYR A 1 262 ? -4.191 16.727 -6.927 1.00 77.88 262 TYR A C 1
ATOM 2112 O O . TYR A 1 262 ? -3.110 17.230 -6.607 1.00 77.88 262 TYR A O 1
ATOM 2120 N N . TYR A 1 263 ? -5.062 17.310 -7.734 1.00 73.94 263 TYR A N 1
ATOM 2121 C CA . TYR A 1 263 ? -4.822 18.561 -8.399 1.00 73.94 263 TYR A CA 1
ATOM 2122 C C . TYR A 1 263 ? -4.712 19.728 -7.412 1.00 73.94 263 TYR A C 1
ATOM 2124 O O . TYR A 1 263 ? -3.716 20.459 -7.409 1.00 73.94 263 TYR A O 1
ATOM 2132 N N . ILE A 1 264 ? -5.689 19.829 -6.506 1.00 76.25 264 ILE A N 1
ATOM 2133 C CA . ILE A 1 264 ? -5.695 20.819 -5.425 1.00 76.25 264 ILE A CA 1
ATOM 2134 C C . ILE A 1 264 ? -4.402 20.702 -4.604 1.00 76.25 264 ILE A C 1
ATOM 2136 O O . ILE A 1 264 ? -3.704 21.696 -4.402 1.00 76.25 264 ILE A O 1
ATOM 2140 N N . GLY A 1 265 ? -4.018 19.482 -4.209 1.00 76.25 265 GLY A N 1
ATOM 2141 C CA . GLY A 1 265 ? -2.777 19.237 -3.470 1.00 76.25 265 GLY A CA 1
ATOM 2142 C C . GLY A 1 265 ? -1.512 19.617 -4.248 1.00 76.25 265 GLY A C 1
ATOM 2143 O O . GLY A 1 265 ? -0.553 20.125 -3.668 1.00 76.25 265 GLY A O 1
ATOM 2144 N N . SER A 1 266 ? -1.491 19.427 -5.571 1.00 72.38 266 SER A N 1
ATOM 2145 C CA . SER A 1 266 ? -0.354 19.830 -6.408 1.00 72.38 266 SER A CA 1
ATOM 2146 C C . SER A 1 266 ? -0.166 21.349 -6.437 1.00 72.38 266 SER A C 1
ATOM 2148 O O . SER A 1 266 ? 0.972 21.817 -6.367 1.00 72.38 266 SER A O 1
ATOM 2150 N N . ILE A 1 267 ? -1.261 22.113 -6.481 1.00 72.38 267 ILE A N 1
ATOM 2151 C CA . ILE A 1 267 ? -1.212 23.579 -6.443 1.00 72.38 267 ILE A CA 1
ATOM 2152 C C . ILE A 1 267 ? -0.727 24.068 -5.084 1.00 72.38 267 ILE A C 1
ATOM 2154 O O . ILE A 1 267 ? 0.225 24.848 -5.041 1.00 72.38 267 ILE A O 1
ATOM 2158 N N . PHE A 1 268 ? -1.298 23.560 -3.986 1.00 71.75 268 PHE A N 1
ATOM 2159 C CA . PHE A 1 268 ? -0.844 23.916 -2.637 1.00 71.75 268 PHE A CA 1
ATOM 2160 C C . PHE A 1 268 ? 0.651 23.651 -2.458 1.00 71.75 268 PHE A C 1
ATOM 2162 O O . PHE A 1 268 ? 1.381 24.534 -2.008 1.00 71.75 268 PHE A O 1
ATOM 2169 N N . ARG A 1 269 ? 1.135 22.490 -2.919 1.00 70.81 269 ARG A N 1
ATOM 2170 C CA . ARG A 1 269 ? 2.565 22.170 -2.891 1.00 70.81 269 ARG A CA 1
ATOM 2171 C C . ARG A 1 269 ? 3.396 23.167 -3.696 1.00 70.81 269 ARG A C 1
ATOM 2173 O O . ARG A 1 269 ? 4.445 23.601 -3.233 1.00 70.81 269 ARG A O 1
ATOM 2180 N N . SER A 1 270 ? 2.958 23.521 -4.904 1.00 69.06 270 SER A N 1
ATOM 2181 C CA . SER A 1 270 ? 3.693 24.468 -5.751 1.00 69.06 270 SER A CA 1
ATOM 2182 C C . SER A 1 270 ? 3.768 25.866 -5.131 1.00 69.06 270 SER A C 1
ATOM 2184 O O . SER A 1 270 ? 4.821 26.498 -5.184 1.00 69.06 270 SER A O 1
ATOM 2186 N N . HIS A 1 271 ? 2.694 26.308 -4.474 1.00 69.25 271 HIS A N 1
ATOM 2187 C CA . HIS A 1 271 ? 2.642 27.584 -3.771 1.00 69.25 271 HIS A CA 1
ATOM 2188 C C . HIS A 1 271 ? 3.562 27.593 -2.542 1.00 69.25 271 HIS A C 1
ATOM 2190 O O . HIS A 1 271 ? 4.287 28.561 -2.318 1.00 69.25 271 HIS A O 1
ATOM 2196 N N . GLN A 1 272 ? 3.572 26.504 -1.765 1.00 67.88 272 GLN A N 1
ATOM 2197 C CA . GLN A 1 272 ? 4.458 26.347 -0.606 1.00 67.88 272 GLN A CA 1
ATOM 2198 C C . GLN A 1 272 ? 5.940 26.331 -1.007 1.00 67.88 272 GLN A C 1
ATOM 2200 O O . GLN A 1 272 ? 6.753 26.984 -0.358 1.00 67.88 272 GLN A O 1
ATOM 2205 N N . LEU A 1 273 ? 6.287 25.636 -2.098 1.00 64.75 273 LEU A N 1
ATOM 2206 C CA . LEU A 1 273 ? 7.669 25.533 -2.586 1.00 64.75 273 LEU A CA 1
ATOM 2207 C C . LEU A 1 273 ? 8.196 26.832 -3.213 1.00 64.75 273 LEU A C 1
ATOM 2209 O O . LEU A 1 273 ? 9.395 27.081 -3.170 1.00 64.75 273 LEU A O 1
ATOM 2213 N N . ARG A 1 274 ? 7.325 27.662 -3.801 1.00 62.09 274 ARG A N 1
ATOM 2214 C CA . ARG A 1 274 ? 7.703 28.951 -4.415 1.00 62.09 274 ARG A CA 1
ATOM 2215 C C . ARG A 1 274 ? 7.710 30.126 -3.427 1.00 62.09 274 ARG A C 1
ATOM 2217 O O . ARG A 1 274 ? 7.813 31.274 -3.848 1.00 62.09 274 ARG A O 1
ATOM 2224 N N . GLY A 1 275 ? 7.562 29.862 -2.126 1.00 57.00 275 GLY A N 1
ATOM 2225 C CA . GLY A 1 275 ? 7.597 30.895 -1.086 1.00 57.00 275 GLY A CA 1
ATOM 2226 C C . GLY A 1 275 ? 6.473 31.934 -1.183 1.00 57.00 275 GLY A C 1
ATOM 2227 O O . GLY A 1 275 ? 6.628 33.037 -0.675 1.00 57.00 275 GLY A O 1
ATOM 2228 N N . GLY A 1 276 ? 5.359 31.619 -1.858 1.00 53.34 276 GLY A N 1
ATOM 2229 C CA . GLY A 1 276 ? 4.248 32.558 -2.058 1.00 53.34 276 GLY A CA 1
ATOM 2230 C C . GLY A 1 276 ? 4.530 33.737 -3.004 1.00 53.34 276 GLY A C 1
ATOM 2231 O O . GLY A 1 276 ? 3.681 34.615 -3.122 1.00 53.34 276 GLY A O 1
ATOM 2232 N N . ILE A 1 277 ? 5.673 33.766 -3.704 1.00 47.22 277 ILE A N 1
ATOM 2233 C CA . ILE A 1 277 ? 6.047 34.842 -4.644 1.00 47.22 277 ILE A CA 1
ATOM 2234 C C . ILE A 1 277 ? 5.496 34.523 -6.040 1.00 47.22 277 ILE A C 1
ATOM 2236 O O . ILE A 1 277 ? 6.220 34.261 -6.997 1.00 47.22 277 ILE A O 1
ATOM 2240 N N . SER A 1 278 ? 4.177 34.464 -6.149 1.00 51.44 278 SER A N 1
ATOM 2241 C CA . SER A 1 278 ? 3.490 34.344 -7.434 1.00 51.44 278 SER A CA 1
ATOM 2242 C C . SER A 1 278 ? 2.393 35.395 -7.489 1.00 51.44 278 SER A C 1
ATOM 2244 O O . SER A 1 278 ? 1.559 35.417 -6.587 1.00 51.44 278 SER A O 1
ATOM 2246 N N . ASP A 1 279 ? 2.399 36.220 -8.538 1.00 51.44 279 ASP A N 1
ATOM 2247 C CA . ASP A 1 279 ? 1.597 37.444 -8.749 1.00 51.44 279 ASP A CA 1
ATOM 2248 C C . ASP A 1 279 ? 0.065 37.249 -8.857 1.00 51.44 279 ASP A C 1
ATOM 2250 O O . ASP A 1 279 ? -0.640 38.004 -9.522 1.00 51.44 279 ASP A O 1
ATOM 2254 N N . GLY A 1 280 ? -0.508 36.240 -8.203 1.00 60.69 280 GLY A N 1
ATOM 2255 C CA . GLY A 1 280 ? -1.949 36.017 -8.193 1.00 60.69 280 GLY A CA 1
ATOM 2256 C C . GLY A 1 280 ? -2.405 35.227 -6.977 1.00 60.69 280 GLY A C 1
ATOM 2257 O O . GLY A 1 280 ? -1.683 34.367 -6.471 1.00 60.69 280 GLY A O 1
ATOM 2258 N N . SER A 1 281 ? -3.634 35.495 -6.529 1.00 69.44 281 SER A N 1
ATOM 2259 C CA . SER A 1 281 ? -4.263 34.746 -5.440 1.00 69.44 281 SER A CA 1
ATOM 2260 C C . SER A 1 281 ? -4.308 33.243 -5.757 1.00 69.44 281 SER A C 1
ATOM 2262 O O . SER A 1 281 ? -4.434 32.837 -6.914 1.00 69.44 281 SER A O 1
ATOM 2264 N N . ILE A 1 282 ? -4.251 32.394 -4.725 1.00 66.38 282 ILE A N 1
ATOM 2265 C CA . ILE A 1 282 ? -4.346 30.924 -4.854 1.00 66.38 282 ILE A CA 1
ATOM 2266 C C . ILE A 1 282 ? -5.574 30.518 -5.689 1.00 66.38 282 ILE A C 1
ATOM 2268 O O . ILE A 1 282 ? -5.508 29.596 -6.501 1.00 66.38 282 ILE A O 1
ATOM 2272 N N . PHE A 1 283 ? -6.680 31.253 -5.543 1.00 66.38 283 PHE A N 1
ATOM 2273 C CA . PHE A 1 283 ? -7.906 31.058 -6.316 1.00 66.38 283 PHE A CA 1
ATOM 2274 C C . PHE A 1 283 ? -7.740 31.373 -7.804 1.00 66.38 283 PHE A C 1
ATOM 2276 O O . PHE A 1 283 ? -8.271 30.640 -8.634 1.00 66.38 283 PHE A O 1
ATOM 2283 N N . PHE A 1 284 ? -6.979 32.410 -8.158 1.00 67.19 284 PHE A N 1
ATOM 2284 C CA . PHE A 1 284 ? -6.689 32.734 -9.553 1.00 67.19 284 PHE A CA 1
ATOM 2285 C C . PHE A 1 284 ? -5.818 31.658 -10.216 1.00 67.19 284 PHE A C 1
ATOM 2287 O O . PHE A 1 284 ? -6.073 31.276 -11.355 1.00 67.19 284 PHE A O 1
ATOM 2294 N N . GLN A 1 285 ? -4.850 31.093 -9.489 1.00 66.75 285 GLN A N 1
ATOM 2295 C CA . GLN A 1 285 ? -4.036 29.975 -9.986 1.00 66.75 285 GLN A CA 1
ATOM 2296 C C . GLN A 1 285 ? -4.830 28.675 -10.107 1.00 66.75 285 GLN A C 1
ATOM 2298 O O . GLN A 1 285 ? -4.644 27.939 -11.073 1.00 66.75 285 GLN A O 1
ATOM 2303 N N . LEU A 1 286 ? -5.728 28.397 -9.155 1.00 66.44 286 LEU A N 1
ATOM 2304 C CA . LEU A 1 286 ? -6.682 27.291 -9.253 1.00 66.44 286 LEU A CA 1
ATOM 2305 C C . LEU A 1 286 ? -7.564 27.453 -10.487 1.00 66.44 286 LEU A C 1
ATOM 2307 O O . LEU A 1 286 ? -7.660 26.529 -11.284 1.00 66.44 286 LEU A O 1
ATOM 2311 N N . TYR A 1 287 ? -8.152 28.632 -10.682 1.00 67.44 287 TYR A N 1
ATOM 2312 C CA . TYR A 1 287 ? -8.993 28.908 -11.839 1.00 67.44 287 TYR A CA 1
ATOM 2313 C C . TYR A 1 287 ? -8.216 28.755 -13.149 1.00 67.44 287 TYR A C 1
ATOM 2315 O O . TYR A 1 287 ? -8.625 27.981 -14.009 1.00 67.44 287 TYR A O 1
ATOM 2323 N N . GLN A 1 288 ? -7.061 29.413 -13.289 1.00 67.94 288 GLN A N 1
ATOM 2324 C CA . GLN A 1 288 ? -6.279 29.323 -14.519 1.00 67.94 288 GLN A CA 1
ATOM 2325 C C . GLN A 1 288 ? -5.809 27.908 -14.811 1.00 67.94 288 GLN A C 1
ATOM 2327 O O . GLN A 1 288 ? -5.924 27.444 -15.942 1.00 67.94 288 GLN A O 1
ATOM 2332 N N . ASN A 1 289 ? -5.290 27.198 -13.816 1.00 66.19 289 ASN A N 1
ATOM 2333 C CA . ASN A 1 289 ? -4.770 25.879 -14.095 1.00 66.19 289 ASN A CA 1
ATOM 2334 C C . ASN A 1 289 ? -5.931 24.870 -14.339 1.00 66.19 289 ASN A C 1
ATOM 2336 O O . ASN A 1 289 ? -5.725 23.934 -15.106 1.00 66.19 289 ASN A O 1
ATOM 2340 N N . ILE A 1 290 ? -7.112 24.999 -13.698 1.00 67.50 290 ILE A N 1
ATOM 2341 C CA . ILE A 1 290 ? -8.249 24.060 -13.886 1.00 67.50 290 ILE A CA 1
ATOM 2342 C C . ILE A 1 290 ? -8.951 24.333 -15.211 1.00 67.50 290 ILE A C 1
ATOM 2344 O O . ILE A 1 290 ? -9.313 23.402 -15.918 1.00 67.50 290 ILE A O 1
ATOM 2348 N N . VAL A 1 291 ? -9.164 25.606 -15.538 1.00 65.31 291 VAL A N 1
ATOM 2349 C CA . VAL A 1 291 ? -9.981 26.007 -16.688 1.00 65.31 291 VAL A CA 1
ATOM 2350 C C . VAL A 1 291 ? -9.148 26.117 -17.964 1.00 65.31 291 VAL A C 1
ATOM 2352 O O . VAL A 1 291 ? -9.656 25.807 -19.035 1.00 65.31 291 VAL A O 1
ATOM 2355 N N . HIS A 1 292 ? -7.874 26.518 -17.872 1.00 60.19 292 HIS A N 1
ATOM 2356 C CA . HIS A 1 292 ? -7.034 26.760 -19.053 1.00 60.19 292 HIS A CA 1
ATOM 2357 C C . HIS A 1 292 ? -5.889 25.758 -19.254 1.00 60.19 292 HIS A C 1
ATOM 2359 O O . HIS A 1 292 ? -5.300 25.760 -20.330 1.00 60.19 292 HIS A O 1
ATOM 2365 N N . LYS A 1 293 ? -5.549 24.916 -18.263 1.00 61.22 293 LYS A N 1
ATOM 2366 C CA . LYS A 1 293 ? -4.426 23.955 -18.363 1.00 61.22 293 LYS A CA 1
ATOM 2367 C C . LYS A 1 293 ? -4.758 22.517 -17.963 1.00 61.22 293 LYS A C 1
ATOM 2369 O O . LYS A 1 293 ? -3.856 21.690 -17.927 1.00 61.22 293 LYS A O 1
ATOM 2374 N N . ALA A 1 294 ? -6.005 22.199 -17.618 1.00 63.66 294 ALA A N 1
ATOM 2375 C CA . ALA A 1 294 ? -6.367 20.826 -17.285 1.00 63.66 294 ALA A CA 1
ATOM 2376 C C . ALA A 1 294 ? -6.564 20.020 -18.573 1.00 63.66 294 ALA A C 1
ATOM 2378 O O . ALA A 1 294 ? -7.687 19.876 -19.051 1.00 63.66 294 ALA A O 1
ATOM 2379 N N . ASP A 1 295 ? -5.472 19.500 -19.127 1.00 70.25 295 ASP A N 1
ATOM 2380 C CA . ASP A 1 295 ? -5.556 18.476 -20.161 1.00 70.25 295 ASP A CA 1
ATOM 2381 C C . ASP A 1 295 ? -5.817 17.107 -19.510 1.00 70.25 295 ASP A C 1
ATOM 2383 O O . ASP A 1 295 ? -5.186 16.732 -18.518 1.00 70.25 295 ASP A O 1
ATOM 2387 N N . ILE A 1 296 ? -6.749 16.337 -20.070 1.00 69.94 296 ILE A N 1
ATOM 2388 C CA . ILE A 1 296 ? -7.007 14.949 -19.672 1.00 69.94 296 ILE A CA 1
ATOM 2389 C C . ILE A 1 296 ? -5.734 14.105 -19.844 1.00 69.94 296 ILE A C 1
ATOM 2391 O O . ILE A 1 296 ? -5.498 13.185 -19.055 1.00 69.94 296 ILE A O 1
ATOM 2395 N N . PHE A 1 297 ? -4.879 14.434 -20.816 1.00 72.25 297 PHE A N 1
ATOM 2396 C CA . PHE A 1 297 ? -3.602 13.749 -21.012 1.00 72.25 297 PHE A CA 1
ATOM 2397 C C . PHE A 1 297 ? -2.630 13.954 -19.841 1.00 72.25 297 PHE A C 1
ATOM 2399 O O . PHE A 1 297 ? -2.017 12.982 -19.394 1.00 72.25 297 PHE A O 1
ATOM 2406 N N . ASP A 1 298 ? -2.580 15.146 -19.238 1.00 69.88 298 ASP A N 1
ATOM 2407 C CA . ASP A 1 298 ? -1.784 15.395 -18.024 1.00 69.88 298 ASP A CA 1
ATOM 2408 C C . ASP A 1 298 ? -2.288 14.564 -16.834 1.00 69.88 298 ASP A C 1
ATOM 2410 O O . ASP A 1 298 ? -1.515 14.117 -15.977 1.00 69.88 298 ASP A O 1
ATOM 2414 N N . TRP A 1 299 ? -3.601 14.326 -16.771 1.00 69.38 299 TRP A N 1
ATOM 2415 C CA . TRP A 1 299 ? -4.215 13.527 -15.712 1.00 69.38 299 TRP A CA 1
ATOM 2416 C C . TRP A 1 299 ? -3.851 12.058 -15.875 1.00 69.38 299 TRP A C 1
ATOM 2418 O O . TRP A 1 299 ? -3.435 11.409 -14.911 1.00 69.38 299 TRP A O 1
ATOM 2428 N N . LEU A 1 300 ? -3.964 11.545 -17.101 1.00 73.38 300 LEU A N 1
ATOM 2429 C CA . LEU A 1 300 ? -3.528 10.197 -17.436 1.00 73.38 300 LEU A CA 1
ATOM 2430 C C . LEU A 1 300 ? -2.033 10.029 -17.159 1.00 73.38 300 LEU A C 1
ATOM 2432 O O . LEU A 1 300 ? -1.658 9.021 -16.566 1.00 73.38 300 LEU A O 1
ATOM 2436 N N . HIS A 1 301 ? -1.201 11.030 -17.461 1.00 73.81 301 HIS A N 1
ATOM 2437 C CA . HIS A 1 301 ? 0.231 11.017 -17.151 1.00 73.81 301 HIS A CA 1
ATOM 2438 C C . HIS A 1 301 ? 0.506 10.908 -15.654 1.00 73.81 301 HIS A C 1
ATOM 2440 O O . HIS A 1 301 ? 1.210 9.995 -15.214 1.00 73.81 301 HIS A O 1
ATOM 2446 N N . ALA A 1 302 ? -0.133 11.752 -14.843 1.00 71.69 302 ALA A N 1
ATOM 2447 C CA . ALA A 1 302 ? 0.035 11.726 -13.396 1.00 71.69 302 ALA A CA 1
ATOM 2448 C C . ALA A 1 302 ? -0.367 10.375 -12.774 1.00 71.69 302 ALA A C 1
ATOM 2450 O O . ALA A 1 302 ? 0.321 9.879 -11.880 1.00 71.69 302 ALA A O 1
ATOM 2451 N N . ILE A 1 303 ? -1.462 9.767 -13.238 1.00 75.44 303 ILE A N 1
ATOM 2452 C CA . ILE A 1 303 ? -1.930 8.451 -12.767 1.00 75.44 303 ILE A CA 1
ATOM 2453 C C . ILE A 1 303 ? -0.958 7.361 -13.193 1.00 75.44 303 ILE A C 1
ATOM 2455 O O . ILE A 1 303 ? -0.524 6.542 -12.384 1.00 75.44 303 ILE A O 1
ATOM 2459 N N . SER A 1 304 ? -0.607 7.385 -14.469 1.00 82.31 304 SER A N 1
ATOM 2460 C CA . SER A 1 304 ? 0.269 6.427 -15.112 1.00 82.31 304 SER A CA 1
ATOM 2461 C C . SER A 1 304 ? 1.643 6.390 -14.442 1.00 82.31 304 SER A C 1
ATOM 2463 O O . SER A 1 304 ? 2.157 5.312 -14.145 1.00 82.31 304 SER A O 1
ATOM 2465 N N . PHE A 1 305 ? 2.186 7.555 -14.079 1.00 75.56 305 PHE A N 1
ATOM 2466 C CA . PHE A 1 305 ? 3.421 7.670 -13.310 1.00 75.56 305 PHE A CA 1
ATOM 2467 C C . PHE A 1 305 ? 3.303 7.079 -11.894 1.00 75.56 305 PHE A C 1
ATOM 2469 O O . PHE A 1 305 ? 4.228 6.444 -11.391 1.00 75.56 305 PHE A O 1
ATOM 2476 N N . ARG A 1 306 ? 2.148 7.234 -11.233 1.00 77.38 306 ARG A N 1
ATOM 2477 C CA . ARG A 1 306 ? 1.884 6.644 -9.904 1.00 77.38 306 ARG A CA 1
ATOM 2478 C C . ARG A 1 306 ? 1.687 5.131 -9.955 1.00 77.38 306 ARG A C 1
ATOM 2480 O O . ARG A 1 306 ? 1.986 4.459 -8.972 1.00 77.38 306 ARG A O 1
ATOM 2487 N N . MET A 1 307 ? 1.224 4.613 -11.088 1.00 83.19 307 MET A N 1
ATOM 2488 C CA . MET A 1 307 ? 1.182 3.186 -11.402 1.00 83.19 307 MET A CA 1
ATOM 2489 C C . MET A 1 307 ? 2.508 2.680 -11.992 1.00 83.19 307 MET A C 1
ATOM 2491 O O . MET A 1 307 ? 2.570 1.554 -12.448 1.00 83.19 307 MET A O 1
ATOM 2495 N N . GLY A 1 308 ? 3.587 3.468 -11.992 1.00 84.94 308 GLY A N 1
ATOM 2496 C CA . GLY A 1 308 ? 4.852 3.135 -12.655 1.00 84.94 308 GLY A CA 1
ATOM 2497 C C . GLY A 1 308 ? 5.734 2.093 -11.958 1.00 84.94 308 GLY A C 1
ATOM 2498 O O . GLY A 1 308 ? 6.946 2.148 -12.128 1.00 84.94 308 GLY A O 1
ATOM 2499 N N . TYR A 1 309 ? 5.198 1.163 -11.156 1.00 91.12 309 TYR A N 1
ATOM 2500 C CA . TYR A 1 309 ? 6.048 0.227 -10.396 1.00 91.12 309 TYR A CA 1
ATOM 2501 C C . TYR A 1 309 ? 6.795 -0.757 -11.292 1.00 91.12 309 TYR A C 1
ATOM 2503 O O . TYR A 1 309 ? 7.900 -1.161 -10.937 1.00 91.12 309 TYR A O 1
ATOM 2511 N N . LEU A 1 310 ? 6.228 -1.107 -12.450 1.00 93.19 310 LEU A N 1
ATOM 2512 C CA . LEU A 1 310 ? 6.941 -1.887 -13.460 1.00 93.19 310 LEU A CA 1
ATOM 2513 C C . LEU A 1 310 ? 8.203 -1.152 -13.940 1.00 93.19 310 LEU A C 1
ATOM 2515 O O . LEU A 1 310 ? 9.289 -1.724 -13.907 1.00 93.19 310 LEU A O 1
ATOM 2519 N N . ASP A 1 311 ? 8.072 0.128 -14.296 1.00 90.38 311 ASP A N 1
ATOM 2520 C CA . ASP A 1 311 ? 9.199 0.961 -14.719 1.00 90.38 311 ASP A CA 1
ATOM 2521 C C . ASP A 1 311 ? 10.229 1.118 -13.588 1.00 90.38 311 ASP A C 1
ATOM 2523 O O . ASP A 1 311 ? 11.421 0.933 -13.817 1.00 90.38 311 ASP A O 1
ATOM 2527 N N . PHE A 1 312 ? 9.777 1.399 -12.356 1.00 88.50 312 PHE A N 1
ATOM 2528 C CA . PHE A 1 312 ? 10.669 1.524 -11.196 1.00 88.50 312 PHE A CA 1
ATOM 2529 C C . PHE A 1 312 ? 11.416 0.223 -10.903 1.00 88.50 312 PHE A C 1
ATOM 2531 O O . PHE A 1 312 ? 12.588 0.259 -10.546 1.00 88.50 312 PHE A O 1
ATOM 2538 N N . TYR A 1 313 ? 10.760 -0.929 -11.053 1.00 92.62 313 TYR A N 1
ATOM 2539 C CA . TYR A 1 313 ? 11.410 -2.226 -10.903 1.00 92.62 313 TYR A CA 1
ATOM 2540 C C . TYR A 1 313 ? 12.523 -2.423 -11.940 1.00 92.62 313 TYR A C 1
ATOM 2542 O O . TYR A 1 313 ? 13.648 -2.740 -11.556 1.00 92.62 313 TYR A O 1
ATOM 2550 N N . ILE A 1 314 ? 12.219 -2.213 -13.227 1.00 92.25 314 ILE A N 1
ATOM 2551 C CA . ILE A 1 314 ? 13.180 -2.402 -14.324 1.00 92.25 314 ILE A CA 1
ATOM 2552 C C . ILE A 1 314 ? 14.393 -1.497 -14.115 1.00 92.25 314 ILE A C 1
ATOM 2554 O O . ILE A 1 314 ? 15.523 -1.973 -14.134 1.00 92.25 314 ILE A O 1
ATOM 2558 N N . GLU A 1 315 ? 14.149 -0.219 -13.832 1.00 88.12 315 GLU A N 1
ATOM 2559 C CA . GLU A 1 315 ? 15.201 0.767 -13.603 1.00 88.12 315 GLU A CA 1
ATOM 2560 C C . GLU A 1 315 ? 16.088 0.420 -12.395 1.00 88.12 315 GLU A C 1
ATOM 2562 O O . GLU A 1 315 ? 17.313 0.532 -12.454 1.00 88.12 315 GLU A O 1
ATOM 2567 N N . VAL A 1 316 ? 15.483 -0.007 -11.282 1.00 87.44 316 VAL A N 1
ATOM 2568 C CA . VAL A 1 316 ? 16.232 -0.351 -10.067 1.00 87.44 316 VAL A CA 1
ATOM 2569 C C . VAL A 1 316 ? 17.157 -1.538 -10.307 1.00 87.44 316 VAL A C 1
ATOM 2571 O O . VAL A 1 316 ? 18.289 -1.541 -9.830 1.00 87.44 316 VAL A O 1
ATOM 2574 N N . VAL A 1 317 ? 16.680 -2.551 -11.029 1.00 90.12 317 VAL A N 1
ATOM 2575 C CA . VAL A 1 317 ? 17.448 -3.774 -11.279 1.00 90.12 317 VAL A CA 1
ATOM 2576 C C . VAL A 1 317 ? 18.520 -3.564 -12.351 1.00 90.12 317 VAL A C 1
ATOM 2578 O O . VAL A 1 317 ? 19.570 -4.209 -12.291 1.00 90.12 317 VAL A O 1
ATOM 2581 N N . SER A 1 318 ? 18.291 -2.657 -13.302 1.00 87.44 318 SER A N 1
ATOM 2582 C CA . SER A 1 318 ? 19.242 -2.365 -14.373 1.00 87.44 318 SER A CA 1
ATOM 2583 C C . SER A 1 318 ? 20.400 -1.472 -13.932 1.00 87.44 318 SER A C 1
ATOM 2585 O O . SER A 1 318 ? 21.469 -1.527 -14.537 1.00 87.44 318 SER A O 1
ATOM 2587 N N . ASN A 1 319 ? 20.225 -0.649 -12.892 1.00 82.81 319 ASN A N 1
ATOM 2588 C CA . ASN A 1 319 ? 21.231 0.336 -12.509 1.00 82.81 319 ASN A CA 1
ATOM 2589 C C . ASN A 1 319 ? 22.280 -0.228 -11.521 1.00 82.81 319 ASN A C 1
ATOM 2591 O O . ASN A 1 319 ? 21.969 -0.471 -10.349 1.00 82.81 319 ASN A O 1
ATOM 2595 N N . PRO A 1 320 ? 23.559 -0.382 -11.925 1.00 80.12 320 PRO A N 1
ATOM 2596 C CA . PRO A 1 320 ? 24.597 -0.923 -11.050 1.00 80.12 320 PRO A CA 1
ATOM 2597 C C . PRO A 1 320 ? 24.937 -0.006 -9.868 1.00 80.12 320 PRO A C 1
ATOM 2599 O O . PRO A 1 320 ? 25.359 -0.513 -8.827 1.00 80.12 320 PRO A O 1
ATOM 2602 N N . ALA A 1 321 ? 24.714 1.311 -9.977 1.00 78.81 321 ALA A N 1
ATOM 2603 C CA . ALA A 1 321 ? 25.001 2.264 -8.903 1.00 78.81 321 ALA A CA 1
ATOM 2604 C C . ALA A 1 321 ? 24.187 1.970 -7.631 1.00 78.81 321 ALA A C 1
ATOM 2606 O O . ALA A 1 321 ? 24.607 2.288 -6.519 1.00 78.81 321 ALA A O 1
ATOM 2607 N N . TYR A 1 322 ? 23.034 1.313 -7.772 1.00 81.81 322 TYR A N 1
ATOM 2608 C CA . TYR A 1 322 ? 22.125 1.049 -6.658 1.00 81.81 322 TYR A CA 1
ATOM 2609 C C . TYR A 1 322 ? 22.631 -0.051 -5.734 1.00 81.81 322 TYR A C 1
ATOM 2611 O O . TYR A 1 322 ? 22.332 -0.033 -4.539 1.00 81.81 322 TYR A O 1
ATOM 2619 N N . LYS A 1 323 ? 23.475 -0.954 -6.246 1.00 79.44 323 LYS A N 1
ATOM 2620 C CA . LYS A 1 323 ? 24.076 -2.043 -5.463 1.00 79.44 323 LYS A CA 1
ATOM 2621 C C . LYS A 1 323 ? 24.913 -1.536 -4.287 1.00 79.44 323 LYS A C 1
ATOM 2623 O O . LYS A 1 323 ? 25.002 -2.219 -3.275 1.00 79.44 323 LYS A O 1
ATOM 2628 N N . ALA A 1 324 ? 25.495 -0.339 -4.391 1.00 82.75 324 ALA A N 1
ATOM 2629 C CA . ALA A 1 324 ? 26.269 0.257 -3.301 1.00 82.75 324 ALA A CA 1
ATOM 2630 C C . ALA A 1 324 ? 25.397 0.653 -2.092 1.00 82.75 324 ALA A C 1
ATOM 2632 O O . ALA A 1 324 ? 25.871 0.647 -0.956 1.00 82.75 324 ALA A O 1
ATOM 2633 N N . TYR A 1 325 ? 24.122 0.977 -2.327 1.00 86.06 325 TYR A N 1
ATOM 2634 C CA . TYR A 1 325 ? 23.191 1.455 -1.298 1.00 86.06 325 TYR A CA 1
ATOM 2635 C C . TYR A 1 325 ? 22.211 0.369 -0.837 1.00 86.06 325 TYR A C 1
ATOM 2637 O O . TYR A 1 325 ? 21.768 0.388 0.309 1.00 86.06 325 TYR A O 1
ATOM 2645 N N . VAL A 1 326 ? 21.909 -0.605 -1.698 1.00 88.38 326 VAL A N 1
ATOM 2646 C CA . VAL A 1 326 ? 21.079 -1.777 -1.386 1.00 88.38 326 VAL A CA 1
ATOM 2647 C C . VAL A 1 326 ? 21.945 -2.831 -0.690 1.00 88.38 326 VAL A C 1
ATOM 2649 O O . VAL A 1 326 ? 22.408 -3.794 -1.295 1.00 88.38 326 VAL A O 1
ATOM 2652 N N . SER A 1 327 ? 22.228 -2.618 0.597 1.00 90.75 327 SER A N 1
ATOM 2653 C CA . SER A 1 327 ? 22.999 -3.561 1.413 1.00 90.75 327 SER A CA 1
ATOM 2654 C C . SER A 1 327 ? 22.558 -3.553 2.874 1.00 90.75 327 SER A C 1
ATOM 2656 O O . SER A 1 327 ? 22.169 -2.518 3.417 1.00 90.75 327 SER A O 1
ATOM 2658 N N . PHE A 1 328 ? 22.693 -4.697 3.553 1.00 90.94 328 PHE A N 1
ATOM 2659 C CA . PHE A 1 328 ? 22.383 -4.802 4.984 1.00 90.94 328 PHE A CA 1
ATOM 2660 C C . PHE A 1 328 ? 23.192 -3.824 5.839 1.00 90.94 328 PHE A C 1
ATOM 2662 O O . PHE A 1 328 ? 22.656 -3.244 6.781 1.00 90.94 328 PHE A O 1
ATOM 2669 N N . THR A 1 329 ? 24.457 -3.592 5.481 1.00 92.81 329 THR A N 1
ATOM 2670 C CA . THR A 1 329 ? 25.317 -2.617 6.160 1.00 92.81 329 THR A CA 1
ATOM 2671 C C . THR A 1 329 ? 24.762 -1.203 6.039 1.00 92.81 329 THR A C 1
ATOM 2673 O O . THR A 1 329 ? 24.744 -0.467 7.024 1.00 92.81 329 THR A O 1
ATOM 2676 N N . TYR A 1 330 ? 24.298 -0.815 4.847 1.00 91.88 330 TYR A N 1
ATOM 2677 C CA . TYR A 1 330 ? 23.689 0.494 4.639 1.00 91.88 330 TYR A CA 1
ATOM 2678 C C . TYR A 1 330 ? 22.382 0.617 5.434 1.00 91.88 330 TYR A C 1
ATOM 2680 O O . TYR A 1 330 ? 22.197 1.591 6.164 1.00 91.88 330 TYR A O 1
ATOM 2688 N N . TYR A 1 331 ? 21.513 -0.397 5.364 1.00 92.88 331 TYR A N 1
ATOM 2689 C CA . TYR A 1 331 ? 20.242 -0.403 6.090 1.00 92.88 331 TYR A CA 1
ATOM 2690 C C . TYR A 1 331 ? 20.425 -0.282 7.591 1.00 92.88 331 TYR A C 1
ATOM 2692 O O . TYR A 1 331 ? 19.743 0.517 8.218 1.00 92.88 331 TYR A O 1
ATOM 2700 N N . PHE A 1 332 ? 21.368 -1.023 8.166 1.00 92.81 332 PHE A N 1
ATOM 2701 C CA . PHE A 1 332 ? 21.654 -0.953 9.592 1.00 92.81 332 PHE A CA 1
ATOM 2702 C C . PHE A 1 332 ? 22.033 0.467 10.033 1.00 92.81 332 PHE A C 1
ATOM 2704 O O . PHE A 1 332 ? 21.466 0.980 10.997 1.00 92.81 332 PHE A O 1
ATOM 2711 N N . LYS A 1 333 ? 22.933 1.129 9.293 1.00 91.50 333 LYS A N 1
ATOM 2712 C CA . LYS A 1 333 ? 23.344 2.511 9.584 1.00 91.50 333 LYS A CA 1
ATOM 2713 C C . LYS A 1 333 ? 22.170 3.487 9.475 1.00 91.50 333 LYS A C 1
ATOM 2715 O O . LYS A 1 333 ? 21.944 4.268 10.394 1.00 91.50 333 LYS A O 1
ATOM 2720 N N . ALA A 1 334 ? 21.393 3.396 8.392 1.00 90.25 334 ALA A N 1
ATOM 2721 C CA . ALA A 1 334 ? 20.230 4.253 8.173 1.00 90.25 334 ALA A CA 1
ATOM 2722 C C . ALA A 1 334 ? 19.142 4.044 9.242 1.00 90.25 334 ALA A C 1
ATOM 2724 O O . ALA A 1 334 ? 18.578 5.016 9.738 1.00 90.25 334 ALA A O 1
ATOM 2725 N N . ILE A 1 335 ? 18.864 2.796 9.637 1.00 91.56 335 ILE A N 1
ATOM 2726 C CA . ILE A 1 335 ? 17.895 2.476 10.694 1.00 91.56 335 ILE A CA 1
ATOM 2727 C C . ILE A 1 335 ? 18.344 3.075 12.027 1.00 91.56 335 ILE A C 1
ATOM 2729 O O . ILE A 1 335 ? 17.530 3.713 12.691 1.00 91.56 335 ILE A O 1
ATOM 2733 N N . LEU A 1 336 ? 19.611 2.894 12.417 1.00 89.31 336 LEU A N 1
ATOM 2734 C CA . LEU A 1 336 ? 20.116 3.414 13.689 1.00 89.31 336 LEU A CA 1
ATOM 2735 C C . LEU A 1 336 ? 19.966 4.930 13.774 1.00 89.31 336 LEU A C 1
ATOM 2737 O O . LEU A 1 336 ? 19.307 5.410 14.692 1.00 89.31 336 LEU A O 1
ATOM 2741 N N . ASP A 1 337 ? 20.455 5.663 12.774 1.00 84.94 337 ASP A N 1
ATOM 2742 C CA . ASP A 1 337 ? 20.349 7.125 12.742 1.00 84.94 337 ASP A CA 1
ATOM 2743 C C . ASP A 1 337 ? 18.897 7.602 12.849 1.00 84.94 337 ASP A C 1
ATOM 2745 O O . ASP A 1 337 ? 18.589 8.589 13.515 1.00 84.94 337 ASP A O 1
ATOM 2749 N N . LYS A 1 338 ? 17.969 6.888 12.204 1.00 85.94 338 LYS A N 1
ATOM 2750 C CA . LYS A 1 338 ? 16.558 7.286 12.152 1.00 85.94 338 LYS A CA 1
ATOM 2751 C C . LYS A 1 338 ? 15.779 6.869 13.393 1.00 85.94 338 LYS A C 1
ATOM 2753 O O . LYS A 1 338 ? 14.769 7.499 13.679 1.00 85.94 338 LYS A O 1
ATOM 2758 N N . LEU A 1 339 ? 16.244 5.870 14.143 1.00 85.75 339 LEU A N 1
ATOM 2759 C CA . LEU A 1 339 ? 15.694 5.502 15.450 1.00 85.75 339 LEU A CA 1
ATOM 2760 C C . LEU A 1 339 ? 16.312 6.299 16.610 1.00 85.75 339 LEU A C 1
ATOM 2762 O O . LEU A 1 339 ? 15.701 6.368 17.676 1.00 85.75 339 LEU A O 1
ATOM 2766 N N . THR A 1 340 ? 17.465 6.945 16.407 1.00 79.81 340 THR A N 1
ATOM 2767 C CA . THR A 1 340 ? 18.106 7.850 17.377 1.00 79.81 340 THR A CA 1
ATOM 2768 C C . THR A 1 340 ? 18.126 9.301 16.874 1.00 79.81 340 THR A C 1
ATOM 2770 O O . THR A 1 340 ? 19.203 9.865 16.650 1.00 79.81 340 THR A O 1
ATOM 2773 N N . PRO A 1 341 ? 16.952 9.937 16.678 1.00 67.56 341 PRO A N 1
ATOM 2774 C CA . PRO A 1 341 ? 16.890 11.291 16.142 1.00 67.56 341 PRO A CA 1
ATOM 2775 C C . PRO A 1 341 ? 17.668 12.269 17.033 1.00 67.56 341 PRO A C 1
ATOM 2777 O O . PRO A 1 341 ? 17.455 12.322 18.245 1.00 67.56 341 PRO A O 1
ATOM 2780 N N . GLY A 1 342 ? 18.565 13.046 16.420 1.00 67.06 342 GLY A N 1
ATOM 2781 C CA . GLY A 1 342 ? 19.420 14.023 17.105 1.00 67.06 342 GLY A CA 1
ATOM 2782 C C . GLY A 1 342 ? 20.790 13.496 17.546 1.00 67.06 342 GLY A C 1
ATOM 2783 O O . GLY A 1 342 ? 21.610 14.297 17.984 1.00 67.06 342 GLY A O 1
ATOM 2784 N N . PHE A 1 343 ? 21.054 12.193 17.402 1.00 73.38 343 PHE A N 1
ATOM 2785 C CA . PHE A 1 343 ? 22.366 11.587 17.666 1.00 73.38 343 PHE A CA 1
ATOM 2786 C C . PHE A 1 343 ? 23.076 11.073 16.402 1.00 73.38 343 PHE A C 1
ATOM 2788 O O . PHE A 1 343 ? 24.219 10.651 16.543 1.00 73.38 343 PHE A O 1
ATOM 2795 N N . ASP A 1 344 ? 22.410 11.108 15.228 1.00 72.25 344 ASP A N 1
ATOM 2796 C CA . ASP A 1 344 ? 22.855 10.673 13.880 1.00 72.25 344 ASP A CA 1
ATOM 2797 C C . ASP A 1 344 ? 24.311 10.144 13.835 1.00 72.25 344 ASP A C 1
ATOM 2799 O O . ASP A 1 344 ? 25.237 10.843 13.420 1.00 72.25 344 ASP A O 1
ATOM 2803 N N . ILE A 1 345 ? 24.508 8.898 14.286 1.00 83.44 345 ILE A N 1
ATOM 2804 C CA . ILE A 1 345 ? 25.821 8.281 14.543 1.00 83.44 345 ILE A CA 1
ATOM 2805 C C . ILE A 1 345 ? 26.614 8.126 13.243 1.00 83.44 345 ILE A C 1
ATOM 2807 O O . ILE A 1 345 ? 27.829 8.328 13.213 1.00 83.44 345 ILE A O 1
ATOM 2811 N N . PHE A 1 346 ? 25.929 7.740 12.169 1.00 86.31 346 PHE A N 1
ATOM 2812 C CA . PHE A 1 346 ? 26.527 7.471 10.864 1.00 86.31 346 PHE A CA 1
ATOM 2813 C C . PHE A 1 346 ? 26.227 8.563 9.833 1.00 86.31 346 PHE A C 1
ATOM 2815 O O . PHE A 1 346 ? 26.841 8.569 8.765 1.00 86.31 346 PHE A O 1
ATOM 2822 N N . ASN A 1 347 ? 25.312 9.480 10.156 1.00 84.56 347 ASN A N 1
ATOM 2823 C CA . ASN A 1 347 ? 24.824 10.562 9.308 1.00 84.56 347 ASN A CA 1
ATOM 2824 C C . ASN A 1 347 ? 24.429 10.106 7.887 1.00 84.56 347 ASN A C 1
ATOM 2826 O O . ASN A 1 347 ? 24.762 10.748 6.887 1.00 84.56 347 ASN A O 1
ATOM 2830 N N . VAL A 1 348 ? 23.722 8.976 7.784 1.00 85.38 348 VAL A N 1
ATOM 2831 C CA . VAL A 1 348 ? 23.243 8.422 6.509 1.00 85.38 348 VAL A CA 1
ATOM 2832 C C . VAL A 1 348 ? 21.726 8.611 6.392 1.00 85.38 348 VAL A C 1
ATOM 2834 O O . VAL A 1 348 ? 20.974 8.322 7.332 1.00 85.38 348 VAL A O 1
ATOM 2837 N N . PRO A 1 349 ? 21.208 9.103 5.252 1.00 85.56 349 PRO A N 1
ATOM 2838 C CA . PRO A 1 349 ? 19.769 9.141 5.041 1.00 85.56 349 PRO A CA 1
ATOM 2839 C C . PRO A 1 349 ? 19.252 7.747 4.652 1.00 85.56 349 PRO A C 1
ATOM 2841 O O . PRO A 1 349 ? 20.023 6.826 4.381 1.00 85.56 349 PRO A O 1
ATOM 2844 N N . PHE A 1 350 ? 17.929 7.590 4.580 1.00 87.31 350 PHE A N 1
ATOM 2845 C CA . PHE A 1 350 ? 17.336 6.374 4.018 1.00 87.31 350 PHE A CA 1
ATOM 2846 C C . PHE A 1 350 ? 17.874 6.092 2.611 1.00 87.31 350 PHE A C 1
ATOM 2848 O O . PHE A 1 350 ? 18.106 7.023 1.834 1.00 87.31 350 PHE A O 1
ATOM 2855 N N . MET A 1 351 ? 18.008 4.816 2.262 1.00 87.94 351 MET A N 1
ATOM 2856 C CA . MET A 1 351 ? 18.477 4.349 0.960 1.00 87.94 351 MET A CA 1
ATOM 2857 C C . MET A 1 351 ? 17.671 5.008 -0.162 1.00 87.94 351 MET A C 1
ATOM 2859 O O . MET A 1 351 ? 18.247 5.604 -1.068 1.00 87.94 351 MET A O 1
ATOM 2863 N N . SER A 1 352 ? 16.339 5.008 -0.058 1.00 83.00 352 SER A N 1
ATOM 2864 C CA . SER A 1 352 ? 15.442 5.654 -1.028 1.00 83.00 352 SER A CA 1
ATOM 2865 C C . SER A 1 352 ? 15.778 7.129 -1.293 1.00 83.00 352 SER A C 1
ATOM 2867 O O . SER A 1 352 ? 15.560 7.624 -2.400 1.00 83.00 352 SER A O 1
ATOM 2869 N N . ARG A 1 353 ? 16.337 7.841 -0.306 1.00 82.06 353 ARG A N 1
ATOM 2870 C CA . ARG A 1 353 ? 16.783 9.236 -0.438 1.00 82.06 353 ARG A CA 1
ATOM 2871 C C . ARG A 1 353 ? 18.195 9.368 -1.005 1.00 82.06 353 ARG A C 1
ATOM 2873 O O . ARG A 1 353 ? 18.456 10.401 -1.601 1.00 82.06 353 ARG A O 1
ATOM 2880 N N . MET A 1 354 ? 19.071 8.367 -0.874 1.00 80.50 354 MET A N 1
ATOM 2881 C CA . MET A 1 354 ? 20.388 8.359 -1.544 1.00 80.50 354 MET A CA 1
ATOM 2882 C C . MET A 1 354 ? 20.315 7.990 -3.018 1.00 80.50 354 MET A C 1
ATOM 2884 O O . MET A 1 354 ? 21.073 8.523 -3.827 1.00 80.50 354 MET A O 1
ATOM 2888 N N . LEU A 1 355 ? 19.378 7.121 -3.395 1.00 76.81 355 LEU A N 1
ATOM 2889 C CA . LEU A 1 355 ? 19.210 6.728 -4.794 1.00 76.81 355 LEU A CA 1
ATOM 2890 C C . LEU A 1 355 ? 18.807 7.914 -5.683 1.00 76.81 355 LEU A C 1
ATOM 2892 O O . LEU A 1 355 ? 19.098 7.924 -6.877 1.00 76.81 355 LEU A O 1
ATOM 2896 N N . TYR A 1 356 ? 18.171 8.938 -5.108 1.00 73.75 356 TYR A N 1
ATOM 2897 C CA . TYR A 1 356 ? 17.792 10.150 -5.827 1.00 73.75 356 TYR A CA 1
ATOM 2898 C C . TYR A 1 356 ? 19.001 10.990 -6.304 1.00 73.75 356 TYR A C 1
ATOM 2900 O O . TYR A 1 356 ? 19.137 11.159 -7.518 1.00 73.75 356 TYR A O 1
ATOM 2908 N N . PRO A 1 357 ? 19.893 11.492 -5.423 1.00 68.50 357 PRO A N 1
ATOM 2909 C CA . PRO A 1 357 ? 21.058 12.286 -5.811 1.00 68.50 357 PRO A CA 1
ATOM 2910 C C . PRO A 1 357 ? 22.113 11.490 -6.581 1.00 68.50 357 PRO A C 1
ATOM 2912 O O . PRO A 1 357 ? 22.792 12.088 -7.406 1.00 68.50 357 PRO A O 1
ATOM 2915 N N . SER A 1 358 ? 22.214 10.167 -6.382 1.00 62.78 358 SER A N 1
ATOM 2916 C CA . SER A 1 358 ? 23.177 9.314 -7.106 1.00 62.78 358 SER A CA 1
ATOM 2917 C C . SER A 1 358 ? 23.018 9.324 -8.634 1.00 62.78 358 SER A C 1
ATOM 2919 O O . SER A 1 358 ? 23.910 8.878 -9.342 1.00 62.78 358 SER A O 1
ATOM 2921 N N . TYR A 1 359 ? 21.891 9.832 -9.138 1.00 61.44 359 TYR A N 1
ATOM 2922 C CA . TYR A 1 359 ? 21.578 9.870 -10.566 1.00 61.44 359 TYR A CA 1
ATOM 2923 C C . TYR A 1 359 ? 21.330 11.291 -11.100 1.00 61.44 359 TYR A C 1
ATOM 2925 O O . TYR A 1 359 ? 21.382 11.509 -12.301 1.00 61.44 359 TYR A O 1
ATOM 2933 N N . PHE A 1 360 ? 21.009 12.259 -10.235 1.00 61.28 360 PHE A N 1
ATOM 2934 C CA . PHE A 1 360 ? 20.622 13.616 -10.649 1.00 61.28 360 PHE A CA 1
ATOM 2935 C C . PHE A 1 360 ? 21.716 14.673 -10.428 1.00 61.28 360 PHE A C 1
ATOM 2937 O O . PHE A 1 360 ? 21.382 15.849 -10.450 1.00 61.28 360 PHE A O 1
ATOM 2944 N N . GLU A 1 361 ? 22.974 14.276 -10.180 1.00 51.16 361 GLU A N 1
ATOM 2945 C CA . GLU A 1 361 ? 24.140 15.168 -9.987 1.00 51.16 361 GLU A CA 1
ATOM 2946 C C . GLU A 1 361 ? 23.794 16.546 -9.371 1.00 51.16 361 GLU A C 1
ATOM 2948 O O . GLU A 1 361 ? 23.971 17.604 -9.961 1.00 51.16 361 GLU A O 1
ATOM 2953 N N . SER A 1 362 ? 23.343 16.517 -8.112 1.00 47.97 362 SER A N 1
ATOM 2954 C CA . SER A 1 362 ? 23.239 17.656 -7.181 1.00 47.97 362 SER A CA 1
ATOM 2955 C C . SER A 1 362 ? 22.184 18.765 -7.418 1.00 47.97 362 SER A C 1
ATOM 2957 O O . SER A 1 362 ? 21.646 19.006 -8.490 1.00 47.97 362 SER A O 1
ATOM 2959 N N . SER A 1 363 ? 21.928 19.487 -6.320 1.00 39.88 363 SER A N 1
ATOM 2960 C CA . SER A 1 363 ? 21.065 20.665 -6.166 1.00 39.88 363 SER A CA 1
ATOM 2961 C C . SER A 1 363 ? 19.553 20.387 -6.065 1.00 39.88 363 SER A C 1
ATOM 2963 O O . SER A 1 363 ? 18.779 20.385 -7.014 1.00 39.88 363 SER A O 1
ATOM 2965 N N . S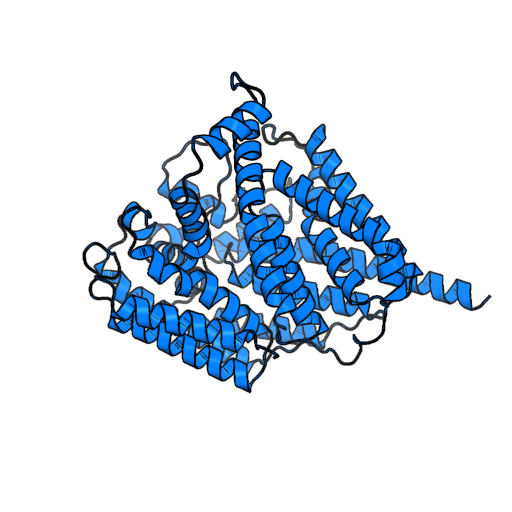ER A 1 364 ? 19.078 20.170 -4.842 1.00 39.03 364 SER A N 1
ATOM 2966 C CA . SER A 1 364 ? 17.867 20.861 -4.392 1.00 39.03 364 SER A CA 1
ATOM 2967 C C . SER A 1 364 ? 17.741 20.741 -2.881 1.00 39.03 364 SER A C 1
ATOM 2969 O O . SER A 1 364 ? 17.906 19.679 -2.291 1.00 39.03 364 SER A O 1
ATOM 2971 N N . THR A 1 365 ? 17.377 21.854 -2.261 1.00 41.44 365 THR A N 1
ATOM 2972 C CA . THR A 1 365 ? 16.881 22.006 -0.886 1.00 41.44 365 THR A CA 1
ATOM 2973 C C . THR A 1 365 ? 15.626 21.165 -0.580 1.00 41.44 365 THR A C 1
ATOM 2975 O O . THR A 1 365 ? 15.059 21.273 0.503 1.00 41.44 365 THR A O 1
ATOM 2978 N N . VAL A 1 366 ? 15.188 20.302 -1.506 1.00 44.91 366 VAL A N 1
ATOM 2979 C CA . VAL A 1 366 ? 13.999 19.455 -1.408 1.00 44.91 366 VAL A CA 1
ATOM 2980 C C . VAL A 1 366 ? 14.435 17.990 -1.335 1.00 44.91 366 VAL A C 1
ATOM 2982 O O . VAL A 1 366 ? 14.903 17.416 -2.315 1.00 44.91 366 VAL A O 1
ATOM 2985 N N . MET A 1 367 ? 14.244 17.358 -0.173 1.00 52.41 367 MET A N 1
ATOM 2986 C CA . MET A 1 367 ? 14.455 15.915 -0.007 1.00 52.41 367 MET A CA 1
ATOM 2987 C C . MET A 1 367 ? 13.439 15.123 -0.844 1.00 52.41 367 MET A C 1
ATOM 2989 O O . MET A 1 367 ? 12.298 14.924 -0.427 1.00 52.41 367 MET A O 1
ATOM 2993 N N . ASN A 1 368 ? 13.858 14.637 -2.011 1.00 63.62 368 ASN A N 1
ATOM 2994 C CA . ASN A 1 368 ? 13.091 13.679 -2.805 1.00 63.62 368 ASN A CA 1
ATOM 2995 C C . ASN A 1 368 ? 13.540 12.241 -2.492 1.00 63.62 368 ASN A C 1
ATOM 2997 O O . ASN A 1 368 ? 14.712 11.987 -2.219 1.00 63.62 368 ASN A O 1
ATOM 3001 N N . SER A 1 369 ? 12.605 11.292 -2.530 1.00 63.12 369 SER A N 1
ATOM 3002 C CA . SER A 1 369 ? 12.871 9.858 -2.366 1.00 63.12 369 SER A CA 1
ATOM 3003 C C . SER A 1 369 ? 12.483 9.094 -3.629 1.00 63.12 369 SER A C 1
ATOM 3005 O O . SER A 1 369 ? 11.501 9.438 -4.291 1.00 63.12 369 SER A O 1
ATOM 3007 N N . ARG A 1 370 ? 13.241 8.045 -3.959 1.00 76.06 370 ARG A N 1
ATOM 3008 C CA . ARG A 1 370 ? 12.904 7.084 -5.016 1.00 76.06 370 ARG A CA 1
ATOM 3009 C C . ARG A 1 370 ? 12.182 5.873 -4.433 1.00 76.06 370 ARG A C 1
ATOM 3011 O O . ARG A 1 370 ? 12.465 5.453 -3.314 1.00 76.06 370 ARG A O 1
ATOM 3018 N N . LEU A 1 371 ? 11.243 5.330 -5.200 1.00 81.25 371 LEU A N 1
ATOM 3019 C CA . LEU A 1 371 ? 10.599 4.063 -4.872 1.00 81.25 371 LEU A CA 1
ATOM 3020 C C . LEU A 1 371 ? 11.536 2.920 -5.257 1.00 81.25 371 LEU A C 1
ATOM 3022 O O . LEU A 1 371 ? 12.109 2.928 -6.344 1.00 81.25 371 LEU A O 1
ATOM 3026 N N . VAL A 1 372 ? 11.672 1.948 -4.363 1.00 85.88 372 VAL A N 1
ATOM 3027 C CA . VAL A 1 372 ? 12.438 0.723 -4.592 1.00 85.88 372 VAL A CA 1
ATOM 3028 C C . VAL A 1 372 ? 11.492 -0.425 -4.333 1.00 85.88 372 VAL A C 1
ATOM 3030 O O . VAL A 1 372 ? 11.161 -0.723 -3.189 1.00 85.88 372 VAL A O 1
ATOM 3033 N N . THR A 1 373 ? 10.997 -1.028 -5.408 1.00 90.88 373 THR A N 1
ATOM 3034 C CA . THR A 1 373 ? 10.005 -2.093 -5.299 1.00 90.88 373 THR A CA 1
ATOM 3035 C C . THR A 1 373 ? 10.556 -3.278 -4.513 1.00 90.88 373 THR A C 1
ATOM 3037 O O . THR A 1 373 ? 11.739 -3.602 -4.614 1.00 90.88 373 THR A O 1
ATOM 3040 N N . VAL A 1 374 ? 9.691 -3.976 -3.772 1.00 93.12 374 VAL A N 1
ATOM 3041 C CA . VAL A 1 374 ? 10.096 -5.155 -2.987 1.00 93.12 374 VAL A CA 1
ATOM 3042 C C . VAL A 1 374 ? 10.758 -6.233 -3.855 1.00 93.12 374 VAL A C 1
ATOM 3044 O O . VAL A 1 374 ? 11.704 -6.890 -3.425 1.00 93.12 374 VAL A O 1
ATOM 3047 N N . PHE A 1 375 ? 10.310 -6.392 -5.104 1.00 94.81 375 PHE A N 1
ATOM 3048 C CA . PHE A 1 375 ? 10.897 -7.343 -6.050 1.00 94.81 375 PHE A CA 1
ATOM 3049 C C . PHE A 1 375 ? 12.275 -6.894 -6.545 1.00 94.81 375 PHE A C 1
ATOM 3051 O O . PHE A 1 375 ? 13.156 -7.730 -6.717 1.00 94.81 375 PHE A O 1
ATOM 3058 N N . GLY A 1 376 ? 12.478 -5.589 -6.752 1.00 92.12 376 GLY A N 1
ATOM 3059 C CA . GLY A 1 376 ? 13.777 -5.045 -7.149 1.00 92.12 376 GLY A CA 1
ATOM 3060 C C . GLY A 1 376 ? 14.786 -5.141 -6.010 1.00 92.12 376 GLY A C 1
ATOM 3061 O O . GLY A 1 376 ? 15.877 -5.673 -6.189 1.00 92.12 376 GLY A O 1
ATOM 3062 N N . GLU A 1 377 ? 14.387 -4.714 -4.811 1.00 92.38 377 GLU A N 1
ATOM 3063 C CA . GLU A 1 377 ? 15.209 -4.782 -3.601 1.00 92.38 377 GLU A CA 1
ATOM 3064 C C . GLU A 1 377 ? 15.614 -6.222 -3.259 1.00 92.38 377 GLU A C 1
ATOM 3066 O O . GLU A 1 377 ? 16.793 -6.512 -3.060 1.00 92.38 377 GLU A O 1
ATOM 3071 N N . SER A 1 378 ? 14.656 -7.152 -3.241 1.00 93.56 378 SER A N 1
ATOM 3072 C CA . SER A 1 378 ? 14.935 -8.559 -2.930 1.00 93.56 378 SER A CA 1
ATOM 3073 C C . SER A 1 378 ? 15.840 -9.230 -3.963 1.00 93.56 378 SER A C 1
ATOM 3075 O O . SER A 1 378 ? 16.707 -10.017 -3.580 1.00 93.56 378 SER A O 1
ATOM 3077 N N . TYR A 1 379 ? 15.699 -8.893 -5.248 1.00 93.56 379 TYR A N 1
ATOM 3078 C CA . TYR A 1 379 ? 16.595 -9.393 -6.287 1.00 93.56 379 TYR A CA 1
ATOM 3079 C C . TYR A 1 379 ? 18.012 -8.819 -6.158 1.00 93.56 379 TYR A C 1
ATOM 3081 O O . TYR A 1 379 ? 18.980 -9.556 -6.321 1.00 93.56 379 TYR A O 1
ATOM 3089 N N . LEU A 1 380 ? 18.168 -7.539 -5.815 1.00 92.12 380 LEU A N 1
ATOM 3090 C CA . LEU A 1 380 ? 19.495 -6.958 -5.595 1.00 92.12 380 LEU A CA 1
ATOM 3091 C C . LEU A 1 380 ? 20.203 -7.555 -4.366 1.00 92.12 380 LEU A C 1
ATOM 3093 O O . LEU A 1 380 ? 21.417 -7.734 -4.405 1.00 92.12 380 LEU A O 1
ATOM 3097 N N . LEU A 1 381 ? 19.459 -7.899 -3.308 1.00 92.31 381 LEU A N 1
ATOM 3098 C CA . LEU A 1 381 ? 20.020 -8.488 -2.084 1.00 92.31 381 LEU A CA 1
ATOM 3099 C C . LEU A 1 381 ? 20.316 -9.990 -2.204 1.00 92.31 381 LEU A C 1
ATOM 3101 O O . LEU A 1 381 ? 21.331 -10.455 -1.691 1.00 92.31 381 LEU A O 1
ATOM 3105 N N . PHE A 1 382 ? 19.424 -10.757 -2.837 1.00 93.00 382 PHE A N 1
ATOM 3106 C CA . PHE A 1 382 ? 19.455 -12.227 -2.807 1.00 93.00 382 PHE A CA 1
ATOM 3107 C C . PHE A 1 382 ? 19.372 -12.894 -4.188 1.00 93.00 382 PHE A C 1
ATOM 3109 O O . PHE A 1 382 ? 19.406 -14.123 -4.286 1.00 93.00 382 PHE A O 1
ATOM 3116 N N . GLY A 1 383 ? 19.242 -12.128 -5.271 1.00 92.31 383 GLY A N 1
ATOM 3117 C CA . GLY A 1 383 ? 19.041 -12.670 -6.613 1.00 92.31 383 GLY A CA 1
ATOM 3118 C C . GLY A 1 383 ? 17.790 -13.550 -6.692 1.00 92.31 383 GLY A C 1
ATOM 3119 O O . GLY A 1 383 ? 16.707 -13.182 -6.230 1.00 92.31 383 GLY A O 1
ATOM 3120 N N . PHE A 1 384 ? 17.942 -14.750 -7.256 1.00 91.94 384 PHE A N 1
ATOM 3121 C CA . PHE A 1 384 ? 16.878 -15.762 -7.322 1.00 91.94 384 PHE A CA 1
ATOM 3122 C C . PHE A 1 384 ? 16.509 -16.366 -5.959 1.00 91.94 384 PHE A C 1
ATOM 3124 O O . PHE A 1 384 ? 15.458 -16.988 -5.827 1.00 91.94 384 PHE A O 1
ATOM 3131 N N . PHE A 1 385 ? 17.321 -16.152 -4.923 1.00 94.25 385 PHE A N 1
ATOM 3132 C CA . PHE A 1 385 ? 17.064 -16.653 -3.571 1.00 94.25 385 PHE A CA 1
ATOM 3133 C C . PHE A 1 385 ? 16.252 -15.667 -2.718 1.00 94.25 385 PHE A C 1
ATOM 3135 O O . PHE A 1 385 ? 16.332 -15.677 -1.494 1.00 94.25 385 PHE A O 1
ATOM 3142 N N . SER A 1 386 ? 15.439 -14.811 -3.337 1.00 92.56 386 SER A N 1
ATOM 3143 C CA . SER A 1 386 ? 14.585 -13.834 -2.643 1.00 92.56 386 SER A CA 1
ATOM 3144 C C . SER A 1 386 ? 13.601 -14.441 -1.643 1.00 92.56 386 SER A C 1
ATOM 3146 O O . SER A 1 386 ? 13.185 -13.768 -0.698 1.00 92.56 386 SER A O 1
ATOM 3148 N N . PHE A 1 387 ? 13.272 -15.729 -1.784 1.00 92.69 387 PHE A N 1
ATOM 3149 C CA . PHE A 1 387 ? 12.491 -16.463 -0.788 1.00 92.69 387 PHE A CA 1
ATOM 3150 C C . PHE A 1 387 ? 13.155 -16.453 0.601 1.00 92.69 387 PHE A C 1
ATOM 3152 O O . PHE A 1 387 ? 12.446 -16.532 1.603 1.00 92.69 387 PHE A O 1
ATOM 3159 N N . CYS A 1 388 ? 14.482 -16.288 0.680 1.00 93.56 388 CYS A N 1
ATOM 3160 C CA . CYS A 1 388 ? 15.216 -16.103 1.934 1.00 93.56 388 CYS A CA 1
ATOM 3161 C C . CYS A 1 388 ? 14.808 -14.823 2.677 1.00 93.56 388 CYS A C 1
ATOM 3163 O O . CYS A 1 388 ? 14.940 -14.769 3.895 1.00 93.56 388 CYS A O 1
ATOM 3165 N N . LEU A 1 389 ? 14.285 -13.811 1.977 1.00 93.12 389 LEU A N 1
ATOM 3166 C CA . LEU A 1 389 ? 13.673 -12.631 2.590 1.00 93.12 389 LEU A CA 1
ATOM 3167 C C . LEU A 1 389 ? 12.179 -12.858 2.863 1.00 93.12 389 LEU A C 1
ATOM 3169 O O . LEU A 1 389 ? 11.681 -12.524 3.938 1.00 93.12 389 LEU A O 1
ATOM 3173 N N . PHE A 1 390 ? 11.457 -13.431 1.896 1.00 96.12 390 PHE A N 1
ATOM 3174 C CA . PHE A 1 390 ? 10.000 -13.563 1.964 1.00 96.12 390 PHE A CA 1
ATOM 3175 C C . PHE A 1 390 ? 9.536 -14.530 3.059 1.00 96.12 390 PHE A C 1
ATOM 3177 O O . PHE A 1 390 ? 8.615 -14.202 3.808 1.00 96.12 390 PHE A O 1
ATOM 3184 N N . LEU A 1 391 ? 10.163 -15.707 3.180 1.00 96.88 391 LEU A N 1
ATOM 3185 C CA . LEU A 1 391 ? 9.747 -16.728 4.145 1.00 96.88 391 LEU A CA 1
ATOM 3186 C C . LEU A 1 391 ? 9.886 -16.251 5.596 1.00 96.88 391 LEU A C 1
ATOM 3188 O O . LEU A 1 391 ? 8.869 -16.278 6.294 1.00 96.88 391 LEU A O 1
ATOM 3192 N N . PRO A 1 392 ? 11.060 -15.782 6.077 1.00 96.19 392 PRO A N 1
ATOM 3193 C CA . PRO A 1 392 ? 11.192 -15.344 7.466 1.00 96.19 392 PRO A CA 1
ATOM 3194 C C . PRO A 1 392 ? 10.220 -14.222 7.814 1.00 96.19 392 PRO A C 1
ATOM 3196 O O . PRO A 1 392 ? 9.609 -14.249 8.881 1.00 96.19 392 PRO A O 1
ATOM 3199 N N . LEU A 1 393 ? 10.017 -13.274 6.894 1.00 95.44 393 LEU A N 1
ATOM 3200 C CA . LEU A 1 393 ? 9.096 -12.165 7.100 1.00 95.44 393 LEU A CA 1
ATOM 3201 C C . LEU A 1 393 ? 7.643 -12.643 7.240 1.00 95.44 393 LEU A C 1
ATOM 3203 O O . LEU A 1 393 ? 6.939 -12.235 8.163 1.00 95.44 393 LEU A O 1
ATOM 3207 N N . LEU A 1 394 ? 7.190 -13.537 6.358 1.00 97.69 394 LEU A N 1
ATOM 3208 C CA . LEU A 1 394 ? 5.839 -14.099 6.428 1.00 97.69 394 LEU A CA 1
ATOM 3209 C C . LEU A 1 394 ? 5.643 -14.961 7.679 1.00 97.69 394 LEU A C 1
ATOM 3211 O O . LEU A 1 394 ? 4.568 -14.918 8.282 1.00 97.69 394 LEU A O 1
ATOM 3215 N N . PHE A 1 395 ? 6.664 -15.711 8.107 1.00 97.44 395 PHE A N 1
ATOM 3216 C CA . PHE A 1 395 ? 6.638 -16.420 9.388 1.00 97.44 395 PHE A CA 1
ATOM 3217 C C . PHE A 1 395 ? 6.494 -15.450 10.562 1.00 97.44 395 PHE A C 1
ATOM 3219 O O . PHE A 1 395 ? 5.694 -15.713 11.459 1.00 97.44 395 PHE A O 1
ATOM 3226 N N . LEU A 1 396 ? 7.192 -14.312 10.527 1.00 95.81 396 LEU A N 1
ATOM 3227 C CA . LEU A 1 396 ? 7.063 -13.243 11.517 1.00 95.81 396 LEU A CA 1
ATOM 3228 C C . LEU A 1 396 ? 5.632 -12.695 11.570 1.00 95.81 396 LEU A C 1
ATOM 3230 O O . LEU A 1 396 ? 5.059 -12.597 12.654 1.00 95.81 396 LEU A O 1
ATOM 3234 N N . PHE A 1 397 ? 5.017 -12.417 10.415 1.00 96.38 397 PHE A N 1
ATOM 3235 C CA . PHE A 1 397 ? 3.614 -11.994 10.345 1.00 96.38 397 PHE A CA 1
ATOM 3236 C C . PHE A 1 397 ? 2.661 -13.052 10.905 1.00 96.38 397 PHE A C 1
ATOM 3238 O O . PHE A 1 397 ? 1.788 -12.724 11.708 1.00 96.38 397 PHE A O 1
ATOM 3245 N N . LYS A 1 398 ? 2.829 -14.323 10.519 1.00 96.56 398 LYS A N 1
ATOM 3246 C CA . LYS A 1 398 ? 2.004 -15.427 11.028 1.00 96.56 398 LYS A CA 1
ATOM 3247 C C . LYS A 1 398 ? 2.126 -15.562 12.542 1.00 96.56 398 LYS A C 1
ATOM 3249 O O . LYS A 1 398 ? 1.107 -15.660 13.219 1.00 96.56 398 LYS A O 1
ATOM 3254 N N . TYR A 1 399 ? 3.354 -15.543 13.054 1.00 96.25 399 TYR A N 1
ATOM 3255 C CA . TYR A 1 399 ? 3.625 -15.614 14.483 1.00 96.25 399 TYR A CA 1
ATOM 3256 C C . TYR A 1 399 ? 2.997 -14.430 15.222 1.00 96.25 399 TYR A C 1
ATOM 3258 O O . TYR A 1 399 ? 2.283 -14.630 16.200 1.00 96.25 399 TYR A O 1
ATOM 3266 N N . ALA A 1 400 ? 3.186 -13.204 14.729 1.00 95.06 400 ALA A N 1
ATOM 3267 C CA . ALA A 1 400 ? 2.598 -12.012 15.329 1.00 95.06 400 ALA A CA 1
ATOM 3268 C C . ALA A 1 400 ? 1.061 -12.101 15.382 1.00 95.06 400 ALA A C 1
ATOM 3270 O O . ALA A 1 400 ? 0.478 -11.873 16.441 1.00 95.06 400 ALA A O 1
ATOM 3271 N N . LEU A 1 401 ? 0.414 -12.519 14.285 1.00 94.25 401 LEU A N 1
ATOM 3272 C CA . LEU A 1 401 ? -1.040 -12.719 14.211 1.00 94.25 401 LEU A CA 1
ATOM 3273 C C . LEU A 1 401 ? -1.556 -13.766 15.207 1.00 94.25 401 LEU A C 1
ATOM 3275 O O . LEU A 1 401 ? -2.653 -13.604 15.738 1.00 94.25 401 LEU A O 1
ATOM 3279 N N . SER A 1 402 ? -0.802 -14.843 15.450 1.00 90.19 402 SER A N 1
ATOM 3280 C CA .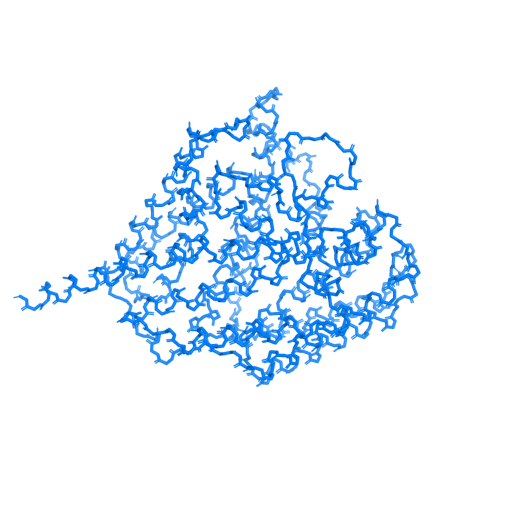 SER A 1 402 ? -1.222 -15.912 16.364 1.00 90.19 402 SER A CA 1
ATOM 3281 C C . SER A 1 402 ? -0.938 -15.619 17.836 1.00 90.19 402 SER A C 1
ATOM 3283 O O . SER A 1 402 ? -1.679 -16.089 18.699 1.00 90.19 402 SER A O 1
ATOM 3285 N N . SER A 1 403 ? 0.138 -14.885 18.122 1.00 87.69 403 SER A N 1
ATOM 3286 C CA . SER A 1 403 ? 0.701 -14.775 19.472 1.00 87.69 403 SER A CA 1
ATOM 3287 C C . SER A 1 403 ? 0.135 -13.609 20.275 1.00 87.69 403 SER A C 1
ATOM 3289 O O . SER A 1 403 ? 0.084 -13.683 21.501 1.00 87.69 403 SER A O 1
ATOM 3291 N N . VAL A 1 404 ? -0.308 -12.534 19.619 1.00 81.50 404 VAL A N 1
ATOM 3292 C CA . VAL A 1 404 ? -0.838 -11.359 20.319 1.00 81.50 404 VAL A CA 1
ATOM 3293 C C . VAL A 1 404 ? -2.349 -11.484 20.472 1.00 81.50 404 VAL A C 1
ATOM 3295 O O . VAL A 1 404 ? -3.099 -11.439 19.497 1.00 81.50 404 VAL A O 1
ATOM 3298 N N . ARG A 1 405 ? -2.787 -11.621 21.724 1.00 82.44 405 ARG A N 1
ATOM 3299 C CA . ARG A 1 405 ? -4.184 -11.473 22.135 1.00 82.44 405 ARG A CA 1
ATOM 3300 C C . ARG A 1 405 ? -4.251 -10.436 23.237 1.00 82.44 405 ARG A C 1
ATOM 3302 O O . ARG A 1 405 ? -3.530 -10.528 24.229 1.00 82.44 405 ARG A O 1
ATOM 3309 N N . THR A 1 406 ? -5.104 -9.447 23.053 1.00 83.81 406 THR A N 1
ATOM 3310 C CA . THR A 1 406 ? -5.335 -8.379 24.020 1.00 83.81 406 THR A CA 1
ATOM 3311 C C . THR A 1 406 ? -6.668 -8.596 24.731 1.00 83.81 406 THR A C 1
ATOM 3313 O O . THR A 1 406 ? -7.465 -9.458 24.368 1.00 83.81 406 THR A O 1
ATOM 3316 N N . SER A 1 407 ? -6.933 -7.826 25.787 1.00 79.50 407 SER A N 1
ATOM 3317 C CA . SER A 1 407 ? -8.194 -7.949 26.530 1.00 79.50 407 SER A CA 1
ATOM 3318 C C . SER A 1 407 ? -9.398 -7.347 25.794 1.00 79.50 407 SER A C 1
ATOM 3320 O O . SER A 1 407 ? -10.527 -7.504 26.252 1.00 79.50 407 SER A O 1
ATOM 3322 N N . SER A 1 408 ? -9.176 -6.598 24.708 1.00 86.69 408 SER A N 1
ATOM 3323 C CA . SER A 1 408 ? -10.212 -5.862 23.984 1.00 86.69 408 SER A CA 1
ATOM 3324 C C . SER A 1 408 ? -10.192 -6.214 22.504 1.00 86.69 408 SER A C 1
ATOM 3326 O O . SER A 1 408 ? -9.168 -6.122 21.837 1.00 86.69 408 SER A O 1
ATOM 3328 N N . ARG A 1 409 ? -11.370 -6.510 21.955 1.00 88.75 409 ARG A N 1
ATOM 3329 C CA . ARG A 1 409 ? -11.551 -6.879 20.541 1.00 88.75 409 ARG A CA 1
ATOM 3330 C C . ARG A 1 409 ? -11.083 -5.786 19.585 1.00 88.75 409 ARG A C 1
ATOM 3332 O O . ARG A 1 409 ? -10.555 -6.074 18.518 1.00 88.75 409 ARG A O 1
ATOM 3339 N N . LEU A 1 410 ? -11.285 -4.525 19.967 1.00 92.00 410 LEU A N 1
ATOM 3340 C CA . LEU A 1 410 ? -10.814 -3.393 19.180 1.00 92.00 410 LEU A CA 1
ATOM 3341 C C . LEU A 1 410 ? -9.285 -3.314 19.182 1.00 92.00 410 LEU A C 1
ATOM 3343 O O . LEU A 1 410 ? -8.694 -2.973 18.163 1.00 92.00 410 LEU A O 1
ATOM 3347 N N . SER A 1 411 ? -8.652 -3.630 20.310 1.00 93.69 411 SER A N 1
ATOM 3348 C CA . SER A 1 411 ? -7.196 -3.664 20.412 1.00 93.69 411 SER A CA 1
ATOM 3349 C C . SER A 1 411 ? -6.604 -4.769 19.530 1.00 93.69 411 SER A C 1
ATOM 3351 O O . SER A 1 411 ? -5.628 -4.514 18.828 1.00 93.69 411 SER A O 1
ATOM 3353 N N . ASP A 1 412 ? -7.245 -5.940 19.463 1.00 93.88 412 ASP A N 1
ATOM 3354 C CA . ASP A 1 412 ? -6.859 -6.996 18.517 1.00 93.88 412 ASP A C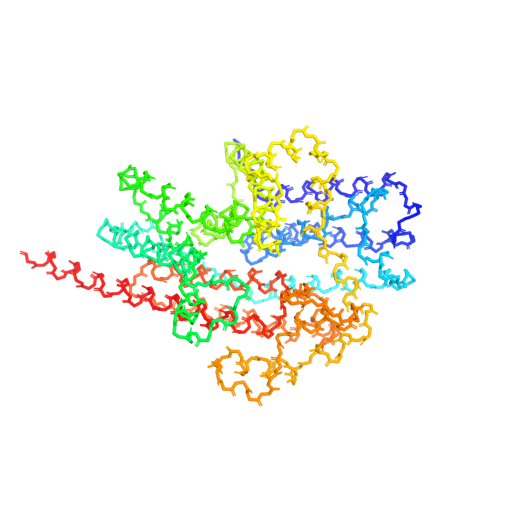A 1
ATOM 3355 C C . ASP A 1 412 ? -7.050 -6.550 17.061 1.00 93.88 412 ASP A C 1
ATOM 3357 O O . ASP A 1 412 ? -6.149 -6.702 16.239 1.00 93.88 412 ASP A O 1
ATOM 3361 N N . ALA A 1 413 ? -8.193 -5.933 16.738 1.00 95.12 413 ALA A N 1
ATOM 3362 C CA . ALA A 1 413 ? -8.458 -5.413 15.397 1.00 95.12 413 ALA A CA 1
ATOM 3363 C C . ALA A 1 413 ? -7.434 -4.347 14.973 1.00 95.12 413 ALA A C 1
ATOM 3365 O O . ALA A 1 413 ? -6.996 -4.340 13.824 1.00 95.12 413 ALA A O 1
ATOM 3366 N N . LEU A 1 414 ? -7.033 -3.462 15.894 1.00 95.44 414 LEU A N 1
ATOM 3367 C CA . LEU A 1 414 ? -5.989 -2.462 15.663 1.00 95.44 414 LEU A CA 1
ATOM 3368 C C . LEU A 1 414 ? -4.638 -3.119 15.410 1.00 95.44 414 LEU A C 1
ATOM 3370 O O . LEU A 1 414 ? -3.936 -2.720 14.485 1.00 95.44 414 LEU A O 1
ATOM 3374 N N . PHE A 1 415 ? -4.294 -4.145 16.186 1.00 96.25 415 PHE A N 1
ATOM 3375 C CA . PHE A 1 415 ? -3.059 -4.889 15.993 1.00 96.25 415 PHE A CA 1
ATOM 3376 C C . PHE A 1 415 ? -3.037 -5.628 14.643 1.00 96.25 415 PHE A C 1
ATOM 3378 O O . PHE A 1 415 ? -2.047 -5.561 13.914 1.00 96.25 415 PHE A O 1
ATOM 3385 N N . TYR A 1 416 ? -4.141 -6.265 14.244 1.00 96.50 416 TYR A N 1
ATOM 3386 C CA . TYR A 1 416 ? -4.249 -6.912 12.931 1.00 96.50 416 TYR A CA 1
ATOM 3387 C C . TYR A 1 416 ? -4.207 -5.903 11.785 1.00 96.50 416 TYR A C 1
ATOM 3389 O O . TYR A 1 416 ? -3.537 -6.147 10.783 1.00 96.50 416 TYR A O 1
ATOM 3397 N N . MET A 1 417 ? -4.866 -4.752 11.942 1.00 96.56 417 MET A N 1
ATOM 3398 C CA . MET A 1 417 ? -4.795 -3.655 10.979 1.00 96.56 417 MET A CA 1
ATOM 3399 C C . MET A 1 417 ? -3.372 -3.110 10.844 1.00 96.56 417 MET A C 1
ATOM 3401 O O . MET A 1 417 ? -2.919 -2.876 9.727 1.00 96.56 417 MET A O 1
ATOM 3405 N N . TYR A 1 418 ? -2.647 -2.972 11.952 1.00 96.50 418 TYR A N 1
ATOM 3406 C CA . TYR A 1 418 ? -1.237 -2.598 11.953 1.00 96.50 418 TYR A CA 1
ATOM 3407 C C . TYR A 1 418 ? -0.386 -3.600 11.158 1.00 96.50 418 TYR A C 1
ATOM 3409 O O . TYR A 1 418 ? 0.318 -3.193 10.238 1.00 96.50 418 TYR A O 1
ATOM 3417 N N . LEU A 1 419 ? -0.512 -4.908 11.409 1.00 97.00 419 LEU A N 1
ATOM 3418 C CA . LEU A 1 419 ? 0.236 -5.929 10.659 1.00 97.00 419 LEU A CA 1
ATOM 3419 C C . LEU A 1 419 ? -0.105 -5.944 9.162 1.00 97.00 419 LEU A C 1
ATOM 3421 O O . LEU A 1 419 ? 0.791 -5.997 8.321 1.00 97.00 419 LEU A O 1
ATOM 3425 N N . VAL A 1 420 ? -1.390 -5.862 8.813 1.00 96.88 420 VAL A N 1
ATOM 3426 C CA . VAL A 1 420 ? -1.842 -5.795 7.415 1.00 96.88 420 VAL A CA 1
ATOM 3427 C C . VAL A 1 420 ? -1.307 -4.545 6.718 1.00 96.88 420 VAL A C 1
ATOM 3429 O O . VAL A 1 420 ? -0.865 -4.610 5.569 1.00 96.88 420 VAL A O 1
ATOM 3432 N N . TYR A 1 421 ? -1.305 -3.410 7.411 1.00 95.50 421 TYR A N 1
ATOM 3433 C CA . TYR A 1 421 ? -0.774 -2.163 6.882 1.00 95.50 421 TYR A CA 1
ATOM 3434 C C . TYR A 1 421 ? 0.744 -2.216 6.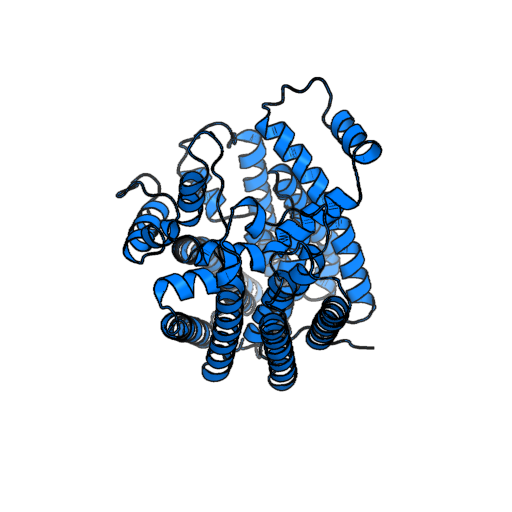691 1.00 95.50 421 TYR A C 1
ATOM 3436 O O . TYR A 1 421 ? 1.227 -1.775 5.651 1.00 95.50 421 TYR A O 1
ATOM 3444 N N . LEU A 1 422 ? 1.489 -2.825 7.619 1.00 95.44 422 LEU A N 1
ATOM 3445 C CA . LEU A 1 422 ? 2.925 -3.064 7.459 1.00 95.44 422 LEU A CA 1
ATOM 3446 C C . LEU A 1 422 ? 3.240 -3.966 6.267 1.00 95.44 422 LEU A C 1
ATOM 3448 O O . LEU A 1 422 ? 4.206 -3.704 5.552 1.00 95.44 422 LEU A O 1
ATOM 3452 N N . PHE A 1 423 ? 2.437 -5.008 6.044 1.00 96.75 423 PHE A N 1
ATOM 3453 C CA . PHE A 1 423 ? 2.587 -5.879 4.882 1.00 96.75 423 PHE A CA 1
ATOM 3454 C C . PHE A 1 423 ? 2.329 -5.119 3.576 1.00 96.75 423 PHE A C 1
ATOM 3456 O O . PHE A 1 423 ? 3.144 -5.179 2.659 1.00 96.75 423 PHE A O 1
ATOM 3463 N N . TYR A 1 424 ? 1.244 -4.341 3.507 1.00 95.44 424 TYR A N 1
ATOM 3464 C CA . TYR A 1 424 ? 0.978 -3.465 2.363 1.00 95.44 424 TYR A CA 1
ATOM 3465 C C . TYR A 1 424 ? 2.140 -2.492 2.114 1.00 95.44 424 TYR A C 1
ATOM 3467 O O . TYR A 1 424 ? 2.606 -2.350 0.985 1.00 95.44 424 TYR A O 1
ATOM 3475 N N . TRP A 1 425 ? 2.635 -1.846 3.170 1.00 92.25 425 TRP A N 1
ATOM 3476 C CA . TRP A 1 425 ? 3.690 -0.846 3.060 1.00 92.25 425 TRP A CA 1
ATOM 3477 C C . TRP A 1 425 ? 5.006 -1.457 2.565 1.00 92.25 425 TRP A C 1
ATOM 3479 O O . TRP A 1 425 ? 5.656 -0.881 1.692 1.00 92.25 425 TRP A O 1
ATOM 3489 N N . TRP A 1 426 ? 5.344 -2.659 3.045 1.00 94.00 426 TRP A N 1
ATOM 3490 C CA . TRP A 1 426 ? 6.465 -3.452 2.540 1.00 94.00 426 TRP A CA 1
ATOM 3491 C C . TRP A 1 426 ? 6.344 -3.727 1.035 1.00 94.00 426 TRP A C 1
ATOM 3493 O O . TRP A 1 426 ? 7.281 -3.458 0.287 1.00 94.00 426 TRP A O 1
ATOM 3503 N N . LEU A 1 427 ? 5.169 -4.166 0.565 1.00 94.06 427 LEU A N 1
ATOM 3504 C CA . LEU A 1 427 ? 4.931 -4.414 -0.863 1.00 94.06 427 LEU A CA 1
ATOM 3505 C C . LEU A 1 427 ? 5.078 -3.150 -1.722 1.00 94.06 427 LEU A C 1
ATOM 3507 O O . LEU A 1 427 ? 5.542 -3.226 -2.861 1.00 94.06 427 LEU A O 1
ATOM 3511 N N . THR A 1 428 ? 4.698 -1.984 -1.189 1.00 88.06 428 THR A N 1
ATOM 3512 C CA . THR A 1 428 ? 4.788 -0.711 -1.921 1.00 88.06 428 THR A CA 1
ATOM 3513 C C . THR A 1 428 ? 6.199 -0.131 -2.040 1.00 88.06 428 THR A C 1
ATOM 3515 O O . THR A 1 428 ? 6.367 0.851 -2.763 1.00 88.06 428 THR A O 1
ATOM 3518 N N . GLY A 1 429 ? 7.206 -0.746 -1.411 1.00 70.75 429 GLY A N 1
ATOM 3519 C CA . GLY A 1 429 ? 8.607 -0.574 -1.792 1.00 70.75 429 GLY A CA 1
ATOM 3520 C C . GLY A 1 429 ? 9.212 0.810 -1.529 1.00 70.75 429 GLY A C 1
ATOM 3521 O O . GLY A 1 429 ? 9.483 1.574 -2.458 1.00 70.75 429 GLY A O 1
ATOM 3522 N N . MET A 1 430 ? 9.470 1.123 -0.257 1.00 77.12 430 MET A N 1
ATOM 3523 C CA . MET A 1 430 ? 10.246 2.309 0.152 1.00 77.12 430 MET A CA 1
ATOM 3524 C C . MET A 1 430 ? 11.619 1.974 0.763 1.00 77.12 430 MET A C 1
ATOM 3526 O O . MET A 1 430 ? 12.272 2.860 1.318 1.00 77.12 430 MET A O 1
ATOM 3530 N N . GLY A 1 431 ? 12.067 0.724 0.606 1.00 86.69 431 GLY A N 1
ATOM 3531 C CA . GLY A 1 431 ? 13.285 0.188 1.209 1.00 86.69 431 GLY A CA 1
ATOM 3532 C C . GLY A 1 431 ? 13.036 -0.513 2.543 1.00 86.69 431 GLY A C 1
ATOM 3533 O O . GLY A 1 431 ? 12.164 -0.114 3.325 1.00 86.69 431 GLY A O 1
ATOM 3534 N N . LEU A 1 432 ? 13.814 -1.561 2.807 1.00 90.88 432 LEU A N 1
ATOM 3535 C CA . LEU A 1 432 ? 13.771 -2.339 4.043 1.00 90.88 432 LEU A CA 1
ATOM 3536 C C . LEU A 1 432 ? 14.140 -1.478 5.254 1.00 90.88 432 LEU A C 1
ATOM 3538 O O . LEU A 1 432 ? 13.520 -1.606 6.306 1.00 90.88 432 LEU A O 1
ATOM 3542 N N . ASP A 1 433 ? 15.090 -0.557 5.095 1.00 90.38 433 ASP A N 1
ATOM 3543 C CA . ASP A 1 433 ? 15.481 0.406 6.124 1.00 90.38 433 ASP A CA 1
ATOM 3544 C C . ASP A 1 433 ? 14.310 1.284 6.576 1.00 90.38 433 ASP A C 1
ATOM 3546 O O . ASP A 1 433 ? 13.989 1.352 7.764 1.00 90.38 433 ASP A O 1
ATOM 3550 N N . MET A 1 434 ? 13.614 1.896 5.620 1.00 90.50 434 MET A N 1
ATOM 3551 C CA . MET A 1 434 ? 12.465 2.740 5.907 1.00 90.50 434 MET A CA 1
ATOM 3552 C C . MET A 1 434 ? 11.297 1.914 6.461 1.00 90.50 434 MET A C 1
ATOM 3554 O O . MET A 1 434 ? 10.584 2.392 7.343 1.00 90.50 434 MET A O 1
ATOM 3558 N N . TRP A 1 435 ? 11.124 0.671 5.995 1.00 92.56 435 TRP A N 1
ATOM 3559 C CA . TRP A 1 435 ? 10.094 -0.239 6.503 1.00 92.56 435 TRP A CA 1
ATOM 3560 C C . TRP A 1 435 ? 10.331 -0.600 7.966 1.00 92.56 435 TRP A C 1
ATOM 3562 O O . TRP A 1 435 ? 9.406 -0.483 8.764 1.00 92.56 435 TRP A O 1
ATOM 3572 N N . VAL A 1 436 ? 11.561 -0.942 8.358 1.00 92.81 436 VAL A N 1
ATOM 3573 C CA . VAL A 1 436 ? 11.890 -1.227 9.765 1.00 92.81 436 VAL A CA 1
ATOM 3574 C C . VAL A 1 436 ? 11.644 -0.003 10.647 1.00 92.81 436 VAL A C 1
ATOM 3576 O O . VAL A 1 436 ? 11.024 -0.122 11.703 1.00 92.81 436 VAL A O 1
ATOM 3579 N N . THR A 1 437 ? 12.058 1.192 10.219 1.00 90.38 437 THR A N 1
ATOM 3580 C CA . THR A 1 437 ? 11.770 2.420 10.975 1.00 90.38 437 THR A CA 1
ATOM 3581 C C . THR A 1 437 ? 10.262 2.670 11.102 1.00 90.38 437 THR A C 1
ATOM 3583 O O . THR A 1 437 ? 9.782 3.072 12.163 1.00 90.38 437 THR A O 1
ATOM 3586 N N . PHE A 1 438 ? 9.496 2.379 10.049 1.00 90.12 438 PHE A N 1
ATOM 3587 C CA . PHE A 1 438 ? 8.042 2.501 10.052 1.00 90.12 438 PHE A CA 1
ATOM 3588 C C . PHE A 1 438 ? 7.363 1.512 11.008 1.00 90.12 438 PHE A C 1
ATOM 3590 O O . PHE A 1 438 ? 6.468 1.912 11.751 1.00 90.12 438 PHE A O 1
ATOM 3597 N N . VAL A 1 439 ? 7.833 0.258 11.056 1.00 93.62 439 VAL A N 1
ATOM 3598 C CA . VAL A 1 439 ? 7.409 -0.751 12.044 1.00 93.62 439 VAL A CA 1
ATOM 3599 C C . VAL A 1 439 ? 7.561 -0.195 13.460 1.00 93.62 439 VAL A C 1
ATOM 3601 O O . VAL A 1 439 ? 6.637 -0.281 14.262 1.00 93.62 439 VAL A O 1
ATOM 3604 N N . VAL A 1 440 ? 8.686 0.443 13.781 1.00 93.25 440 VAL A N 1
ATOM 3605 C CA . VAL A 1 440 ? 8.891 0.989 15.129 1.00 93.25 440 VAL A CA 1
ATOM 3606 C C . VAL A 1 440 ? 7.925 2.140 15.430 1.00 93.25 440 VAL A C 1
ATOM 3608 O O . VAL A 1 440 ? 7.221 2.089 16.438 1.00 93.25 440 VAL A O 1
ATOM 3611 N N . TYR A 1 441 ? 7.845 3.162 14.572 1.00 91.00 441 TYR A N 1
ATOM 3612 C CA . TYR A 1 441 ? 7.032 4.352 14.860 1.00 91.00 441 TYR A CA 1
ATOM 3613 C C . TYR A 1 441 ? 5.522 4.082 14.861 1.00 91.00 441 TYR A C 1
ATOM 3615 O O . TYR A 1 441 ? 4.830 4.481 15.801 1.00 91.00 441 TYR A O 1
ATOM 3623 N N . GLU A 1 442 ? 5.005 3.363 13.862 1.00 92.56 442 GLU A N 1
ATOM 3624 C CA . GLU A 1 442 ? 3.587 2.973 13.842 1.00 92.56 442 GLU A CA 1
ATOM 3625 C C . GLU A 1 442 ? 3.275 1.940 14.932 1.00 92.56 442 GLU A C 1
ATOM 3627 O O . GLU A 1 442 ? 2.158 1.907 15.457 1.00 92.56 442 GLU A O 1
ATOM 3632 N N . GLY A 1 443 ? 4.261 1.127 15.324 1.00 94.75 443 GLY A N 1
ATOM 3633 C CA . GLY A 1 443 ? 4.167 0.239 16.476 1.00 94.75 443 GLY A CA 1
ATOM 3634 C C . GLY A 1 443 ? 3.948 1.023 17.768 1.00 94.75 443 GLY A C 1
ATOM 3635 O O . GLY A 1 443 ? 2.987 0.749 18.487 1.00 94.75 443 GLY A O 1
ATOM 3636 N N . ILE A 1 444 ? 4.769 2.047 18.035 1.00 94.94 444 ILE A N 1
ATOM 3637 C CA . ILE A 1 444 ? 4.618 2.929 19.207 1.00 94.94 444 ILE A CA 1
ATOM 3638 C C . ILE A 1 444 ? 3.216 3.546 19.235 1.00 94.94 444 ILE A C 1
ATOM 3640 O O . ILE A 1 444 ? 2.553 3.503 20.275 1.00 94.94 444 ILE A O 1
ATOM 3644 N N . PHE A 1 445 ? 2.736 4.075 18.104 1.00 95.12 445 PHE A N 1
ATOM 3645 C CA . PHE A 1 445 ? 1.377 4.608 18.006 1.00 95.12 445 PHE A CA 1
ATOM 3646 C C . PHE A 1 445 ? 0.333 3.539 18.347 1.00 95.12 445 PHE A C 1
ATOM 3648 O O . PHE A 1 445 ? -0.478 3.728 19.253 1.00 95.12 445 PHE A O 1
ATOM 3655 N N . THR A 1 446 ? 0.383 2.392 17.670 1.00 95.38 446 THR A N 1
ATOM 3656 C CA . THR A 1 446 ? -0.603 1.314 17.818 1.00 95.38 446 THR A CA 1
ATOM 3657 C C . THR A 1 446 ? -0.664 0.804 19.258 1.00 95.38 446 THR A C 1
ATOM 3659 O O . THR A 1 446 ? -1.748 0.730 19.840 1.00 95.38 446 THR A O 1
ATOM 3662 N N . PHE A 1 447 ? 0.486 0.522 19.876 1.00 95.31 447 PHE A N 1
ATOM 3663 C CA . PHE A 1 447 ? 0.546 0.069 21.267 1.00 95.31 447 PHE A CA 1
ATOM 3664 C C . PHE A 1 447 ? 0.087 1.146 22.257 1.00 95.31 447 PHE A C 1
ATOM 3666 O O . PHE A 1 447 ? -0.573 0.814 23.243 1.00 95.31 447 PHE A O 1
ATOM 3673 N N . SER A 1 448 ? 0.335 2.429 21.973 1.00 95.06 448 SER A N 1
ATOM 3674 C CA . SER A 1 448 ? -0.196 3.535 22.782 1.00 95.06 448 SER A CA 1
ATOM 3675 C C . SER A 1 448 ? -1.729 3.564 22.759 1.00 95.06 448 SER A C 1
ATOM 3677 O O . SER A 1 448 ? -2.360 3.680 23.810 1.00 95.06 448 SER A O 1
ATOM 3679 N N . ILE A 1 449 ? -2.351 3.391 21.585 1.00 95.25 449 ILE A N 1
ATOM 3680 C CA . ILE A 1 449 ? -3.818 3.325 21.461 1.00 95.25 449 ILE A CA 1
ATOM 3681 C C . ILE A 1 449 ? -4.382 2.091 22.163 1.00 95.25 449 ILE A C 1
ATOM 3683 O O . ILE A 1 449 ? -5.379 2.198 22.876 1.00 95.25 449 ILE A O 1
ATOM 3687 N N . ILE A 1 450 ? -3.740 0.933 22.007 1.00 95.25 450 ILE A N 1
ATOM 3688 C CA . ILE A 1 450 ? -4.135 -0.300 22.700 1.00 95.25 450 ILE A CA 1
ATOM 3689 C C . ILE A 1 450 ? -4.107 -0.093 24.222 1.00 95.25 450 ILE A C 1
ATOM 3691 O O . ILE A 1 450 ? -5.065 -0.467 24.903 1.00 95.25 450 ILE A O 1
ATOM 3695 N N . GLY A 1 451 ? -3.061 0.552 24.748 1.00 94.88 451 GLY A N 1
ATOM 3696 C CA . GLY A 1 451 ? -2.954 0.905 26.166 1.00 94.88 451 GLY A CA 1
ATOM 3697 C C . GLY A 1 451 ? -4.069 1.845 26.636 1.00 94.88 451 GLY A C 1
ATOM 3698 O O . GLY A 1 451 ? -4.661 1.624 27.695 1.00 94.88 451 GLY A O 1
ATOM 3699 N N . LEU A 1 452 ? -4.427 2.851 25.829 1.00 94.88 452 LEU A N 1
ATOM 3700 C CA . LEU A 1 452 ? -5.546 3.754 26.124 1.00 94.88 452 LEU A CA 1
ATOM 3701 C C . LEU A 1 452 ? -6.898 3.031 26.126 1.00 94.88 452 LEU A C 1
ATOM 3703 O O . LEU A 1 452 ? -7.706 3.248 27.030 1.00 94.88 452 LEU A O 1
ATOM 3707 N N . ILE A 1 453 ? -7.142 2.146 25.155 1.00 94.12 453 ILE A N 1
ATOM 3708 C CA . ILE A 1 453 ? -8.370 1.340 25.089 1.00 94.12 453 ILE A CA 1
ATOM 3709 C C . ILE A 1 453 ? -8.481 0.440 26.317 1.00 94.12 453 ILE A C 1
ATOM 3711 O O . ILE A 1 453 ? -9.555 0.355 26.913 1.00 94.12 453 ILE A O 1
ATOM 3715 N N . TRP A 1 454 ? -7.381 -0.200 26.719 1.00 93.69 454 TRP A N 1
ATOM 3716 C CA . TRP A 1 454 ? -7.337 -1.014 27.931 1.00 93.69 454 TRP A CA 1
ATOM 3717 C C . TRP A 1 454 ? -7.702 -0.193 29.175 1.00 93.69 454 TRP A C 1
ATOM 3719 O O . TRP A 1 454 ? -8.580 -0.585 29.947 1.00 93.69 454 TRP A O 1
ATOM 3729 N N . PHE A 1 455 ? -7.097 0.989 29.325 1.00 93.94 455 PHE A N 1
ATOM 3730 C CA . PHE A 1 455 ? -7.386 1.903 30.429 1.00 93.94 455 PHE A CA 1
ATOM 3731 C C . PHE A 1 455 ? -8.859 2.346 30.455 1.00 93.94 455 PHE A C 1
ATOM 3733 O O . PHE A 1 455 ? -9.497 2.331 31.510 1.00 93.94 455 PHE A O 1
ATOM 3740 N N . TRP A 1 456 ? -9.431 2.707 29.303 1.00 93.81 456 TRP A N 1
ATOM 3741 C CA . TRP A 1 456 ? -10.835 3.119 29.206 1.00 93.81 456 TRP A CA 1
ATOM 3742 C C . TRP A 1 456 ? -11.807 1.972 29.474 1.00 93.81 456 TRP A C 1
ATOM 3744 O O . TRP A 1 456 ? -12.789 2.177 30.185 1.00 93.81 456 TRP A O 1
ATOM 3754 N N . SER A 1 457 ? -11.516 0.773 28.970 1.00 90.56 457 SER A N 1
ATOM 3755 C CA . SER A 1 457 ? -12.347 -0.415 29.181 1.00 90.56 457 SER A CA 1
ATOM 3756 C C . SER A 1 457 ? -12.411 -0.812 30.660 1.00 90.56 457 SER A C 1
ATOM 3758 O O . SER A 1 457 ? -13.493 -1.093 31.169 1.00 90.56 457 SER A O 1
ATOM 3760 N N . ARG A 1 458 ? -11.287 -0.738 31.389 1.00 89.38 458 ARG A N 1
ATOM 3761 C CA . ARG A 1 458 ? -11.256 -1.008 32.837 1.00 89.38 458 ARG A CA 1
ATOM 3762 C C . ARG A 1 458 ? -12.066 0.005 33.651 1.00 89.38 458 ARG A C 1
ATOM 3764 O O . ARG A 1 458 ? -12.618 -0.333 34.692 1.00 89.38 458 ARG A O 1
ATOM 3771 N N . ARG A 1 459 ? -12.126 1.262 33.206 1.00 87.62 459 ARG A N 1
ATOM 3772 C CA . ARG A 1 459 ? -12.918 2.299 33.881 1.00 87.62 459 ARG A CA 1
ATOM 3773 C C . ARG A 1 459 ? -14.415 2.143 33.621 1.00 87.62 459 ARG A C 1
ATOM 3775 O O . ARG A 1 459 ? -15.212 2.443 34.502 1.00 87.62 459 ARG A O 1
ATOM 3782 N N . GLU A 1 460 ? -14.790 1.684 32.430 1.00 86.31 460 GLU A N 1
ATOM 3783 C CA . GLU A 1 460 ? -16.182 1.380 32.091 1.00 86.31 460 GLU A CA 1
ATOM 3784 C C . GLU A 1 460 ? -16.732 0.258 32.978 1.00 86.31 460 GLU A C 1
ATOM 3786 O O . GLU A 1 460 ? -17.789 0.442 33.576 1.00 86.31 460 GLU A O 1
ATOM 3791 N N . SER A 1 461 ? -15.980 -0.835 33.161 1.00 82.81 461 SER A N 1
ATOM 3792 C CA . SER A 1 461 ? -16.427 -1.958 33.997 1.00 82.81 461 SER A CA 1
ATOM 3793 C C . SER A 1 461 ? -16.640 -1.574 35.465 1.00 82.81 461 SER A C 1
ATOM 3795 O O . SER A 1 461 ? -17.610 -2.025 36.070 1.00 82.81 461 SER A O 1
ATOM 3797 N N . LEU A 1 462 ? -15.784 -0.706 36.018 1.00 82.75 462 LEU A N 1
ATOM 3798 C CA . LEU A 1 462 ? -15.927 -0.183 37.384 1.00 82.75 462 LEU A CA 1
ATOM 3799 C C . LEU A 1 462 ? -17.178 0.687 37.561 1.00 82.75 462 LEU A C 1
ATOM 3801 O O . LEU A 1 462 ? -17.806 0.649 38.612 1.00 82.75 462 LEU A O 1
ATOM 3805 N N . ASN A 1 463 ? -17.544 1.465 36.541 1.00 78.06 463 ASN A N 1
ATOM 3806 C CA . ASN A 1 463 ? -18.710 2.345 36.601 1.00 78.06 463 ASN A CA 1
ATOM 3807 C C . ASN A 1 463 ? -20.041 1.596 36.427 1.00 78.06 463 ASN A C 1
ATOM 3809 O O . ASN A 1 463 ? -21.070 2.139 36.799 1.00 78.06 463 ASN A O 1
ATOM 3813 N N . THR A 1 464 ? -20.037 0.399 35.831 1.00 74.94 464 THR A N 1
ATOM 3814 C CA . THR A 1 464 ? -21.242 -0.437 35.663 1.00 74.94 464 THR A CA 1
ATOM 3815 C C . THR A 1 464 ? -21.497 -1.391 36.830 1.00 74.94 464 THR A C 1
ATOM 3817 O O . THR A 1 464 ? -22.564 -1.991 36.896 1.00 74.94 464 THR A O 1
ATOM 3820 N N . SER A 1 465 ? -20.512 -1.583 37.713 1.00 63.44 465 SER A N 1
ATOM 3821 C CA . SER A 1 465 ? -20.623 -2.425 38.915 1.00 63.44 465 SER A CA 1
ATOM 3822 C C . SER A 1 465 ? -21.096 -1.672 40.166 1.00 63.44 465 SER A C 1
ATOM 3824 O O . SER A 1 465 ? -21.210 -2.285 41.226 1.00 63.44 465 SER A O 1
ATOM 3826 N N . VAL A 1 466 ? -21.317 -0.361 40.047 1.00 50.28 466 VAL A N 1
ATOM 3827 C CA . VAL A 1 466 ? -21.927 0.524 41.053 1.00 50.28 466 VAL A CA 1
ATOM 3828 C C . VAL A 1 466 ? -23.319 0.876 40.561 1.00 50.28 466 VAL A C 1
ATOM 3830 O O . VAL A 1 466 ? -24.247 0.865 41.396 1.00 50.28 466 VAL A O 1
#

Radius of gyration: 22.87 Å; chains: 1; bounding box: 54×60×73 Å

Foldseek 3Di:
DKDFPLNVLLVLLVVLVVLLVPADCPPFLCVVLSVLLVLLSVLLNVLSVVCVVLLALLSLLLSVLCSQQARNLNNVSRDPPFDFPCVVQVQPSVCLSVLSNLVSLLSNLLSVLCVVLVFHFDQPPQQAADDLLLLVVLLVVLLVLLVLLLCCVVPPDQVLDPPPPVVSVLSCLQSDNLLSLLSLLLNLVRHDPVSNVVCVVSSVVSLVSSLVSCLLVLNLQSLVSSVVSNVLSCCNNPGGDMDDPVRVVVVVVSVVVSLVSNLSSNLSVVCSVVVVPDPDDSVVVVCCCVVPPDDVVVSVNVSSVVSSVNSLLSVLQSDPLLLVCLDPVNLVLQLVCLVDPPCSPPVHHHSQQVVVCSRVVDDDPDRDGGFAALSSSLCSYPNSVSSVVSNVVSNVLSCQSPPDDAPDSSLNSLSSSLSSVLSSVSRRGRDPSVSVNVCVSNVVNSVVSSVVSVVSVVVVVVVVVD

pLDDT: mean 86.26, std 12.7, range [39.03, 98.25]

=== Feature glossary ===
A reading guide for the features in this record.

Start from the sequence.

  · This is the polypeptide sequence — one letter per residue, N-terminus first. Length ranges from a few dozen residues for small domains to over a thousand for large multi-domain proteins.

Fold it, and you get atomic coordinates and the backbone conformation that goes with them.

  · Structure coordinates are given as an mmCIF _atom_site loop: one row per atom with element, residue name, chain id, sequence number, and x/y/z position in Å. Only the four main-chain atoms per residue are included here; side chains are omitted to keep the record compact.

  · Backbone dihedral angles. Every residue except chain termini has a φ (preceding-C → N → Cα → C) and a ψ (N → Cα → C → next-N). They are reported in degrees following the IUPAC sign convention. Secondary structure is essentially a statement about which (φ, ψ) basin each residue occupies.

  · The SS8 string is DSSP's per-residue secondary-structure call. α-helix (H) means an i→i+4 H-bond ladder; β-strand (E) means the residue participates in a β-sheet; 3₁₀ (G) and π (I) are tighter and wider helices; T/S are turns/bends; '-' is loop.

  · SS3 is a coarse helix/strand/coil call (letters a/b/c) made by the P-SEA algorithm from inter-Cα distances and dihedrals. It is less detailed than DSSP but needs only Cα positions.

Summarize the fold with a handful of shape descriptors and a per-residue structural alphabet.

  · Radius of gyration (Rg) is the root-mean-square distance of Cα atoms from their centroid — a single number for overall size and compactness. A globular domain of N residues has Rg ≈ 2.2·N^0.38 Å; an extended or disordered chain has a much larger Rg. The Cα contact count is the number of residue pairs whose Cα atoms are within 8 Å and are more than four positions apart in sequence — a standard proxy for tertiary packing density. The bounding box is the smallest axis-aligned box enclosing all Cα atoms.

  · The Foldseek 3Di string encodes local tertiary geometry as a 20-letter alphabet — one character per residue — derived from the relative positions of nearby Cα atoms. Unlike the amino-acid sequence, 3Di is a direct function of the 3D structure, so two proteins with the same fold have similar 3Di strings even at low sequence identity.

  · Solvent-accessible surface area (SASA) is the area in Å² traced out by the centre of a 1.4 Å probe sphere (a water molecule) rolled over the protein's van der Waals surface (Shrake–Rupley / Lee–Richards construction). Buried residues have near-zero SASA; fully exposed residues can exceed 200 Å². The total SASA scales roughly with the number of surface residues.

Ask how reliable the model is.

  · pLDDT (predicted Local Distance Difference Test) is AlphaFold's per-residue confidence score, ranging from 0 to 100. Values above 90 indicate high confidence (typically well-packed cores); 70–90 is confident; 50–70 low confidence; below 50 usually means the region is disordered or the prediction is unreliable there. AlphaFold stores pLDDT in the mmCIF B-factor column.

  · B-factor (Debye–Waller factor) reflects atomic displacement in the crystal lattice. It is an experimental observable (units Å²), not a prediction; low values mean the atom is pinned down, high values mean it moves or is heterogeneous across the crystal.

  · Predicted Aligned Error (PAE) is an AlphaFold confidence matrix: entry (i, j) is the expected error in the position of residue j, in ångströms, when the prediction is superimposed on the true structure at residue i. Low PAE within a block of residues means that block is internally rigid and well-predicted; high PAE between two blocks means their relative placement is uncertain even if each block individually is confident.

Place it in context: what it resembles, what it is annotated as, and how it looks.

  · Nearest PDB neighbors are the top structural matches found by Foldseek when searching this structure against the entire Protein Data Bank. Each hit reports a TM-score (0 to 1; >0.5 almost always implies the same fold) and an E-value. These are *structural* homologs — they may share no detectable sequence similarity.

  · Functional annotations link the protein to curated databases. InterPro entries identify conserved domains and families by matching the sequence against member-database signatures (Pfam, PROSITE, CDD, …). Gene Ontology (GO) terms describe molecular function, biological process, and cellular component in a controlled vocabulary. CATH places the structure in a hierarchical fold classification (Class/Architecture/Topology/Homologous-superfamily). The organism is the source species.

  · Three diagnostic plots accompany the record. The Cα contact map visualizes the tertiary structure as a 2D adjacency matrix (8 Å cutoff, sequence-local contacts suppressed). The Ramachandran plot shows the distribution of backbone (φ, ψ) torsions, with points in the α and β basins reflecting secondary structure content. The PAE plot shows AlphaFold's inter-residue confidence as a color matrix.

  · Six rendered views show the 3D structure from the faces of a cube — i.e. along ±x, ±y, ±z. Rendering representation is drawn randomly per protein from cartoon (secondary-structure ribbons), sticks (backbone bonds), or molecular surface; coloring is either N→C rainbow (blue at the N-terminus through red at the C-terminus) or one color per chain.